Protein AF-0000000079570186 (afdb_homodimer)

pLDDT: mean 95.93, std 3.51, range [80.62, 98.94]

Secondary structure (DSSP, 8-state):
-EEEEEE---TTHHHHHHHHHHHT-SEEEE---TTTS--HHHHHHHHHHH-SSSEEEES-B-GGGB-HHHHHHHHHHHHHHSTT-B-EEEES-SHHHHTTT-PPPPHHHHHHHHHHHHHHHHT--EEETTEEE-----TTSSPPSP----EEEE--SHHHHHHHHHH-SEEEEESS--TT--SEEEEEEE--BPPTT--TTSHHHHHHHHHHHHHHHHHIIIII-HHHHHTSTTHHHHHHHHHTS-GGGHHHHHHTTTTT---HHHHHHHHHHTTHHHHHSS-B-HHHHHHHHHHHHHTT--EEEEE--SS-HHHHHHHHHHHH-/-EEEEEE---TTHHHHHHHHHHHT-SEEEE---TTTS--HHHHHHHHHHH-SSSEEEES-B-GGGB-HHHHHHHHHHHHHHSTT-B-EEEES-SHHHHTTT-PPPPHHHHHHHHHHHHHHHHT--EEETTEEE-----TTSSPPSP----EEEE--SHHHHHHHHHH-SEEEEESS--TT--SEEEEEEE--BPPTT--TTSHHHHHHHHHHHHHHHHHIIIII-HHHHHTSTTHHHHHHHHHTS-GGGHHHHHHTTTTT---HHHHHHHHHHTTHHHHHSS-B-HHHHHHHHHHHHHTT--EEEEE--SS-HHHHHHHHHHHH-

Solvent-accessible surface area (backbone atoms only — not comparable to full-atom values): 32108 Å² total; per-residue (Å²): 110,47,52,26,32,30,36,73,33,31,76,57,39,28,58,51,47,36,51,38,40,77,70,62,31,55,30,39,29,31,25,46,29,37,44,50,16,23,35,44,58,33,37,49,42,52,24,37,75,60,46,90,72,46,24,39,29,42,54,30,41,37,68,87,44,36,34,56,53,44,53,39,17,36,48,28,30,44,31,54,65,33,68,95,25,43,37,38,24,40,25,47,31,54,70,53,23,34,46,39,58,39,73,56,51,60,64,69,59,46,48,51,47,51,54,49,32,52,37,36,30,51,56,34,79,43,71,58,98,89,19,46,34,46,60,46,46,49,92,60,18,32,46,67,65,62,50,87,59,55,34,24,23,44,28,64,48,69,70,40,36,51,45,15,70,73,77,35,62,20,30,41,19,63,84,60,77,45,88,80,61,76,70,46,28,32,38,46,40,35,26,44,68,42,56,92,88,55,58,71,80,35,70,67,42,40,44,26,27,38,17,52,43,42,45,50,52,53,47,32,41,76,74,62,29,65,70,60,30,39,73,39,63,48,20,50,62,46,50,53,58,50,66,70,42,60,78,77,47,32,41,53,64,67,43,38,38,61,71,48,38,65,35,83,68,36,50,64,27,40,76,60,33,46,70,52,32,58,75,75,30,59,33,32,38,45,68,55,37,42,52,51,50,52,52,42,38,75,56,51,33,40,26,41,25,41,28,52,30,43,95,47,41,69,58,45,52,51,50,44,46,60,38,69,98,109,47,52,27,31,31,37,72,32,30,76,56,40,28,58,50,46,36,51,38,40,77,69,62,32,54,29,39,30,31,26,44,27,38,44,51,16,22,35,44,59,33,39,50,43,51,24,36,75,61,45,91,72,46,24,40,29,42,53,31,40,38,66,88,44,36,34,55,53,45,54,39,17,36,49,27,30,46,30,55,66,32,68,92,24,43,37,38,26,38,27,46,28,57,67,53,24,35,46,38,60,36,74,55,51,60,65,70,58,45,48,52,48,52,53,48,32,51,37,34,29,51,55,34,80,43,72,57,96,90,18,47,34,47,60,46,46,49,93,59,17,34,46,66,66,61,50,87,57,55,33,25,22,45,30,64,48,71,69,40,35,51,46,13,71,71,78,34,62,18,30,40,20,68,80,62,76,45,87,80,61,76,72,45,29,33,38,47,39,34,26,42,69,43,55,92,88,56,57,70,79,34,70,68,42,40,43,25,28,39,19,54,43,42,46,50,52,54,48,33,40,75,73,62,30,63,70,60,30,39,72,38,63,46,20,49,63,47,50,51,58,49,67,70,42,61,78,78,47,32,41,52,64,64,43,37,39,60,73,49,37,63,34,84,68,36,51,66,28,40,76,60,33,44,71,50,33,56,74,76,30,57,33,31,38,44,67,55,38,43,53,52,49,51,53,43,40,75,57,50,34,40,27,42,26,42,28,51,30,44,97,47,41,70,57,45,52,51,49,45,46,60,37,69,100

Structure (mmCIF, N/CA/C/O backbone):
data_AF-0000000079570186-model_v1
#
loop_
_entity.id
_entity.type
_entity.pdbx_description
1 polymer 'LLM class flavin-dependent oxidoreductase'
#
loop_
_atom_site.group_PDB
_atom_site.id
_atom_site.type_symbol
_atom_site.label_atom_id
_atom_site.label_alt_id
_atom_site.label_comp_id
_atom_site.label_asym_id
_atom_site.label_entity_id
_atom_site.label_seq_id
_atom_site.pdbx_PDB_ins_code
_atom_site.Cartn_x
_atom_site.Cartn_y
_atom_site.Cartn_z
_atom_site.occupancy
_atom_site.B_iso_or_equiv
_atom_site.auth_seq_id
_atom_site.auth_comp_id
_atom_site.auth_asym_id
_atom_site.auth_atom_id
_atom_site.pdbx_PDB_model_num
ATOM 1 N N . MET A 1 1 ? -15.844 -28.688 -1.299 1 95.44 1 MET A N 1
ATOM 2 C CA . MET A 1 1 ? -14.695 -27.828 -1.555 1 95.44 1 MET A CA 1
ATOM 3 C C . MET A 1 1 ? -15.133 -26.547 -2.262 1 95.44 1 MET A C 1
ATOM 5 O O . MET A 1 1 ? -15.875 -26.594 -3.244 1 95.44 1 MET A O 1
ATOM 9 N N . GLU A 1 2 ? -14.711 -25.375 -1.727 1 97.75 2 GLU A N 1
ATOM 10 C CA . GLU A 1 2 ? -15.047 -24.094 -2.32 1 97.75 2 GLU A CA 1
ATOM 11 C C . GLU A 1 2 ? -14.18 -23.797 -3.543 1 97.75 2 GLU A C 1
ATOM 13 O O . GLU A 1 2 ? -13.023 -24.234 -3.604 1 97.75 2 GLU A O 1
ATOM 18 N N . ILE A 1 3 ? -14.766 -23.125 -4.5 1 98.69 3 ILE A N 1
ATOM 19 C CA . ILE A 1 3 ? -14.031 -22.75 -5.703 1 98.69 3 ILE A CA 1
ATOM 20 C C . ILE A 1 3 ? -13.789 -21.25 -5.715 1 98.69 3 ILE A C 1
ATOM 22 O O . ILE A 1 3 ? -14.742 -20.469 -5.762 1 98.69 3 ILE A O 1
ATOM 26 N N . SER A 1 4 ? -12.625 -20.859 -5.609 1 98.81 4 SER A N 1
ATOM 27 C CA . SER A 1 4 ? -12.156 -19.484 -5.68 1 98.81 4 SER A CA 1
ATOM 28 C C . SER A 1 4 ? -11.266 -19.25 -6.898 1 98.81 4 SER A C 1
ATOM 30 O O . SER A 1 4 ? -11.047 -20.172 -7.688 1 98.81 4 SER A O 1
ATOM 32 N N . CYS A 1 5 ? -10.883 -18.031 -7.141 1 98.81 5 CYS A N 1
ATOM 33 C CA . CYS A 1 5 ? -9.938 -17.703 -8.203 1 98.81 5 CYS A CA 1
ATOM 34 C C . CYS A 1 5 ? -8.773 -16.875 -7.656 1 98.81 5 CYS A C 1
ATOM 36 O O . CYS A 1 5 ? -8.852 -16.344 -6.555 1 98.81 5 CYS A O 1
ATOM 38 N N . ALA A 1 6 ? -7.734 -16.922 -8.328 1 98.69 6 ALA A N 1
ATOM 39 C CA . ALA A 1 6 ? -6.527 -16.156 -8.016 1 98.69 6 ALA A CA 1
ATOM 40 C C . ALA A 1 6 ? -5.945 -15.508 -9.266 1 98.69 6 ALA A C 1
ATOM 42 O O . ALA A 1 6 ? -6.105 -16.031 -10.375 1 98.69 6 ALA A O 1
ATOM 43 N N . PHE A 1 7 ? -5.309 -14.383 -9.062 1 98.62 7 PHE A N 1
ATOM 44 C CA . PHE A 1 7 ? -4.852 -13.633 -10.227 1 98.62 7 PHE A CA 1
ATOM 45 C C . PHE A 1 7 ? -3.416 -13.164 -10.031 1 98.62 7 PHE A C 1
ATOM 47 O O . PHE A 1 7 ? -3.045 -12.703 -8.953 1 98.62 7 PHE A O 1
ATOM 54 N N . ALA A 1 8 ? -2.578 -13.383 -11.133 1 97.69 8 ALA A N 1
ATOM 55 C CA . ALA A 1 8 ? -1.495 -12.414 -11.289 1 97.69 8 ALA A CA 1
ATOM 56 C C . ALA A 1 8 ? -2.039 -10.992 -11.398 1 97.69 8 ALA A C 1
ATOM 58 O O . ALA A 1 8 ? -2.637 -10.633 -12.414 1 97.69 8 ALA A O 1
ATOM 59 N N . THR A 1 9 ? -1.857 -10.273 -10.359 1 98.56 9 THR A N 1
ATOM 60 C CA . THR A 1 9 ? -2.523 -8.977 -10.266 1 98.56 9 THR A CA 1
ATOM 61 C C . THR A 1 9 ? -2.176 -8.102 -11.469 1 98.56 9 THR A C 1
ATOM 63 O O . THR A 1 9 ? -0.999 -7.906 -11.781 1 98.56 9 THR A O 1
ATOM 66 N N . SER A 1 10 ? -3.133 -7.699 -12.203 1 98.62 10 SER A N 1
ATOM 67 C CA . SER A 1 10 ? -2.988 -6.809 -13.344 1 98.62 10 SER A CA 1
ATOM 68 C C . SER A 1 10 ? -3.934 -5.613 -13.242 1 98.62 10 SER A C 1
ATOM 70 O O . SER A 1 10 ? -4.754 -5.547 -12.328 1 98.62 10 SER A O 1
ATOM 72 N N . MET A 1 11 ? -3.83 -4.715 -14.219 1 98.62 11 MET A N 1
ATOM 73 C CA . MET A 1 11 ? -4.719 -3.559 -14.266 1 98.62 11 MET A CA 1
ATOM 74 C C . MET A 1 11 ? -6.156 -3.988 -14.539 1 98.62 11 MET A C 1
ATOM 76 O O . MET A 1 11 ? -7.098 -3.252 -14.242 1 98.62 11 MET A O 1
ATOM 80 N N . ASP A 1 12 ? -6.371 -5.219 -15.039 1 98.62 12 ASP A N 1
ATOM 81 C CA . ASP A 1 12 ? -7.691 -5.727 -15.391 1 98.62 12 ASP A CA 1
ATOM 82 C C . ASP A 1 12 ? -8.266 -6.594 -14.273 1 98.62 12 ASP A C 1
ATOM 84 O O . ASP A 1 12 ? -9.422 -7.008 -14.328 1 98.62 12 ASP A O 1
ATOM 88 N N . THR A 1 13 ? -7.484 -6.84 -13.25 1 98.81 13 THR A N 1
ATOM 89 C CA . THR A 1 13 ? -7.871 -7.793 -12.219 1 98.81 13 THR A CA 1
ATOM 90 C C . THR A 1 13 ? -9.164 -7.348 -11.531 1 98.81 13 THR A C 1
ATOM 92 O O . THR A 1 13 ? -10.039 -8.172 -11.258 1 98.81 13 THR A O 1
ATOM 95 N N . PRO A 1 14 ? -9.359 -6.016 -11.25 1 98.88 14 PRO A N 1
ATOM 96 C CA . PRO A 1 14 ? -10.633 -5.633 -10.641 1 98.88 14 PRO A CA 1
ATOM 97 C C . PRO A 1 14 ? -11.844 -6.055 -11.469 1 98.88 14 PRO A C 1
ATOM 99 O O . PRO A 1 14 ? -12.828 -6.551 -10.922 1 98.88 14 PRO A O 1
ATOM 102 N N . GLU A 1 15 ? -11.758 -5.898 -12.758 1 98.88 15 GLU A N 1
ATOM 103 C CA . GLU A 1 15 ? -12.844 -6.324 -13.633 1 98.88 15 GLU A CA 1
ATOM 104 C C . GLU A 1 15 ? -12.953 -7.848 -13.688 1 98.88 15 GLU A C 1
ATOM 106 O O . GLU A 1 15 ? -14.055 -8.398 -13.695 1 98.88 15 GLU A O 1
ATOM 111 N N . HIS A 1 16 ? -11.797 -8.555 -13.766 1 98.94 16 HIS A N 1
ATOM 112 C CA . HIS A 1 16 ? -11.805 -10.008 -13.734 1 98.94 16 HIS A CA 1
ATOM 113 C C . HIS A 1 16 ? -12.484 -10.539 -12.477 1 98.94 16 HIS A C 1
ATOM 115 O O . HIS A 1 16 ? -13.195 -11.539 -12.523 1 98.94 16 HIS A O 1
ATOM 121 N N . ILE A 1 17 ? -12.266 -9.836 -11.359 1 98.94 17 ILE A N 1
ATOM 122 C CA . ILE A 1 17 ? -12.875 -10.242 -10.094 1 98.94 17 ILE A CA 1
ATOM 123 C C . ILE A 1 17 ? -14.383 -10.031 -10.156 1 98.94 17 ILE A C 1
ATOM 125 O O . ILE A 1 17 ? -15.148 -10.867 -9.672 1 98.94 17 ILE A O 1
ATOM 129 N N . ARG A 1 18 ? -14.805 -8.938 -10.711 1 98.94 18 ARG A N 1
ATOM 130 C CA . ARG A 1 18 ? -16.234 -8.711 -10.898 1 98.94 18 ARG A CA 1
ATOM 131 C C . ARG A 1 18 ? -16.859 -9.844 -11.703 1 98.94 18 ARG A C 1
ATOM 133 O O . ARG A 1 18 ? -17.938 -10.344 -11.352 1 98.94 18 ARG A O 1
ATOM 140 N N . ILE A 1 19 ? -16.188 -10.242 -12.797 1 98.94 19 ILE A N 1
ATOM 141 C CA . ILE A 1 19 ? -16.672 -11.328 -13.641 1 98.94 19 ILE A CA 1
ATOM 142 C C . ILE A 1 19 ? -16.703 -12.625 -12.844 1 98.94 19 ILE A C 1
ATOM 144 O O . ILE A 1 19 ? -17.672 -13.383 -12.906 1 98.94 19 ILE A O 1
ATOM 148 N N . ALA A 1 20 ? -15.664 -12.875 -12.07 1 98.94 20 ALA A N 1
ATOM 149 C CA . ALA A 1 20 ? -15.594 -14.078 -11.234 1 98.94 20 ALA A CA 1
ATOM 150 C C . ALA A 1 20 ? -16.781 -14.141 -10.266 1 98.94 20 ALA A C 1
ATOM 152 O O . ALA A 1 20 ? -17.359 -15.203 -10.062 1 98.94 20 ALA A O 1
ATOM 153 N N . GLU A 1 21 ? -17.125 -12.984 -9.656 1 98.88 21 GLU A N 1
ATOM 154 C CA . GLU A 1 21 ? -18.281 -12.938 -8.758 1 98.88 21 GLU A CA 1
ATOM 155 C C . GLU A 1 21 ? -19.547 -13.398 -9.477 1 98.88 21 GLU A C 1
ATOM 157 O O . GLU A 1 21 ? -20.312 -14.211 -8.945 1 98.88 21 GLU A O 1
ATOM 162 N N . SER A 1 22 ? -19.734 -12.906 -10.688 1 98.75 22 SER A N 1
ATOM 163 C CA . SER A 1 22 ? -20.938 -13.227 -11.445 1 98.75 22 SER A CA 1
ATOM 164 C C . SER A 1 22 ? -20.984 -14.703 -11.82 1 98.75 22 SER A C 1
ATOM 166 O O . SER A 1 22 ? -22.062 -15.258 -12.062 1 98.75 22 SER A O 1
ATOM 168 N N . LEU A 1 23 ? -19.844 -15.359 -11.875 1 98.75 23 LEU A N 1
ATOM 169 C CA . LEU A 1 23 ? -19.75 -16.75 -12.273 1 98.75 23 LEU A CA 1
ATOM 170 C C . LEU A 1 23 ? -19.875 -17.672 -11.07 1 98.75 23 LEU A C 1
ATOM 172 O O . LEU A 1 23 ? -19.969 -18.906 -11.219 1 98.75 23 LEU A O 1
ATOM 176 N N . GLY A 1 24 ? -19.781 -17.078 -9.836 1 98.5 24 GLY A N 1
ATOM 177 C CA . GLY A 1 24 ? -20.062 -17.859 -8.641 1 98.5 24 GLY A CA 1
ATOM 178 C C . GLY A 1 24 ? -18.797 -18.234 -7.875 1 98.5 24 GLY A C 1
ATOM 179 O O . GLY A 1 24 ? -18.844 -19.062 -6.965 1 98.5 24 GLY A O 1
ATOM 180 N N . TYR A 1 25 ? -17.656 -17.703 -8.203 1 98.88 25 TYR A N 1
ATOM 181 C CA . TYR A 1 25 ? -16.469 -17.891 -7.387 1 98.88 25 TYR A CA 1
ATOM 182 C C . TYR A 1 25 ? -16.656 -17.297 -5.996 1 98.88 25 TYR A C 1
ATOM 184 O O . TYR A 1 25 ? -17.234 -16.219 -5.855 1 98.88 25 TYR A O 1
ATOM 192 N N . VAL A 1 26 ? -16.125 -17.906 -4.973 1 98.62 26 VAL A N 1
ATOM 193 C CA . VAL A 1 26 ? -16.484 -17.5 -3.615 1 98.62 26 VAL A CA 1
ATOM 194 C C . VAL A 1 26 ? -15.484 -16.469 -3.111 1 98.62 26 VAL A C 1
ATOM 196 O O . VAL A 1 26 ? -15.781 -15.688 -2.201 1 98.62 26 VAL A O 1
ATOM 199 N N . ARG A 1 27 ? -14.297 -16.438 -3.707 1 98.81 27 ARG A N 1
ATOM 200 C CA . ARG A 1 27 ? -13.234 -15.539 -3.275 1 98.81 27 ARG A CA 1
ATOM 201 C C . ARG A 1 27 ? -12.25 -15.266 -4.406 1 98.81 27 ARG A C 1
ATOM 203 O O . ARG A 1 27 ? -12.094 -16.094 -5.309 1 98.81 27 ARG A O 1
ATOM 210 N N . ALA A 1 28 ? -11.688 -14.117 -4.406 1 98.94 28 ALA A N 1
ATOM 211 C CA . ALA A 1 28 ? -10.617 -13.742 -5.328 1 98.94 28 ALA A CA 1
ATOM 212 C C . ALA A 1 28 ? -9.352 -13.359 -4.574 1 98.94 28 ALA A C 1
ATOM 214 O O . ALA A 1 28 ? -9.375 -12.445 -3.74 1 98.94 28 ALA A O 1
ATOM 215 N N . TRP A 1 29 ? -8.305 -14.062 -4.844 1 98.88 29 TRP A N 1
ATOM 216 C CA . TRP A 1 29 ? -6.98 -13.758 -4.312 1 98.88 29 TRP A CA 1
ATOM 217 C C . TRP A 1 29 ? -6.16 -12.969 -5.328 1 98.88 29 TRP A C 1
ATOM 219 O O . TRP A 1 29 ? -6.113 -13.32 -6.508 1 98.88 29 TRP A O 1
ATOM 229 N N . ALA A 1 30 ? -5.539 -11.883 -4.914 1 98.81 30 ALA A N 1
ATOM 230 C CA . ALA A 1 30 ? -4.656 -11.094 -5.77 1 98.81 30 ALA A CA 1
ATOM 231 C C . ALA A 1 30 ? -3.217 -11.141 -5.262 1 98.81 30 ALA A C 1
ATOM 233 O O . ALA A 1 30 ? -2.961 -10.898 -4.078 1 98.81 30 ALA A O 1
ATOM 234 N N . TYR A 1 31 ? -2.289 -11.445 -6.156 1 98.25 31 TYR A N 1
ATOM 235 C CA . TYR A 1 31 ? -0.902 -11.648 -5.75 1 98.25 31 TYR A CA 1
ATOM 236 C C . TYR A 1 31 ? -0.24 -10.32 -5.406 1 98.25 31 TYR A C 1
ATOM 238 O O . TYR A 1 31 ? -0.512 -9.297 -6.043 1 98.25 31 TYR A O 1
ATOM 246 N N . ASP A 1 32 ? 0.663 -10.367 -4.41 1 97.94 32 ASP A N 1
ATOM 247 C CA . ASP A 1 32 ? 1.474 -9.219 -4.008 1 97.94 32 ASP A CA 1
ATOM 248 C C . ASP A 1 32 ? 2.955 -9.477 -4.281 1 97.94 32 ASP A C 1
ATOM 250 O O . ASP A 1 32 ? 3.711 -9.805 -3.367 1 97.94 32 ASP A O 1
ATOM 254 N N . SER A 1 33 ? 3.375 -9.312 -5.461 1 97.88 33 SER A N 1
ATOM 255 C CA . SER A 1 33 ? 4.766 -9.281 -5.895 1 97.88 33 SER A CA 1
ATOM 256 C C . SER A 1 33 ? 5.074 -8.016 -6.688 1 97.88 33 SER A C 1
ATOM 258 O O . SER A 1 33 ? 5.066 -8.031 -7.918 1 97.88 33 SER A O 1
ATOM 260 N N . PRO A 1 34 ? 5.469 -7.004 -5.965 1 98.31 34 PRO A N 1
ATOM 261 C CA . PRO A 1 34 ? 5.52 -5.672 -6.574 1 98.31 34 PRO A CA 1
ATOM 262 C C . PRO A 1 34 ? 6.516 -5.586 -7.727 1 98.31 34 PRO A C 1
ATOM 264 O O . PRO A 1 34 ? 6.383 -4.727 -8.602 1 98.31 34 PRO A O 1
ATOM 267 N N . ALA A 1 35 ? 7.48 -6.422 -7.797 1 98.31 35 ALA A N 1
ATOM 268 C CA . ALA A 1 35 ? 8.422 -6.406 -8.914 1 98.31 35 ALA A CA 1
ATOM 269 C C . ALA A 1 35 ? 7.738 -6.824 -10.211 1 98.31 35 ALA A C 1
ATOM 271 O O . ALA A 1 35 ? 8.227 -6.52 -11.305 1 98.31 35 ALA A O 1
ATOM 272 N N . LEU A 1 36 ? 6.594 -7.52 -10.062 1 98 36 LEU A N 1
ATOM 273 C CA . LEU A 1 36 ? 5.973 -8.133 -11.227 1 98 36 LEU A CA 1
ATOM 274 C C . LEU A 1 36 ? 4.598 -7.527 -11.5 1 98 36 LEU A C 1
ATOM 276 O O . LEU A 1 36 ? 4.105 -7.574 -12.625 1 98 36 LEU A O 1
ATOM 280 N N . TYR A 1 37 ? 3.963 -7.047 -10.453 1 98.44 37 TYR A N 1
ATOM 281 C CA . TYR A 1 37 ? 2.541 -6.723 -10.523 1 98.44 37 TYR A CA 1
ATOM 282 C C . TYR A 1 37 ? 2.275 -5.32 -9.992 1 98.44 37 TYR A C 1
ATOM 284 O O . TYR A 1 37 ? 3.076 -4.773 -9.227 1 98.44 37 TYR A O 1
ATOM 292 N N . PRO A 1 38 ? 1.12 -4.766 -10.398 1 98.56 38 PRO A N 1
ATOM 293 C CA . PRO A 1 38 ? 0.685 -3.498 -9.812 1 98.56 38 PRO A CA 1
ATOM 294 C C . PRO A 1 38 ? 0.375 -3.613 -8.32 1 98.56 38 PRO A C 1
ATOM 296 O O . PRO A 1 38 ? 0.415 -4.711 -7.762 1 98.56 38 PRO A O 1
ATOM 299 N N . ASP A 1 39 ? 0.141 -2.447 -7.75 1 98.81 39 ASP A N 1
ATOM 300 C CA . ASP A 1 39 ? -0.146 -2.377 -6.32 1 98.81 39 ASP A CA 1
ATOM 301 C C . ASP A 1 39 ? -1.386 -3.195 -5.969 1 98.81 39 ASP A C 1
ATOM 303 O O . ASP A 1 39 ? -2.48 -2.916 -6.461 1 98.81 39 ASP A O 1
ATOM 307 N N . VAL A 1 40 ? -1.219 -4.125 -5.105 1 98.88 40 VAL A N 1
ATOM 308 C CA . VAL A 1 40 ? -2.26 -5.105 -4.812 1 98.88 40 VAL A CA 1
ATOM 309 C C . VAL A 1 40 ? -3.42 -4.426 -4.09 1 98.88 40 VAL A C 1
ATOM 311 O O . VAL A 1 40 ? -4.586 -4.746 -4.336 1 98.88 40 VAL A O 1
ATOM 314 N N . TRP A 1 41 ? -3.148 -3.459 -3.229 1 98.88 41 TRP A N 1
ATOM 315 C CA . TRP A 1 41 ? -4.199 -2.822 -2.439 1 98.88 41 TRP A CA 1
ATOM 316 C C . TRP A 1 41 ? -5.047 -1.897 -3.307 1 98.88 41 TRP A C 1
ATOM 318 O O . TRP A 1 41 ? -6.266 -1.836 -3.148 1 98.88 41 TRP A O 1
ATOM 328 N N . MET A 1 42 ? -4.445 -1.167 -4.266 1 98.88 42 MET A N 1
ATOM 329 C CA . MET A 1 42 ? -5.211 -0.352 -5.203 1 98.88 42 MET A CA 1
ATOM 330 C C . MET A 1 42 ? -6.172 -1.216 -6.016 1 98.88 42 MET A C 1
ATOM 332 O O . MET A 1 42 ? -7.344 -0.87 -6.172 1 98.88 42 MET A O 1
ATOM 336 N N . MET A 1 43 ? -5.656 -2.346 -6.473 1 98.94 43 MET A N 1
ATOM 337 C CA . MET A 1 43 ? -6.48 -3.211 -7.312 1 98.94 43 MET A CA 1
ATOM 338 C C . MET A 1 43 ? -7.609 -3.838 -6.508 1 98.94 43 MET A C 1
ATOM 340 O O . MET A 1 43 ? -8.75 -3.918 -6.98 1 98.94 43 MET A O 1
ATOM 344 N N . LEU A 1 44 ? -7.289 -4.254 -5.312 1 98.94 44 LEU A N 1
ATOM 345 C CA . LEU A 1 44 ? -8.32 -4.832 -4.461 1 98.94 44 LEU A CA 1
ATOM 346 C C . LEU A 1 44 ? -9.352 -3.777 -4.062 1 98.94 44 LEU A C 1
ATOM 348 O O . LEU A 1 44 ? -10.539 -4.078 -3.947 1 98.94 44 LEU A O 1
ATOM 352 N N . GLY A 1 45 ? -8.883 -2.531 -3.771 1 98.88 45 GLY A N 1
ATOM 353 C CA . GLY A 1 45 ? -9.82 -1.448 -3.521 1 98.88 45 GLY A CA 1
ATOM 354 C C . GLY A 1 45 ? -10.789 -1.223 -4.664 1 98.88 45 GLY A C 1
ATOM 355 O O . GLY A 1 45 ? -11.992 -1.063 -4.445 1 98.88 45 GLY A O 1
ATOM 356 N N . GLN A 1 46 ? -10.273 -1.238 -5.879 1 98.75 46 GLN A N 1
ATOM 357 C CA . GLN A 1 46 ? -11.125 -1.097 -7.051 1 98.75 46 GLN A CA 1
ATOM 358 C C . GLN A 1 46 ? -12.102 -2.266 -7.164 1 98.75 46 GLN A C 1
ATOM 360 O O . GLN A 1 46 ? -13.273 -2.074 -7.496 1 98.75 46 GLN A O 1
ATOM 365 N N . ALA A 1 47 ? -11.578 -3.461 -6.91 1 98.88 47 ALA A N 1
ATOM 366 C CA . ALA A 1 47 ? -12.43 -4.645 -6.957 1 98.88 47 ALA A CA 1
ATOM 367 C C . ALA A 1 47 ? -13.562 -4.543 -5.941 1 98.88 47 ALA A C 1
ATOM 369 O O . ALA A 1 47 ? -14.695 -4.938 -6.227 1 98.88 47 ALA A O 1
ATOM 370 N N . ALA A 1 48 ? -13.242 -4.043 -4.762 1 98.88 48 ALA A N 1
ATOM 371 C CA . ALA A 1 48 ? -14.25 -3.887 -3.713 1 98.88 48 ALA A CA 1
ATOM 372 C C . ALA A 1 48 ? -15.398 -2.994 -4.184 1 98.88 48 ALA A C 1
ATOM 374 O O . ALA A 1 48 ? -16.562 -3.264 -3.887 1 98.88 48 ALA A O 1
ATOM 375 N N . GLU A 1 49 ? -15.086 -1.972 -4.938 1 98.12 49 GLU A N 1
ATOM 376 C CA . GLU A 1 49 ? -16.094 -1.042 -5.441 1 98.12 49 GLU A CA 1
ATOM 377 C C . GLU A 1 49 ? -16.953 -1.691 -6.523 1 98.12 49 GLU A C 1
ATOM 379 O O . GLU A 1 49 ? -18.094 -1.288 -6.738 1 98.12 49 GLU A O 1
ATOM 384 N N . ARG A 1 50 ? -16.438 -2.746 -7.145 1 98.38 50 ARG A N 1
ATOM 385 C CA . ARG A 1 50 ? -17.094 -3.32 -8.312 1 98.38 50 ARG A CA 1
ATOM 386 C C . ARG A 1 50 ? -17.828 -4.602 -7.953 1 98.38 50 ARG A C 1
ATOM 388 O O . ARG A 1 50 ? -18.469 -5.219 -8.805 1 98.38 50 ARG A O 1
ATOM 395 N N . THR A 1 51 ? -17.703 -5.031 -6.746 1 98.81 51 THR A N 1
ATOM 396 C CA . THR A 1 51 ? -18.297 -6.297 -6.328 1 98.81 51 THR A CA 1
ATOM 397 C C . THR A 1 51 ? -19.094 -6.117 -5.031 1 98.81 51 THR A C 1
ATOM 399 O O . THR A 1 51 ? -19 -5.074 -4.387 1 98.81 51 THR A O 1
ATOM 402 N N . SER A 1 52 ? -19.844 -7.137 -4.637 1 98.62 52 SER A N 1
ATOM 403 C CA . SER A 1 52 ? -20.703 -6.992 -3.465 1 98.62 52 SER A CA 1
ATOM 404 C C . SER A 1 52 ? -20.656 -8.234 -2.582 1 98.62 52 SER A C 1
ATOM 406 O O . SER A 1 52 ? -21.031 -8.188 -1.412 1 98.62 52 SER A O 1
ATOM 408 N N . GLU A 1 53 ? -20.172 -9.406 -3.109 1 98.69 53 GLU A N 1
ATOM 409 C CA . GLU A 1 53 ? -20.328 -10.648 -2.359 1 98.69 53 GLU A CA 1
ATOM 410 C C . GLU A 1 53 ? -19 -11.414 -2.283 1 98.69 53 GLU A C 1
ATOM 412 O O . GLU A 1 53 ? -18.688 -12 -1.246 1 98.69 53 GLU A O 1
ATOM 417 N N . ILE A 1 54 ? -18.266 -11.414 -3.354 1 98.88 54 ILE A N 1
ATOM 418 C CA . ILE A 1 54 ? -17.078 -12.25 -3.479 1 98.88 54 ILE A CA 1
ATOM 419 C C . ILE A 1 54 ? -16.062 -11.844 -2.42 1 98.88 54 ILE A C 1
ATOM 421 O O . ILE A 1 54 ? -15.883 -10.656 -2.141 1 98.88 54 ILE A O 1
ATOM 425 N N . GLY A 1 55 ? -15.445 -12.789 -1.734 1 98.88 55 GLY A N 1
ATOM 426 C CA . GLY A 1 55 ? -14.328 -12.484 -0.847 1 98.88 55 GLY A CA 1
ATOM 427 C C . GLY A 1 55 ? -13.141 -11.883 -1.567 1 98.88 55 GLY A C 1
ATOM 428 O O . GLY A 1 55 ? -12.883 -12.203 -2.73 1 98.88 55 GLY A O 1
ATOM 429 N N . LEU A 1 56 ? -12.438 -11.031 -0.879 1 98.94 56 LEU A N 1
ATOM 430 C CA . LEU A 1 56 ? -11.312 -10.305 -1.462 1 98.94 56 LEU A CA 1
ATOM 431 C C . LEU A 1 56 ? -10.102 -10.352 -0.54 1 98.94 56 LEU A C 1
ATOM 433 O O . LEU A 1 56 ? -10.234 -10.203 0.677 1 98.94 56 LEU A O 1
ATOM 437 N N . GLY A 1 57 ? -8.953 -10.539 -1.16 1 98.69 57 GLY A N 1
ATOM 438 C CA . GLY A 1 57 ? -7.77 -10.375 -0.334 1 98.69 57 GLY A CA 1
ATOM 439 C C . GLY A 1 57 ? -6.477 -10.656 -1.078 1 98.69 57 GLY A C 1
ATOM 440 O O . GLY A 1 57 ? -6.496 -11.242 -2.166 1 98.69 57 GLY A O 1
ATOM 441 N N . PRO A 1 58 ? -5.379 -10.18 -0.519 1 98.75 58 PRO A N 1
ATOM 442 C CA . PRO A 1 58 ? -4.078 -10.547 -1.088 1 98.75 58 PRO A CA 1
ATOM 443 C C . PRO A 1 58 ? -3.719 -12.016 -0.847 1 98.75 58 PRO A C 1
ATOM 445 O O . PRO A 1 58 ? -3.998 -12.555 0.226 1 98.75 58 PRO A O 1
ATOM 448 N N . GLY A 1 59 ? -3.197 -12.703 -1.825 1 97.88 59 GLY A N 1
ATOM 449 C CA . GLY A 1 59 ? -2.68 -14.062 -1.766 1 97.88 59 GLY A CA 1
ATOM 450 C C . GLY A 1 59 ? -1.277 -14.195 -2.33 1 97.88 59 GLY A C 1
ATOM 451 O O . GLY A 1 59 ? -1.095 -14.68 -3.447 1 97.88 59 GLY A O 1
ATOM 452 N N . VAL A 1 60 ? -0.21 -13.648 -1.697 1 97.62 60 VAL A N 1
ATOM 453 C CA . VAL A 1 60 ? -0.147 -13.359 -0.269 1 97.62 60 VAL A CA 1
ATOM 454 C C . VAL A 1 60 ? 0.736 -12.133 -0.029 1 97.62 60 VAL A C 1
ATOM 456 O O . VAL A 1 60 ? 1.562 -11.781 -0.875 1 97.62 60 VAL A O 1
ATOM 459 N N . LEU A 1 61 ? 0.609 -11.477 1.033 1 98.31 61 LEU A N 1
ATOM 460 C CA . LEU A 1 61 ? 1.505 -10.414 1.49 1 98.31 61 LEU A CA 1
ATOM 461 C C . LEU A 1 61 ? 2.824 -11 1.986 1 98.31 61 LEU A C 1
ATOM 463 O O . LEU A 1 61 ? 2.857 -12.117 2.51 1 98.31 61 LEU A O 1
ATOM 467 N N . VAL A 1 62 ? 3.875 -10.227 1.826 1 97.69 62 VAL A N 1
ATOM 468 C CA . VAL A 1 62 ? 5.199 -10.555 2.34 1 97.69 62 VAL A CA 1
ATOM 469 C C . VAL A 1 62 ? 5.625 -9.523 3.381 1 97.69 62 VAL A C 1
ATOM 471 O O . VAL A 1 62 ? 5.797 -8.352 3.062 1 97.69 62 VAL A O 1
ATOM 474 N N . PRO A 1 63 ? 5.93 -9.945 4.578 1 97.5 63 PRO A N 1
ATOM 475 C CA . PRO A 1 63 ? 6.18 -9.047 5.707 1 97.5 63 PRO A CA 1
ATOM 476 C C . PRO A 1 63 ? 7.316 -8.062 5.441 1 97.5 63 PRO A C 1
ATOM 478 O O . PRO A 1 63 ? 7.285 -6.934 5.93 1 97.5 63 PRO A O 1
ATOM 481 N N . SER A 1 64 ? 8.305 -8.383 4.66 1 97.25 64 SER A N 1
ATOM 482 C CA . SER A 1 64 ? 9.477 -7.531 4.469 1 97.25 64 SER A CA 1
ATOM 483 C C . SER A 1 64 ? 9.164 -6.355 3.545 1 97.25 64 SER A C 1
ATOM 485 O O . SER A 1 64 ? 9.977 -5.445 3.395 1 97.25 64 SER A O 1
ATOM 487 N N . LEU A 1 65 ? 7.953 -6.32 3 1 98.25 65 LEU A N 1
ATOM 488 C CA . LEU A 1 65 ? 7.684 -5.34 1.954 1 98.25 65 LEU A CA 1
ATOM 489 C C . LEU A 1 65 ? 6.949 -4.129 2.521 1 98.25 65 LEU A C 1
ATOM 491 O O . LEU A 1 65 ? 6.898 -3.076 1.883 1 98.25 65 LEU A O 1
ATOM 495 N N . ARG A 1 66 ? 6.363 -4.32 3.705 1 98.56 66 ARG A N 1
ATOM 496 C CA . ARG A 1 66 ? 5.617 -3.234 4.336 1 98.56 66 ARG A CA 1
ATOM 497 C C . ARG A 1 66 ? 5.711 -3.314 5.855 1 98.56 66 ARG A C 1
ATOM 499 O O . ARG A 1 66 ? 5.668 -4.406 6.43 1 98.56 66 ARG A O 1
ATOM 506 N N . HIS A 1 67 ? 5.781 -2.154 6.477 1 98.62 67 HIS A N 1
ATOM 507 C CA . HIS A 1 67 ? 5.586 -2.076 7.918 1 98.62 67 HIS A CA 1
ATOM 508 C C . HIS A 1 67 ? 4.258 -2.697 8.328 1 98.62 67 HIS A C 1
ATOM 510 O O . HIS A 1 67 ? 3.256 -2.557 7.625 1 98.62 67 HIS A O 1
ATOM 516 N N . PRO A 1 68 ? 4.188 -3.402 9.484 1 98.75 68 PRO A N 1
ATOM 517 C CA . PRO A 1 68 ? 2.916 -4.027 9.859 1 98.75 68 PRO A CA 1
ATOM 518 C C . PRO A 1 68 ? 1.777 -3.016 9.984 1 98.75 68 PRO A C 1
ATOM 520 O O . PRO A 1 68 ? 0.625 -3.338 9.688 1 98.75 68 PRO A O 1
ATOM 523 N N . MET A 1 69 ? 2.072 -1.785 10.398 1 98.88 69 MET A N 1
ATOM 524 C CA . MET A 1 69 ? 1.05 -0.747 10.492 1 98.88 69 MET A CA 1
ATOM 525 C C . MET A 1 69 ? 0.482 -0.409 9.125 1 98.88 69 MET A C 1
ATOM 527 O O . MET A 1 69 ? -0.705 -0.106 8.992 1 98.88 69 MET A O 1
ATOM 531 N N . THR A 1 70 ? 1.351 -0.414 8.109 1 98.81 70 THR A N 1
ATOM 532 C CA . THR A 1 70 ? 0.917 -0.13 6.746 1 98.81 70 THR A CA 1
ATOM 533 C C . THR A 1 70 ? -0.09 -1.173 6.27 1 98.81 70 THR A C 1
ATOM 535 O O . THR A 1 70 ? -1.146 -0.825 5.738 1 98.81 70 THR A O 1
ATOM 538 N N . ASN A 1 71 ? 0.196 -2.443 6.52 1 98.88 71 ASN A N 1
ATOM 539 C CA . ASN A 1 71 ? -0.739 -3.492 6.125 1 98.88 71 ASN A CA 1
ATOM 540 C C . ASN A 1 71 ? -1.985 -3.492 7.008 1 98.88 71 ASN A C 1
ATOM 542 O O . ASN A 1 71 ? -3.084 -3.793 6.535 1 98.88 71 ASN A O 1
ATOM 546 N N . ALA A 1 72 ? -1.838 -3.152 8.289 1 98.88 72 ALA A N 1
ATOM 547 C CA . ALA A 1 72 ? -3.012 -3.031 9.148 1 98.88 72 ALA A CA 1
ATOM 548 C C . ALA A 1 72 ? -3.967 -1.962 8.633 1 98.88 72 ALA A C 1
ATOM 550 O O . ALA A 1 72 ? -5.176 -2.188 8.547 1 98.88 72 ALA A O 1
ATOM 551 N N . ALA A 1 73 ? -3.406 -0.826 8.25 1 98.88 73 ALA A N 1
ATOM 552 C CA . ALA A 1 73 ? -4.219 0.26 7.711 1 98.88 73 ALA A CA 1
ATOM 553 C C . ALA A 1 73 ? -4.879 -0.152 6.398 1 98.88 73 ALA A C 1
ATOM 555 O O . ALA A 1 73 ? -6.043 0.172 6.152 1 98.88 73 ALA A O 1
ATOM 556 N N . ALA A 1 74 ? -4.141 -0.859 5.559 1 98.94 74 ALA A N 1
ATOM 557 C CA . ALA A 1 74 ? -4.688 -1.31 4.281 1 98.94 74 ALA A CA 1
ATOM 558 C C . ALA A 1 74 ? -5.828 -2.303 4.496 1 98.94 74 ALA A C 1
ATOM 560 O O . ALA A 1 74 ? -6.863 -2.221 3.828 1 98.94 74 ALA A O 1
ATOM 561 N N . ILE A 1 75 ? -5.648 -3.201 5.426 1 98.94 75 ILE A N 1
ATOM 562 C CA . ILE A 1 75 ? -6.688 -4.168 5.754 1 98.94 75 ILE A CA 1
ATOM 563 C C . ILE A 1 75 ? -7.922 -3.438 6.277 1 98.94 75 ILE A C 1
ATOM 565 O O . ILE A 1 75 ? -9.047 -3.713 5.848 1 98.94 75 ILE A O 1
ATOM 569 N N . ALA A 1 76 ? -7.691 -2.502 7.191 1 98.88 76 ALA A N 1
ATOM 570 C CA . ALA A 1 76 ? -8.797 -1.734 7.754 1 98.88 76 ALA A CA 1
ATOM 571 C C . ALA A 1 76 ? -9.539 -0.96 6.668 1 98.88 76 ALA A C 1
ATOM 573 O O . ALA A 1 76 ? -10.766 -0.847 6.707 1 98.88 76 ALA A O 1
ATOM 574 N N . THR A 1 77 ? -8.805 -0.402 5.734 1 98.94 77 THR A N 1
ATOM 575 C CA . THR A 1 77 ? -9.391 0.335 4.621 1 98.94 77 THR A CA 1
ATOM 576 C C . THR A 1 77 ? -10.258 -0.581 3.764 1 98.94 77 THR A C 1
ATOM 578 O O . THR A 1 77 ? -11.43 -0.286 3.52 1 98.94 77 THR A O 1
ATOM 581 N N . LEU A 1 78 ? -9.68 -1.722 3.348 1 98.94 78 LEU A N 1
ATOM 582 C CA . LEU A 1 78 ? -10.406 -2.652 2.494 1 98.94 78 LEU A CA 1
ATOM 583 C C . LEU A 1 78 ? -11.625 -3.217 3.219 1 98.94 78 LEU A C 1
ATOM 585 O O . LEU A 1 78 ? -12.68 -3.402 2.611 1 98.94 78 LEU A O 1
ATOM 589 N N . TYR A 1 79 ? -11.438 -3.49 4.504 1 98.88 79 TYR A N 1
ATOM 590 C CA . TYR A 1 79 ? -12.539 -4.023 5.297 1 98.88 79 TYR A CA 1
ATOM 591 C C . TYR A 1 79 ? -13.695 -3.033 5.359 1 98.88 79 TYR A C 1
ATOM 593 O O . TYR A 1 79 ? -14.867 -3.432 5.332 1 98.88 79 TYR A O 1
ATOM 601 N N . GLU A 1 80 ? -13.383 -1.776 5.5 1 98.75 80 GLU A N 1
ATOM 602 C CA . GLU A 1 80 ? -14.43 -0.762 5.477 1 98.75 80 GLU A CA 1
ATOM 603 C C . GLU A 1 80 ? -15.148 -0.743 4.133 1 98.75 80 GLU A C 1
ATOM 605 O O . GLU A 1 80 ? -16.375 -0.574 4.078 1 98.75 80 GLU A O 1
ATOM 610 N N . MET A 1 81 ? -14.477 -0.932 3.053 1 98.62 81 MET A N 1
ATOM 611 C CA . MET A 1 81 ? -15.031 -0.918 1.701 1 98.62 81 MET A CA 1
ATOM 612 C C . MET A 1 81 ? -15.812 -2.197 1.421 1 98.62 81 MET A C 1
ATOM 614 O O . MET A 1 81 ? -16.766 -2.186 0.645 1 98.62 81 MET A O 1
ATOM 618 N N . ALA A 1 82 ? -15.391 -3.312 1.962 1 98.56 82 ALA A N 1
ATOM 619 C CA . ALA A 1 82 ? -15.961 -4.637 1.739 1 98.56 82 ALA A CA 1
ATOM 620 C C . ALA A 1 82 ? -16.078 -5.414 3.049 1 98.56 82 ALA A C 1
ATOM 622 O O . ALA A 1 82 ? -15.414 -6.438 3.234 1 98.56 82 ALA A O 1
ATOM 623 N N . PRO A 1 83 ? -16.969 -5.004 3.906 1 97.81 83 PRO A N 1
ATOM 624 C CA . PRO A 1 83 ? -17.078 -5.59 5.242 1 97.81 83 PRO A CA 1
ATOM 625 C C . PRO A 1 83 ? -17.391 -7.082 5.211 1 97.81 83 PRO A C 1
ATOM 627 O O . PRO A 1 83 ? -18.266 -7.512 4.449 1 97.81 83 PRO A O 1
ATOM 630 N N . GLN A 1 84 ? -16.656 -7.848 5.91 1 97.44 84 GLN A N 1
ATOM 631 C CA . GLN A 1 84 ? -16.859 -9.273 6.137 1 97.44 84 GLN A CA 1
ATOM 632 C C . GLN A 1 84 ? -16.484 -10.086 4.898 1 97.44 84 GLN A C 1
ATOM 634 O O . GLN A 1 84 ? -16.859 -11.258 4.781 1 97.44 84 GLN A O 1
ATOM 639 N N . ARG A 1 85 ? -15.789 -9.469 3.965 1 98.44 85 ARG A N 1
ATOM 640 C CA . ARG A 1 85 ? -15.398 -10.156 2.738 1 98.44 85 ARG A CA 1
ATOM 641 C C . ARG A 1 85 ? -13.883 -10.25 2.623 1 98.44 85 ARG A C 1
ATOM 643 O O . ARG A 1 85 ? -13.367 -10.883 1.698 1 98.44 85 ARG A O 1
ATOM 650 N N . VAL A 1 86 ? -13.195 -9.672 3.6 1 98.81 86 VAL A N 1
ATOM 651 C CA . VAL A 1 86 ? -11.758 -9.516 3.459 1 98.81 86 VAL A CA 1
ATOM 652 C C . VAL A 1 86 ? -11.039 -10.688 4.125 1 98.81 86 VAL A C 1
ATOM 654 O O . VAL A 1 86 ? -11.391 -11.086 5.234 1 98.81 86 VAL A O 1
ATOM 657 N N . CYS A 1 87 ? -10.078 -11.305 3.459 1 98.56 87 CYS A N 1
ATOM 658 C CA . CYS A 1 87 ? -9.117 -12.289 3.955 1 98.56 87 CYS A CA 1
ATOM 659 C C . CYS A 1 87 ? -7.699 -11.922 3.531 1 98.56 87 CYS A C 1
ATOM 661 O O . CYS A 1 87 ? -7.5 -11.25 2.52 1 98.56 87 CYS A O 1
ATOM 663 N N . VAL A 1 88 ? -6.781 -12.375 4.328 1 98.69 88 VAL A N 1
ATOM 664 C CA . VAL A 1 88 ? -5.414 -11.969 4.02 1 98.69 88 VAL A CA 1
ATOM 665 C C . VAL A 1 88 ? -4.5 -13.195 4.008 1 98.69 88 VAL A C 1
ATOM 667 O O . VAL A 1 88 ? -4.492 -13.984 4.957 1 98.69 88 VAL A O 1
ATOM 670 N N . GLY A 1 89 ? -3.791 -13.391 2.947 1 98.44 89 GLY A N 1
ATOM 671 C CA . GLY A 1 89 ? -2.68 -14.328 2.93 1 98.44 89 GLY A CA 1
ATOM 672 C C . GLY A 1 89 ? -1.347 -13.688 3.254 1 98.44 89 GLY A C 1
ATOM 673 O O . GLY A 1 89 ? -1.043 -12.594 2.762 1 98.44 89 GLY A O 1
ATOM 674 N N . ILE A 1 90 ? -0.609 -14.297 4.09 1 98.44 90 ILE A N 1
ATOM 675 C CA . ILE A 1 90 ? 0.72 -13.805 4.445 1 98.44 90 ILE A CA 1
ATOM 676 C C . ILE A 1 90 ? 1.727 -14.953 4.367 1 98.44 90 ILE A C 1
ATOM 678 O O . ILE A 1 90 ? 1.486 -16.031 4.91 1 98.44 90 ILE A O 1
ATOM 682 N N . GLY A 1 91 ? 2.781 -14.719 3.666 1 96.44 91 GLY A N 1
ATOM 683 C CA . GLY A 1 91 ? 3.787 -15.758 3.523 1 96.44 91 GLY A CA 1
ATOM 684 C C . GLY A 1 91 ? 5.203 -15.25 3.74 1 96.44 91 GLY A C 1
ATOM 685 O O . GLY A 1 91 ? 5.41 -14.07 4.008 1 96.44 91 GLY A O 1
ATOM 686 N N . SER A 1 92 ? 6.164 -16.172 3.654 1 93.25 92 SER A N 1
ATOM 687 C CA . SER A 1 92 ? 7.57 -15.859 3.898 1 93.25 92 SER A CA 1
ATOM 688 C C . SER A 1 92 ? 8.211 -15.195 2.682 1 93.25 92 SER A C 1
ATOM 690 O O . SER A 1 92 ? 9.297 -14.617 2.781 1 93.25 92 SER A O 1
ATOM 692 N N . GLY A 1 93 ? 7.59 -15.234 1.645 1 86.69 93 GLY A N 1
ATOM 693 C CA . GLY A 1 93 ? 8.086 -14.602 0.433 1 86.69 93 GLY A CA 1
ATOM 694 C C . GLY A 1 93 ? 8.719 -15.586 -0.537 1 86.69 93 GLY A C 1
ATOM 695 O O . GLY A 1 93 ? 9.711 -16.25 -0.21 1 86.69 93 GLY A O 1
ATOM 696 N N . PHE A 1 94 ? 8.109 -16.062 -1.623 1 85.62 94 PHE A N 1
ATOM 697 C CA . PHE A 1 94 ? 8.656 -16.766 -2.783 1 85.62 94 PHE A CA 1
ATOM 698 C C . PHE A 1 94 ? 8.828 -15.805 -3.957 1 85.62 94 PHE A C 1
ATOM 700 O O . PHE A 1 94 ? 9.805 -15.055 -4.02 1 85.62 94 PHE A O 1
ATOM 707 N N . THR A 1 95 ? 7.812 -15.594 -4.648 1 83.56 95 THR A N 1
ATOM 708 C CA . THR A 1 95 ? 7.895 -14.703 -5.801 1 83.56 95 THR A CA 1
ATOM 709 C C . THR A 1 95 ? 8.234 -13.281 -5.363 1 83.56 95 THR A C 1
ATOM 711 O O . THR A 1 95 ? 9.109 -12.641 -5.949 1 83.56 95 THR A O 1
ATOM 714 N N . GLY A 1 96 ? 7.723 -12.859 -4.293 1 87.62 96 GLY A N 1
ATOM 715 C CA . GLY A 1 96 ? 7.871 -11.477 -3.863 1 87.62 96 GLY A CA 1
ATOM 716 C C . GLY A 1 96 ? 9.281 -11.141 -3.428 1 87.62 96 GLY A C 1
ATOM 717 O O . GLY A 1 96 ? 9.68 -9.969 -3.457 1 87.62 96 GLY A O 1
ATOM 718 N N . ARG A 1 97 ? 9.977 -12.102 -2.998 1 93 97 ARG A N 1
ATOM 719 C CA . ARG A 1 97 ? 11.344 -11.867 -2.562 1 93 97 ARG A CA 1
ATOM 720 C C . ARG A 1 97 ? 12.344 -12.414 -3.576 1 93 97 ARG A C 1
ATOM 722 O O . ARG A 1 97 ? 13.336 -11.758 -3.9 1 93 97 ARG A O 1
ATOM 729 N N . HIS A 1 98 ? 12 -13.578 -4.16 1 94 98 HIS A N 1
ATOM 730 C CA . HIS A 1 98 ? 12.93 -14.211 -5.082 1 94 98 HIS A CA 1
ATOM 731 C C . HIS A 1 98 ? 13.078 -13.391 -6.363 1 94 98 HIS A C 1
ATOM 733 O O . HIS A 1 98 ? 14.164 -13.344 -6.953 1 94 98 HIS A O 1
ATOM 739 N N . ALA A 1 99 ? 12.016 -12.75 -6.77 1 95.94 99 ALA A N 1
ATOM 740 C CA . ALA A 1 99 ? 12.07 -11.891 -7.949 1 95.94 99 ALA A CA 1
ATOM 741 C C . ALA A 1 99 ? 12.953 -10.672 -7.699 1 95.94 99 ALA A C 1
ATOM 743 O O . ALA A 1 99 ? 13.328 -9.961 -8.641 1 95.94 99 ALA A O 1
ATOM 744 N N . MET A 1 100 ? 13.328 -10.469 -6.461 1 97.31 100 MET A N 1
ATOM 745 C CA . MET A 1 100 ? 14.18 -9.344 -6.098 1 97.31 100 MET A CA 1
ATOM 746 C C . MET A 1 100 ? 15.508 -9.828 -5.523 1 97.31 100 MET A C 1
ATOM 748 O O . MET A 1 100 ? 16.156 -9.102 -4.773 1 97.31 100 MET A O 1
ATOM 752 N N . GLY A 1 101 ? 15.797 -11.062 -5.727 1 95.62 101 GLY A N 1
ATOM 753 C CA . GLY A 1 101 ? 17.125 -11.586 -5.43 1 95.62 101 GLY A CA 1
ATOM 754 C C . GLY A 1 101 ? 17.297 -11.961 -3.973 1 95.62 101 GLY A C 1
ATOM 755 O O . GLY A 1 101 ? 18.438 -12.086 -3.492 1 95.62 101 GLY A O 1
ATOM 756 N N . LYS A 1 102 ? 16.203 -12.086 -3.234 1 95.75 102 LYS A N 1
ATOM 757 C CA . LYS A 1 102 ? 16.266 -12.43 -1.816 1 95.75 102 LYS A CA 1
ATOM 758 C C . LYS A 1 102 ? 15.688 -13.82 -1.566 1 95.75 102 LYS A C 1
ATOM 760 O O . LYS A 1 102 ? 14.805 -14.273 -2.299 1 95.75 102 LYS A O 1
ATOM 765 N N . THR A 1 103 ? 16.156 -14.422 -0.555 1 93.75 103 THR A N 1
ATOM 766 C CA . THR A 1 103 ? 15.586 -15.695 -0.129 1 93.75 103 THR A CA 1
ATOM 767 C C . THR A 1 103 ? 14.367 -15.469 0.76 1 93.75 103 THR A C 1
ATOM 769 O O . THR A 1 103 ? 14.109 -14.344 1.189 1 93.75 103 THR A O 1
ATOM 772 N N . SER A 1 104 ? 13.617 -16.5 1.01 1 94.25 104 SER A N 1
ATOM 773 C CA . SER A 1 104 ? 12.43 -16.422 1.848 1 94.25 104 SER A CA 1
ATOM 774 C C . SER A 1 104 ? 12.781 -16 3.271 1 94.25 104 SER A C 1
ATOM 776 O O . SER A 1 104 ? 13.883 -16.266 3.746 1 94.25 104 SER A O 1
ATOM 778 N N . MET A 1 105 ? 11.852 -15.352 3.918 1 96.31 105 MET A N 1
ATOM 779 C CA . MET A 1 105 ? 12.023 -14.938 5.309 1 96.31 105 MET A CA 1
ATOM 780 C C . MET A 1 105 ? 12.008 -16.141 6.242 1 96.31 105 MET A C 1
ATOM 782 O O . MET A 1 105 ? 11.453 -17.188 5.902 1 96.31 105 MET A O 1
ATOM 786 N N . LYS A 1 106 ? 12.688 -15.977 7.441 1 96.88 106 LYS A N 1
ATOM 787 C CA . LYS A 1 106 ? 12.539 -16.969 8.5 1 96.88 106 LYS A CA 1
ATOM 788 C C . LYS A 1 106 ? 11.125 -16.969 9.062 1 96.88 106 LYS A C 1
ATOM 790 O O . LYS A 1 106 ? 10.531 -15.914 9.266 1 96.88 106 LYS A O 1
ATOM 795 N N . TRP A 1 107 ? 10.586 -18.156 9.289 1 97 107 TRP A N 1
ATOM 796 C CA . TRP A 1 107 ? 9.203 -18.328 9.727 1 97 107 TRP A CA 1
ATOM 797 C C . TRP A 1 107 ? 8.969 -17.625 11.062 1 97 107 TRP A C 1
ATOM 799 O O . TRP A 1 107 ? 7.883 -17.109 11.328 1 97 107 TRP A O 1
ATOM 809 N N . ARG A 1 108 ? 9.984 -17.578 11.922 1 97.19 108 ARG A N 1
ATOM 810 C CA . ARG A 1 108 ? 9.852 -16.891 13.203 1 97.19 108 ARG A CA 1
ATOM 811 C C . ARG A 1 108 ? 9.539 -15.414 12.992 1 97.19 108 ARG A C 1
ATOM 813 O O . ARG A 1 108 ? 8.766 -14.82 13.758 1 97.19 108 ARG A O 1
ATOM 820 N N . ASP A 1 109 ? 10.125 -14.82 11.961 1 97.69 109 ASP A N 1
ATOM 821 C CA . ASP A 1 109 ? 9.883 -13.414 11.656 1 97.69 109 ASP A CA 1
ATOM 822 C C . ASP A 1 109 ? 8.484 -13.211 11.078 1 97.69 109 ASP A C 1
ATOM 824 O O . ASP A 1 109 ? 7.824 -12.211 11.375 1 97.69 109 ASP A O 1
ATOM 828 N N . VAL A 1 110 ? 8.047 -14.172 10.273 1 98.25 110 VAL A N 1
ATOM 829 C CA . VAL A 1 110 ? 6.688 -14.133 9.75 1 98.25 110 VAL A CA 1
ATOM 830 C C . VAL A 1 110 ? 5.688 -14.227 10.898 1 98.25 110 VAL A C 1
ATOM 832 O O . VAL A 1 110 ? 4.73 -13.445 10.961 1 98.25 110 VAL A O 1
ATOM 835 N N . GLU A 1 111 ? 5.957 -15.172 11.781 1 98.5 111 GLU A N 1
ATOM 836 C CA . GLU A 1 111 ? 5.074 -15.359 12.93 1 98.5 111 GLU A CA 1
ATOM 837 C C . GLU A 1 111 ? 4.98 -14.094 13.766 1 98.5 111 GLU A C 1
ATOM 839 O O . GLU A 1 111 ? 3.887 -13.672 14.148 1 98.5 111 GLU A O 1
ATOM 844 N N . ARG A 1 112 ? 6.121 -13.492 14.062 1 98.5 112 ARG A N 1
ATOM 845 C CA . ARG A 1 112 ? 6.156 -12.242 14.82 1 98.5 112 ARG A CA 1
ATOM 846 C C . ARG A 1 112 ? 5.344 -11.156 14.125 1 98.5 112 ARG A C 1
ATOM 848 O O . ARG A 1 112 ? 4.578 -10.438 14.773 1 98.5 112 ARG A O 1
ATOM 855 N N . TYR A 1 113 ? 5.531 -11.07 12.852 1 98.69 113 TYR A N 1
ATOM 856 C CA . TYR A 1 113 ? 4.82 -10.078 12.055 1 98.69 113 TYR A CA 1
ATOM 857 C C . TYR A 1 113 ? 3.312 -10.273 12.156 1 98.69 113 TYR A C 1
ATOM 859 O O . TYR A 1 113 ? 2.57 -9.32 12.375 1 98.69 113 TYR A O 1
ATOM 867 N N . VAL A 1 114 ? 2.84 -11.477 12.008 1 98.81 114 VAL A N 1
ATOM 868 C CA . VAL A 1 114 ? 1.413 -11.781 12.023 1 98.81 114 VAL A CA 1
ATOM 869 C C . VAL A 1 114 ? 0.834 -11.492 13.406 1 98.81 114 VAL A C 1
ATOM 871 O O . VAL A 1 114 ? -0.276 -10.961 13.523 1 98.81 114 VAL A O 1
ATOM 874 N N . ARG A 1 115 ? 1.572 -11.797 14.453 1 98.81 115 ARG A N 1
ATOM 875 C CA . ARG A 1 115 ? 1.116 -11.492 15.812 1 98.81 115 ARG A CA 1
ATOM 876 C C . ARG A 1 115 ? 0.902 -10 15.992 1 98.81 115 ARG A C 1
ATOM 878 O O . ARG A 1 115 ? -0.107 -9.57 16.562 1 98.81 115 ARG A O 1
ATOM 885 N N . VAL A 1 116 ? 1.825 -9.227 15.531 1 98.88 116 VAL A N 1
ATOM 886 C CA . VAL A 1 116 ? 1.737 -7.773 15.641 1 98.88 116 VAL A CA 1
ATOM 887 C C . VAL A 1 116 ? 0.552 -7.266 14.82 1 98.88 116 VAL A C 1
ATOM 889 O O . VAL A 1 116 ? -0.222 -6.43 15.289 1 98.88 116 VAL A O 1
ATOM 892 N N . LEU A 1 117 ? 0.436 -7.789 13.633 1 98.88 117 LEU A N 1
ATOM 893 C CA . LEU A 1 117 ? -0.664 -7.402 12.758 1 98.88 117 LEU A CA 1
ATOM 894 C C . LEU A 1 117 ? -2.01 -7.68 13.422 1 98.88 117 LEU A C 1
ATOM 896 O O . LEU A 1 117 ? -2.889 -6.812 13.438 1 98.88 117 LEU A O 1
ATOM 900 N N . ARG A 1 118 ? -2.186 -8.836 13.992 1 98.81 118 ARG A N 1
ATOM 901 C CA . ARG A 1 118 ? -3.424 -9.203 14.664 1 98.81 118 ARG A CA 1
ATOM 902 C C . ARG A 1 118 ? -3.693 -8.289 15.852 1 98.81 118 ARG A C 1
ATOM 904 O O . ARG A 1 118 ? -4.832 -7.875 16.078 1 98.81 118 ARG A O 1
ATOM 911 N N . ALA A 1 119 ? -2.646 -7.984 16.594 1 98.88 119 ALA A N 1
ATOM 912 C CA . ALA A 1 119 ? -2.797 -7.086 17.734 1 98.88 119 ALA A CA 1
ATOM 913 C C . ALA A 1 119 ? -3.281 -5.707 17.281 1 98.88 119 ALA A C 1
ATOM 915 O O . ALA A 1 119 ? -4.191 -5.137 17.891 1 98.88 119 ALA A O 1
ATOM 916 N N . LEU A 1 120 ? -2.693 -5.188 16.234 1 98.88 120 LEU A N 1
ATOM 917 C CA . LEU A 1 120 ? -3.102 -3.891 15.703 1 98.88 120 LEU A CA 1
ATOM 918 C C . LEU A 1 120 ? -4.562 -3.916 15.266 1 98.88 120 LEU A C 1
ATOM 920 O O . LEU A 1 120 ? -5.336 -3.021 15.617 1 98.88 120 LEU A O 1
ATOM 924 N N . LEU A 1 121 ? -4.945 -4.938 14.562 1 98.75 121 LEU A N 1
ATOM 925 C CA . LEU A 1 121 ? -6.305 -5.051 14.047 1 98.75 121 LEU A CA 1
ATOM 926 C C . LEU A 1 121 ? -7.305 -5.223 15.188 1 98.75 121 LEU A C 1
ATOM 928 O O . LEU A 1 121 ? -8.461 -4.812 15.07 1 98.75 121 LEU A O 1
ATOM 932 N N . ALA A 1 122 ? -6.859 -5.77 16.281 1 98.56 122 ALA A N 1
ATOM 933 C CA . ALA A 1 122 ? -7.699 -5.949 17.469 1 98.56 122 ALA A CA 1
ATOM 934 C C . ALA A 1 122 ? -7.84 -4.641 18.234 1 98.56 122 ALA A C 1
ATOM 936 O O . ALA A 1 122 ? -8.656 -4.543 19.156 1 98.56 122 ALA A O 1
ATOM 937 N N . GLY A 1 123 ? -7.043 -3.637 17.938 1 98.12 123 GLY A N 1
ATOM 938 C CA . GLY A 1 123 ? -7.086 -2.361 18.641 1 98.12 123 GLY A CA 1
ATOM 939 C C . GLY A 1 123 ? -6.168 -2.314 19.844 1 98.12 123 GLY A C 1
ATOM 940 O O . GLY A 1 123 ? -6.297 -1.428 20.688 1 98.12 123 GLY A O 1
ATOM 941 N N . GLU A 1 124 ? -5.215 -3.258 19.891 1 98.5 124 GLU A N 1
ATOM 942 C CA . GLU A 1 124 ? -4.309 -3.346 21.031 1 98.5 124 GLU A CA 1
ATOM 943 C C . GLU A 1 124 ? -3.062 -2.492 20.812 1 98.5 124 GLU A C 1
ATOM 945 O O . GLU A 1 124 ? -2.723 -2.16 19.672 1 98.5 124 GLU A O 1
ATOM 950 N N . THR A 1 125 ? -2.4 -2.059 21.938 1 98.44 125 THR A N 1
ATOM 951 C CA . THR A 1 125 ? -1.035 -1.546 21.891 1 98.44 125 THR A CA 1
ATOM 952 C C . THR A 1 125 ? -0.028 -2.691 21.844 1 98.44 125 THR A C 1
ATOM 954 O O . THR A 1 125 ? -0.125 -3.641 22.625 1 98.44 125 THR A O 1
ATOM 957 N N . THR A 1 126 ? 0.807 -2.664 20.922 1 98.5 126 THR A N 1
ATOM 958 C CA . THR A 1 126 ? 1.843 -3.68 20.766 1 98.5 126 THR A CA 1
ATOM 959 C C . THR A 1 126 ? 3.197 -3.033 20.484 1 98.5 126 THR A C 1
ATOM 961 O O . THR A 1 126 ? 3.342 -1.814 20.594 1 98.5 126 THR A O 1
ATOM 964 N N . GLU A 1 127 ? 4.168 -3.859 20.25 1 98.38 127 GLU A N 1
ATOM 965 C CA . GLU A 1 127 ? 5.52 -3.336 20.062 1 98.38 127 GLU A CA 1
ATOM 966 C C . GLU A 1 127 ? 6.098 -3.773 18.719 1 98.38 127 GLU A C 1
ATOM 968 O O . GLU A 1 127 ? 5.934 -4.922 18.312 1 98.38 127 GLU A O 1
ATOM 973 N N . TRP A 1 128 ? 6.695 -2.857 18.047 1 98.31 128 TRP A N 1
ATOM 974 C CA . TRP A 1 128 ? 7.426 -3.135 16.812 1 98.31 128 TRP A CA 1
ATOM 975 C C . TRP A 1 128 ? 8.719 -2.328 16.75 1 98.31 128 TRP A C 1
ATOM 977 O O . TRP A 1 128 ? 8.703 -1.104 16.922 1 98.31 128 TRP A O 1
ATOM 987 N N . GLU A 1 129 ? 9.82 -2.961 16.578 1 96.12 129 GLU A N 1
ATOM 988 C CA . GLU A 1 129 ? 11.148 -2.354 16.453 1 96.12 129 GLU A CA 1
ATOM 989 C C . GLU A 1 129 ? 11.438 -1.423 17.625 1 96.12 129 GLU A C 1
ATOM 991 O O . GLU A 1 129 ? 11.883 -0.289 17.438 1 96.12 129 GLU A O 1
ATOM 996 N N . GLY A 1 130 ? 11 -1.739 18.766 1 96.81 130 GLY A N 1
ATOM 997 C CA . GLY A 1 130 ? 11.406 -1.071 20 1 96.81 130 GLY A CA 1
ATOM 998 C C . GLY A 1 130 ? 10.453 0.037 20.406 1 96.81 130 GLY A C 1
ATOM 999 O O . GLY A 1 130 ? 10.727 0.773 21.359 1 96.81 130 GLY A O 1
ATOM 1000 N N . ALA A 1 131 ? 9.336 0.151 19.719 1 97.81 131 ALA A N 1
ATOM 1001 C CA . ALA A 1 131 ? 8.391 1.219 20.031 1 97.81 131 ALA A CA 1
ATOM 1002 C C . ALA A 1 131 ? 6.973 0.675 20.172 1 97.81 131 ALA A C 1
ATOM 1004 O O . ALA A 1 131 ? 6.586 -0.249 19.453 1 97.81 131 ALA A O 1
ATOM 1005 N N . LYS A 1 132 ? 6.227 1.27 21.047 1 98.25 132 LYS A N 1
ATOM 1006 C CA . LYS A 1 132 ? 4.809 0.945 21.156 1 98.25 132 LYS A CA 1
ATOM 1007 C C . LYS A 1 132 ? 4.016 1.551 20 1 98.25 132 LYS A C 1
ATOM 1009 O O . LYS A 1 132 ? 4.215 2.717 19.641 1 98.25 132 LYS A O 1
ATOM 1014 N N . ILE A 1 133 ? 3.203 0.733 19.391 1 98.69 133 ILE A N 1
ATOM 1015 C CA . ILE A 1 133 ? 2.387 1.21 18.281 1 98.69 133 ILE A CA 1
ATOM 1016 C C . ILE A 1 133 ? 0.938 0.771 18.484 1 98.69 133 ILE A C 1
ATOM 1018 O O . ILE A 1 133 ? 0.672 -0.233 19.141 1 98.69 133 ILE A O 1
ATOM 1022 N N . ARG A 1 134 ? 0.032 1.526 17.953 1 98.5 134 ARG A N 1
ATOM 1023 C CA . ARG A 1 134 ? -1.408 1.296 18 1 98.5 134 ARG A CA 1
ATOM 1024 C C . ARG A 1 134 ? -2.107 1.983 16.828 1 98.5 134 ARG A C 1
ATOM 1026 O O . ARG A 1 134 ? -1.691 3.059 16.391 1 98.5 134 ARG A O 1
ATOM 1033 N N . MET A 1 135 ? -3.086 1.33 16.266 1 98.44 135 MET A N 1
ATOM 1034 C CA . MET A 1 135 ? -3.902 2.004 15.266 1 98.44 135 MET A CA 1
ATOM 1035 C C . MET A 1 135 ? -4.758 3.096 15.906 1 98.44 135 MET A C 1
ATOM 1037 O O . MET A 1 135 ? -5.566 2.818 16.797 1 98.44 135 MET A O 1
ATOM 1041 N N . LEU A 1 136 ? -4.645 4.309 15.406 1 97.88 136 LEU A N 1
ATOM 1042 C CA . LEU A 1 136 ? -5.297 5.465 16.016 1 97.88 136 LEU A CA 1
ATOM 1043 C C . LEU A 1 136 ? -6.402 6.004 15.109 1 97.88 136 LEU A C 1
ATOM 1045 O O . LEU A 1 136 ? -6.797 7.164 15.234 1 97.88 136 LEU A O 1
ATOM 1049 N N . HIS A 1 137 ? -6.867 5.215 14.195 1 97.25 137 HIS A N 1
ATOM 1050 C CA . HIS A 1 137 ? -7.891 5.629 13.242 1 97.25 137 HIS A CA 1
ATOM 1051 C C . HIS A 1 137 ? -9.18 6.027 13.953 1 97.25 137 HIS A C 1
ATOM 1053 O O . HIS A 1 137 ? -9.75 5.23 14.703 1 97.25 137 HIS A O 1
ATOM 1059 N N . GLY A 1 138 ? -9.641 7.219 13.75 1 94.88 138 GLY A N 1
ATOM 1060 C CA . GLY A 1 138 ? -10.953 7.641 14.227 1 94.88 138 GLY A CA 1
ATOM 1061 C C . GLY A 1 138 ? -12.07 7.305 13.266 1 94.88 138 GLY A C 1
ATOM 1062 O O . GLY A 1 138 ? -11.859 6.605 12.273 1 94.88 138 GLY A O 1
ATOM 1063 N N . PRO A 1 139 ? -13.305 7.766 13.594 1 94.44 139 PRO A N 1
ATOM 1064 C CA . PRO A 1 139 ? -14.43 7.566 12.664 1 94.44 139 PRO A CA 1
ATOM 1065 C C . PRO A 1 139 ? -14.156 8.148 11.281 1 94.44 139 PRO A C 1
ATOM 1067 O O . PRO A 1 139 ? -13.656 9.273 11.164 1 94.44 139 PRO A O 1
ATOM 1070 N N . GLY A 1 140 ? -14.414 7.375 10.227 1 95.94 140 GLY A N 1
ATOM 1071 C CA . GLY A 1 140 ? -14.227 7.824 8.859 1 95.94 140 GLY A CA 1
ATOM 1072 C C . GLY A 1 140 ? -12.82 7.586 8.344 1 95.94 140 GLY A C 1
ATOM 1073 O O . GLY A 1 140 ? -12.531 7.836 7.168 1 95.94 140 GLY A O 1
ATOM 1074 N N . PHE A 1 141 ? -11.969 7.105 9.188 1 97.62 141 PHE A N 1
ATOM 1075 C CA . PHE A 1 141 ? -10.57 6.902 8.812 1 97.62 141 PHE A CA 1
ATOM 1076 C C . PHE A 1 141 ? -10.227 5.418 8.789 1 97.62 141 PHE A C 1
ATOM 1078 O O . PHE A 1 141 ? -9.156 5.016 9.234 1 97.62 141 PHE A O 1
ATOM 1085 N N . GLY A 1 142 ? -11.133 4.562 8.211 1 95.88 142 GLY A N 1
ATOM 1086 C CA . GLY A 1 142 ? -11.031 3.111 8.156 1 95.88 142 GLY A CA 1
ATOM 1087 C C . GLY A 1 142 ? -11.961 2.406 9.117 1 95.88 142 GLY A C 1
ATOM 1088 O O . GLY A 1 142 ? -12.625 3.051 9.938 1 95.88 142 GLY A O 1
ATOM 1089 N N . ALA A 1 143 ? -12.039 1.087 9.039 1 97.94 143 ALA A N 1
ATOM 1090 C CA . ALA A 1 143 ? -12.93 0.291 9.883 1 97.94 143 ALA A CA 1
ATOM 1091 C C . ALA A 1 143 ? -12.539 0.409 11.352 1 97.94 143 ALA A C 1
ATOM 1093 O O . ALA A 1 143 ? -11.352 0.402 11.688 1 97.94 143 ALA A O 1
ATOM 1094 N N . PRO A 1 144 ? -13.523 0.552 12.219 1 97.12 144 PRO A N 1
ATOM 1095 C CA . PRO A 1 144 ? -13.211 0.58 13.648 1 97.12 144 PRO A CA 1
ATOM 1096 C C . PRO A 1 144 ? -12.68 -0.755 14.164 1 97.12 144 PRO A C 1
ATOM 1098 O O . PRO A 1 144 ? -13.031 -1.812 13.633 1 97.12 144 PRO A O 1
ATOM 1101 N N . ARG A 1 145 ? -11.82 -0.712 15.117 1 97.31 145 ARG A N 1
ATOM 1102 C CA . ARG A 1 145 ? -11.312 -1.917 15.766 1 97.31 145 ARG A CA 1
ATOM 1103 C C . ARG A 1 145 ? -12.297 -2.439 16.797 1 97.31 145 ARG A C 1
ATOM 1105 O O . ARG A 1 145 ? -13.039 -1.662 17.406 1 97.31 145 ARG A O 1
ATOM 1112 N N . PRO A 1 146 ? -12.438 -3.727 17.125 1 98.06 146 PRO A N 1
ATOM 1113 C CA . PRO A 1 146 ? -11.57 -4.75 16.531 1 98.06 146 PRO A CA 1
ATOM 1114 C C . PRO A 1 146 ? -12.008 -5.133 15.125 1 98.06 146 PRO A C 1
ATOM 1116 O O . PRO A 1 146 ? -13.203 -5.094 14.805 1 98.06 146 PRO A O 1
ATOM 1119 N N . ILE A 1 147 ? -11.078 -5.363 14.297 1 98 147 ILE A N 1
ATOM 1120 C CA . ILE A 1 147 ? -11.297 -5.898 12.961 1 98 147 ILE A CA 1
ATOM 1121 C C . ILE A 1 147 ? -10.883 -7.367 12.922 1 98 147 ILE A C 1
ATOM 1123 O O . ILE A 1 147 ? -9.727 -7.699 13.195 1 98 147 ILE A O 1
ATOM 1127 N N . GLU A 1 148 ? -11.773 -8.203 12.602 1 96.62 148 GLU A N 1
ATOM 1128 C CA . GLU A 1 148 ? -11.492 -9.633 12.492 1 96.62 148 GLU A CA 1
ATOM 1129 C C . GLU A 1 148 ? -11.484 -10.086 11.039 1 96.62 148 GLU A C 1
ATOM 1131 O O . GLU A 1 148 ? -12.516 -10.039 10.359 1 96.62 148 GLU A O 1
ATOM 1136 N N . VAL A 1 149 ? -10.375 -10.445 10.594 1 98.06 149 VAL A N 1
ATOM 1137 C CA . VAL A 1 149 ? -10.242 -11 9.25 1 98.06 149 VAL A CA 1
ATOM 1138 C C . VAL A 1 149 ? -9.484 -12.328 9.312 1 98.06 149 VAL A C 1
ATOM 1140 O O . VAL A 1 149 ? -8.539 -12.477 10.094 1 98.06 149 VAL A O 1
ATOM 1143 N N . PRO A 1 150 ? -9.906 -13.344 8.547 1 98.38 150 PRO A N 1
ATOM 1144 C CA . PRO A 1 150 ? -9.078 -14.547 8.445 1 98.38 150 PRO A CA 1
ATOM 1145 C C . PRO A 1 150 ? -7.688 -14.258 7.875 1 98.38 150 PRO A C 1
ATOM 1147 O O . PRO A 1 150 ? -7.551 -13.43 6.965 1 98.38 150 PRO A O 1
ATOM 1150 N N . ILE A 1 151 ? -6.734 -14.852 8.477 1 98.5 151 ILE A N 1
ATOM 1151 C CA . ILE A 1 151 ? -5.363 -14.781 7.98 1 98.5 151 ILE A CA 1
ATOM 1152 C C . ILE A 1 151 ? -4.867 -16.188 7.637 1 98.5 151 ILE A C 1
ATOM 1154 O O . ILE A 1 151 ? -4.793 -17.047 8.508 1 98.5 151 ILE A O 1
ATOM 1158 N N . LEU A 1 152 ? -4.59 -16.391 6.371 1 98.38 152 LEU A N 1
ATOM 1159 C CA . LEU A 1 152 ? -3.992 -17.641 5.922 1 98.38 152 LEU A CA 1
ATOM 1160 C C . LEU A 1 152 ? -2.482 -17.5 5.77 1 98.38 152 LEU A C 1
ATOM 1162 O O . LEU A 1 152 ? -1.994 -16.469 5.297 1 98.38 152 LEU A O 1
ATOM 1166 N N . ILE A 1 153 ? -1.817 -18.547 6.164 1 97.38 153 ILE A N 1
ATOM 1167 C CA . ILE A 1 153 ? -0.363 -18.547 6.059 1 97.38 153 ILE A CA 1
ATOM 1168 C C . ILE A 1 153 ? 0.056 -19.25 4.77 1 97.38 153 ILE A C 1
ATOM 1170 O O . ILE A 1 153 ? -0.393 -20.359 4.488 1 97.38 153 ILE A O 1
ATOM 1174 N N . GLY A 1 154 ? 0.825 -18.453 3.916 1 95.25 154 GLY A N 1
ATOM 1175 C CA . GLY A 1 154 ? 1.357 -19.031 2.697 1 95.25 154 GLY A CA 1
ATOM 1176 C C . GLY A 1 154 ? 2.42 -20.094 2.953 1 95.25 154 GLY A C 1
ATOM 1177 O O . GLY A 1 154 ? 3.613 -19.812 2.818 1 95.25 154 GLY A O 1
ATOM 1178 N N . ALA A 1 155 ? 1.99 -21.328 3.266 1 89.62 155 ALA A N 1
ATOM 1179 C CA . ALA A 1 155 ? 2.914 -22.391 3.68 1 89.62 155 ALA A CA 1
ATOM 1180 C C . ALA A 1 155 ? 2.621 -23.688 2.949 1 89.62 155 ALA A C 1
ATOM 1182 O O . ALA A 1 155 ? 1.46 -24.078 2.801 1 89.62 155 ALA A O 1
ATOM 1183 N N . GLY A 1 156 ? 3.678 -24.328 2.475 1 83.81 156 GLY A N 1
ATOM 1184 C CA . GLY A 1 156 ? 3.555 -25.641 1.873 1 83.81 156 GLY A CA 1
ATOM 1185 C C . GLY A 1 156 ? 4.238 -26.734 2.678 1 83.81 156 GLY A C 1
ATOM 1186 O O . GLY A 1 156 ? 3.941 -27.922 2.508 1 83.81 156 GLY A O 1
ATOM 1187 N N . GLY A 1 157 ? 5.082 -26.312 3.648 1 86.12 157 GLY A N 1
ATOM 1188 C CA . GLY A 1 157 ? 5.863 -27.25 4.43 1 86.12 157 GLY A CA 1
ATOM 1189 C C . GLY A 1 157 ? 5.445 -27.312 5.887 1 86.12 157 GLY A C 1
ATOM 1190 O O . GLY A 1 157 ? 4.543 -26.594 6.309 1 86.12 157 GLY A O 1
ATOM 1191 N N . PRO A 1 158 ? 6.086 -28.203 6.555 1 89.12 158 PRO A N 1
ATOM 1192 C CA . PRO A 1 158 ? 5.684 -28.469 7.941 1 89.12 158 PRO A CA 1
ATOM 1193 C C . PRO A 1 158 ? 5.91 -27.266 8.859 1 89.12 158 PRO A C 1
ATOM 1195 O O . PRO A 1 158 ? 5.098 -27 9.75 1 89.12 158 PRO A O 1
ATOM 1198 N N . VAL A 1 159 ? 6.969 -26.562 8.719 1 91.5 159 VAL A N 1
ATOM 1199 C CA . VAL A 1 159 ? 7.262 -25.438 9.602 1 91.5 159 VAL A CA 1
ATOM 1200 C C . VAL A 1 159 ? 6.227 -24.344 9.398 1 91.5 159 VAL A C 1
ATOM 1202 O O . VAL A 1 159 ? 5.715 -23.781 10.367 1 91.5 159 VAL A O 1
ATOM 1205 N N . GLY A 1 160 ? 5.902 -24.062 8.141 1 92.38 160 GLY A N 1
ATOM 1206 C CA . GLY A 1 160 ? 4.852 -23.094 7.855 1 92.38 160 GLY A CA 1
ATOM 1207 C C . GLY A 1 160 ? 3.496 -23.5 8.398 1 92.38 160 GLY A C 1
ATOM 1208 O O . GLY A 1 160 ? 2.721 -22.672 8.859 1 92.38 160 GLY A O 1
ATOM 1209 N N . ALA A 1 161 ? 3.312 -24.766 8.398 1 93.38 161 ALA A N 1
ATOM 1210 C CA . ALA A 1 161 ? 2.061 -25.281 8.945 1 93.38 161 ALA A CA 1
ATOM 1211 C C . ALA A 1 161 ? 1.978 -25.031 10.445 1 93.38 161 ALA A C 1
ATOM 1213 O O . ALA A 1 161 ? 0.903 -24.734 10.977 1 93.38 161 ALA A O 1
ATOM 1214 N N . LYS A 1 162 ? 3.035 -25.203 11.078 1 95.12 162 LYS A N 1
ATOM 1215 C CA . LYS A 1 162 ? 3.072 -24.938 12.516 1 95.12 162 LYS A CA 1
ATOM 1216 C C . LYS A 1 162 ? 2.785 -23.453 12.805 1 95.12 162 LYS A C 1
ATOM 1218 O O . LYS A 1 162 ? 2.084 -23.141 13.766 1 95.12 162 LYS A O 1
ATOM 1223 N N . VAL A 1 163 ? 3.328 -22.578 11.961 1 96.06 163 VAL A N 1
ATOM 1224 C CA . VAL A 1 163 ? 3.07 -21.156 12.102 1 96.06 163 VAL A CA 1
ATOM 1225 C C . VAL A 1 163 ? 1.585 -20.875 11.883 1 96.06 163 VAL A C 1
ATOM 1227 O O . VAL A 1 163 ? 0.981 -20.094 12.617 1 96.06 163 VAL A O 1
ATOM 1230 N N . SER A 1 164 ? 1.075 -21.531 10.898 1 96.19 164 SER A N 1
ATOM 1231 C CA . SER A 1 164 ? -0.355 -21.391 10.641 1 96.19 164 SER A CA 1
ATOM 1232 C C . SER A 1 164 ? -1.175 -21.797 11.859 1 96.19 164 SER A C 1
ATOM 1234 O O . SER A 1 164 ? -2.119 -21.109 12.242 1 96.19 164 SER A O 1
ATOM 1236 N N . ALA A 1 165 ? -0.842 -22.859 12.453 1 95.75 165 ALA A N 1
ATOM 1237 C CA . ALA A 1 165 ? -1.555 -23.359 13.625 1 95.75 165 ALA A CA 1
ATOM 1238 C C . ALA A 1 165 ? -1.438 -22.375 14.789 1 95.75 165 ALA A C 1
ATOM 1240 O O . ALA A 1 165 ? -2.373 -22.234 15.578 1 95.75 165 ALA A O 1
ATOM 1241 N N . ALA A 1 166 ? -0.353 -21.719 14.859 1 96.56 166 ALA A N 1
ATOM 1242 C CA . ALA A 1 166 ? -0.072 -20.844 15.984 1 96.56 166 ALA A CA 1
ATOM 1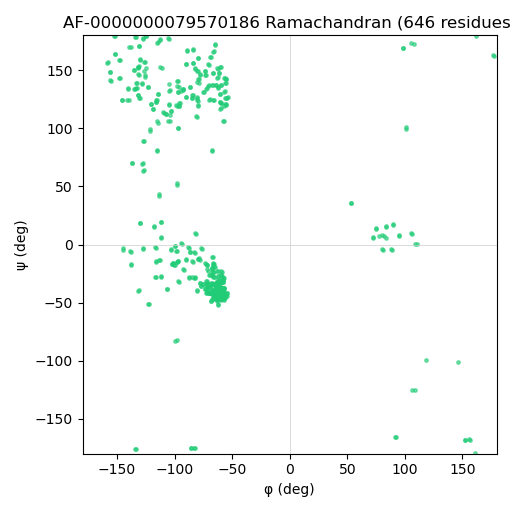243 C C . ALA A 1 166 ? -0.779 -19.5 15.828 1 96.56 166 ALA A C 1
ATOM 1245 O O . ALA A 1 166 ? -1.32 -18.953 16.797 1 96.56 166 ALA A O 1
ATOM 1246 N N . VAL A 1 167 ? -0.816 -18.938 14.562 1 97 167 VAL A N 1
ATOM 1247 C CA . VAL A 1 167 ? -1.237 -17.531 14.469 1 97 167 VAL A CA 1
ATOM 1248 C C . VAL A 1 167 ? -2.178 -17.359 13.273 1 97 167 VAL A C 1
ATOM 1250 O O . VAL A 1 167 ? -2.701 -16.266 13.047 1 97 167 VAL A O 1
ATOM 1253 N N . GLY A 1 168 ? -2.371 -18.375 12.469 1 96.62 168 GLY A N 1
ATOM 1254 C CA . GLY A 1 168 ? -3.195 -18.281 11.273 1 96.62 168 GLY A CA 1
ATOM 1255 C C . GLY A 1 168 ? -4.543 -18.953 11.414 1 96.62 168 GLY A C 1
ATOM 1256 O O . GLY A 1 168 ? -4.863 -19.5 12.484 1 96.62 168 GLY A O 1
ATOM 1257 N N . ASP A 1 169 ? -5.344 -18.844 10.375 1 97.38 169 ASP A N 1
ATO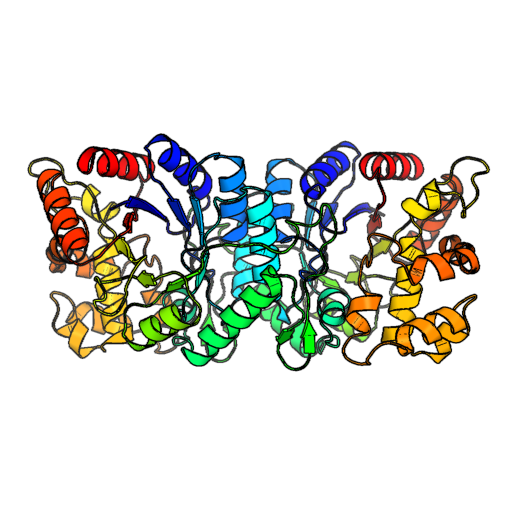M 1258 C CA . ASP A 1 169 ? -6.656 -19.484 10.312 1 97.38 169 ASP A CA 1
ATOM 1259 C C . ASP A 1 169 ? -6.684 -20.594 9.266 1 97.38 169 ASP A C 1
ATOM 1261 O O . ASP A 1 169 ? -7.723 -21.219 9.047 1 97.38 169 ASP A O 1
ATOM 1265 N N . GLY A 1 170 ? -5.57 -20.891 8.695 1 96.56 170 GLY A N 1
ATOM 1266 C CA . GLY A 1 170 ? -5.395 -21.875 7.648 1 96.56 170 GLY A CA 1
ATOM 1267 C C . GLY A 1 170 ? -4.168 -21.625 6.789 1 96.56 170 GLY A C 1
ATOM 1268 O O . GLY A 1 170 ? -3.275 -20.875 7.18 1 96.56 170 GLY A O 1
ATOM 1269 N N . THR A 1 171 ? -4.121 -22.344 5.676 1 96.94 171 THR A N 1
ATOM 1270 C CA . THR A 1 171 ? -2.969 -22.203 4.793 1 96.94 171 THR A CA 1
ATOM 1271 C C . THR A 1 171 ? -3.414 -21.859 3.373 1 96.94 171 THR A C 1
ATOM 1273 O O . THR A 1 171 ? -4.523 -22.203 2.965 1 96.94 171 THR A O 1
ATOM 1276 N N . PHE A 1 172 ? -2.656 -21.062 2.707 1 96.69 172 PHE A N 1
ATOM 1277 C CA . PHE A 1 172 ? -2.705 -20.797 1.275 1 96.69 172 PHE A CA 1
ATOM 1278 C C . PHE A 1 172 ? -1.445 -21.297 0.584 1 96.69 172 PHE A C 1
ATOM 1280 O O . PHE A 1 172 ? -0.387 -20.672 0.677 1 96.69 172 PHE A O 1
ATOM 1287 N N . ALA A 1 173 ? -1.538 -22.406 -0.127 1 92.62 173 ALA A N 1
ATOM 1288 C CA . ALA A 1 173 ? -0.322 -23.078 -0.583 1 92.62 173 ALA A CA 1
ATOM 1289 C C . ALA A 1 173 ? -0.34 -23.266 -2.096 1 92.62 173 ALA A C 1
ATOM 1291 O O . ALA A 1 173 ? -1.391 -23.156 -2.73 1 92.62 173 ALA A O 1
ATOM 1292 N N . THR A 1 174 ? 0.986 -23.281 -2.449 1 86.31 174 THR A N 1
ATOM 1293 C CA . THR A 1 174 ? 1.198 -23.703 -3.83 1 86.31 174 THR A CA 1
ATOM 1294 C C . THR A 1 174 ? 1.729 -25.141 -3.883 1 86.31 174 THR A C 1
ATOM 1296 O O . THR A 1 174 ? 2.219 -25.656 -2.881 1 86.31 174 THR A O 1
ATOM 1299 N N . GLY A 1 175 ? 1.381 -26.047 -4.684 1 80.62 175 GLY A N 1
ATOM 1300 C CA . GLY A 1 175 ? 1.855 -27.406 -4.824 1 80.62 175 GLY A CA 1
ATOM 1301 C C . GLY A 1 175 ? 0.773 -28.438 -4.582 1 80.62 175 GLY A C 1
ATOM 1302 O O . GLY A 1 175 ? -0.116 -28.625 -5.414 1 80.62 175 GLY A O 1
ATOM 1303 N N . GLY A 1 176 ? 0.874 -28.953 -3.289 1 85.5 176 GLY A N 1
ATOM 1304 C CA . GLY A 1 176 ? -0.101 -29.969 -2.926 1 85.5 176 GLY A CA 1
ATOM 1305 C C . GLY A 1 176 ? -0.62 -29.812 -1.508 1 85.5 176 GLY A C 1
ATOM 1306 O O . GLY A 1 176 ? -0.177 -28.938 -0.771 1 85.5 176 GLY A O 1
ATOM 1307 N N . PRO A 1 177 ? -1.585 -30.578 -1.313 1 89.88 177 PRO A N 1
ATOM 1308 C CA . PRO A 1 177 ? -2.148 -30.562 0.039 1 89.88 177 PRO A CA 1
ATOM 1309 C C . PRO A 1 177 ? -1.117 -30.891 1.113 1 89.88 177 PRO A C 1
ATOM 1311 O O . PRO A 1 177 ? -0.153 -31.609 0.846 1 89.88 177 PRO A O 1
ATOM 1314 N N . ASN A 1 178 ? -1.225 -30.266 2.189 1 89.25 178 ASN A N 1
ATOM 1315 C CA . ASN A 1 178 ? -0.381 -30.516 3.354 1 89.25 178 ASN A CA 1
ATOM 1316 C C . ASN A 1 178 ? -1.119 -31.312 4.422 1 89.25 178 ASN A C 1
ATOM 1318 O O . ASN A 1 178 ? -2.062 -30.828 5.039 1 89.25 178 ASN A O 1
ATOM 1322 N N . PRO A 1 179 ? -0.692 -32.469 4.684 1 85.88 179 PRO A N 1
ATOM 1323 C CA . PRO A 1 179 ? -1.402 -33.344 5.637 1 85.88 179 PRO A CA 1
ATOM 1324 C C . PRO A 1 179 ? -1.365 -32.781 7.062 1 85.88 179 PRO A C 1
ATOM 1326 O O . PRO A 1 179 ? -2.121 -33.25 7.926 1 85.88 179 PRO A O 1
ATOM 1329 N N . ASN A 1 180 ? -0.488 -31.859 7.332 1 84.5 180 ASN A N 1
ATOM 1330 C CA . ASN A 1 180 ? -0.345 -31.312 8.68 1 84.5 180 ASN A CA 1
ATOM 1331 C C . ASN A 1 180 ? -1.313 -30.156 8.922 1 84.5 180 ASN A C 1
ATOM 1333 O O . ASN A 1 180 ? -1.331 -29.578 10.008 1 84.5 180 ASN A O 1
ATOM 1337 N N . VAL A 1 181 ? -1.994 -29.75 7.93 1 86.5 181 VAL A N 1
ATOM 1338 C CA . VAL A 1 181 ? -2.926 -28.641 8.062 1 86.5 181 VAL A CA 1
ATOM 1339 C C . VAL A 1 181 ? -4.336 -29.172 8.297 1 86.5 181 VAL A C 1
ATOM 1341 O O . VAL A 1 181 ? -4.824 -30 7.539 1 86.5 181 VAL A O 1
ATOM 1344 N N . THR A 1 182 ? -4.855 -28.75 9.492 1 81.81 182 THR A N 1
ATOM 1345 C CA . THR A 1 182 ? -6.25 -29.062 9.789 1 81.81 182 THR A CA 1
ATOM 1346 C C . THR A 1 182 ? -7.121 -27.828 9.633 1 81.81 182 THR A C 1
ATOM 1348 O O . THR A 1 182 ? -6.684 -26.719 9.93 1 81.81 182 THR A O 1
ATOM 1351 N N . GLY A 1 183 ? -8.273 -27.953 8.906 1 88.94 183 GLY A N 1
ATOM 1352 C CA . GLY A 1 183 ? -9.172 -26.828 8.734 1 88.94 183 GLY A CA 1
ATOM 1353 C C . GLY A 1 183 ? -9.156 -26.266 7.324 1 88.94 183 GLY A C 1
ATOM 1354 O O . GLY A 1 183 ? -9.312 -27 6.352 1 88.94 183 GLY A O 1
ATOM 1355 N N . TRP A 1 184 ? -8.867 -24.844 7.309 1 96.69 184 TRP A N 1
ATOM 1356 C CA . TRP A 1 184 ? -8.914 -24.156 6.023 1 96.69 184 TRP A CA 1
ATOM 1357 C C . TRP A 1 184 ? -7.613 -24.359 5.25 1 96.69 184 TRP A C 1
ATOM 1359 O O . TRP A 1 184 ? -6.562 -23.844 5.645 1 96.69 184 TRP A O 1
ATOM 1369 N N . GLN A 1 185 ? -7.699 -25.094 4.207 1 97.06 185 GLN A N 1
ATOM 1370 C CA . GLN A 1 185 ? -6.582 -25.344 3.307 1 97.06 185 GLN A CA 1
ATOM 1371 C C . GLN A 1 185 ? -6.906 -24.906 1.886 1 97.06 185 GLN A C 1
ATOM 1373 O O . GLN A 1 185 ? -7.562 -25.625 1.135 1 97.06 185 GLN A O 1
ATOM 1378 N N . ALA A 1 186 ? -6.438 -23.719 1.563 1 97.62 186 ALA A N 1
ATOM 1379 C CA . ALA A 1 186 ? -6.582 -23.203 0.21 1 97.62 186 ALA A CA 1
ATOM 1380 C C . ALA A 1 186 ? -5.398 -23.594 -0.667 1 97.62 186 ALA A C 1
ATOM 1382 O O . ALA A 1 186 ? -4.242 -23.406 -0.285 1 97.62 186 ALA A O 1
ATOM 1383 N N . LEU A 1 187 ? -5.734 -24.188 -1.786 1 97.06 187 LEU A N 1
ATOM 1384 C CA . LEU A 1 187 ? -4.691 -24.641 -2.703 1 97.06 187 LEU A CA 1
ATOM 1385 C C . LEU A 1 187 ? -4.77 -23.875 -4.023 1 97.06 187 LEU A C 1
ATOM 1387 O O . LEU A 1 187 ? -5.82 -23.844 -4.664 1 97.06 187 LEU A O 1
ATOM 1391 N N . LEU A 1 188 ? -3.693 -23.266 -4.398 1 96.94 188 LEU A N 1
ATOM 1392 C CA . LEU A 1 188 ? -3.568 -22.531 -5.66 1 96.94 188 LEU A CA 1
ATOM 1393 C C . LEU A 1 188 ? -3.195 -23.484 -6.797 1 96.94 188 LEU A C 1
ATOM 1395 O O . LEU A 1 188 ? -2.246 -24.266 -6.676 1 96.94 188 LEU A O 1
ATOM 1399 N N . LYS A 1 189 ? -3.936 -23.422 -7.871 1 96.38 189 LYS A N 1
ATOM 1400 C CA . LYS A 1 189 ? -3.613 -24.219 -9.047 1 96.38 189 LYS A CA 1
ATOM 1401 C C . LYS A 1 189 ? -3.852 -23.438 -10.328 1 96.38 189 LYS A C 1
ATOM 1403 O O . LYS A 1 189 ? -4.902 -22.812 -10.5 1 96.38 189 LYS A O 1
ATOM 1408 N N . GLN A 1 190 ? -2.883 -23.531 -11.203 1 96.25 190 GLN A N 1
ATOM 1409 C CA . GLN A 1 190 ? -3.021 -23.016 -12.562 1 96.25 190 GLN A CA 1
ATOM 1410 C C . GLN A 1 190 ? -3.604 -24.078 -13.492 1 96.25 190 GLN A C 1
ATOM 1412 O O . GLN A 1 190 ? -3.635 -25.266 -13.148 1 96.25 190 GLN A O 1
ATOM 1417 N N . GLY A 1 191 ? -4.031 -23.625 -14.711 1 96.62 191 GLY A N 1
ATOM 1418 C CA . GLY A 1 191 ? -4.465 -24.594 -15.695 1 96.62 191 GLY A CA 1
ATOM 1419 C C . GLY A 1 191 ? -5.488 -24.047 -16.672 1 96.62 191 GLY A C 1
ATOM 1420 O O . GLY A 1 191 ? -5.645 -22.828 -16.797 1 96.62 191 GLY A O 1
ATOM 1421 N N . THR A 1 192 ? -6.07 -24.922 -17.391 1 98 192 THR A N 1
ATOM 1422 C CA . THR A 1 192 ? -7.121 -24.594 -18.359 1 98 192 THR A CA 1
ATOM 1423 C C . THR A 1 192 ? -7.977 -25.812 -18.672 1 98 192 THR A C 1
ATOM 1425 O O . THR A 1 192 ? -7.562 -26.938 -18.422 1 98 192 THR A O 1
ATOM 1428 N N . VAL A 1 193 ? -9.203 -25.562 -19.125 1 98.12 193 VAL A N 1
ATOM 1429 C CA . VAL A 1 193 ? -10.102 -26.609 -19.578 1 98.12 193 VAL A CA 1
ATOM 1430 C C . VAL A 1 193 ? -9.812 -26.953 -21.047 1 98.12 193 VAL A C 1
ATOM 1432 O O . VAL A 1 193 ? -9.852 -26.078 -21.906 1 98.12 193 VAL A O 1
ATOM 1435 N N . LEU A 1 194 ? -9.578 -28.234 -21.312 1 97.25 194 LEU A N 1
ATOM 1436 C CA . LEU A 1 194 ? -9.29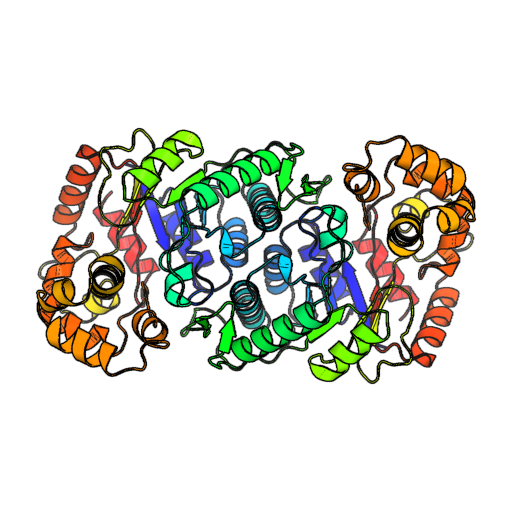7 -28.672 -22.672 1 97.25 194 LEU A CA 1
ATOM 1437 C C . LEU A 1 194 ? -10.594 -28.953 -23.422 1 97.25 194 LEU A C 1
ATOM 1439 O O . LEU A 1 194 ? -11.523 -29.531 -22.875 1 97.25 194 LEU A O 1
ATOM 1443 N N . ALA A 1 195 ? -10.609 -28.469 -24.609 1 94.19 195 ALA A N 1
ATOM 1444 C CA . ALA A 1 195 ? -11.664 -28.922 -25.516 1 94.19 195 ALA A CA 1
ATOM 1445 C C . ALA A 1 195 ? -11.477 -30.391 -25.891 1 94.19 195 ALA A C 1
ATOM 1447 O O . ALA A 1 195 ? -10.391 -30.953 -25.703 1 94.19 195 ALA A O 1
ATOM 1448 N N . ASP A 1 196 ? -12.617 -30.953 -26.375 1 91.75 196 ASP A N 1
ATOM 1449 C CA . ASP A 1 196 ? -12.539 -32.344 -26.812 1 91.75 196 ASP A CA 1
ATOM 1450 C C . ASP A 1 196 ? -11.445 -32.531 -27.859 1 91.75 196 ASP A C 1
ATOM 1452 O O . ASP A 1 196 ? -11.461 -31.875 -28.906 1 91.75 196 ASP A O 1
ATOM 1456 N N . GLY A 1 197 ? -10.477 -33.375 -27.531 1 92.75 197 GLY A N 1
ATOM 1457 C CA . GLY A 1 197 ? -9.406 -33.688 -28.453 1 92.75 197 GLY A CA 1
ATOM 1458 C C . GLY A 1 197 ? -8.344 -32.625 -28.562 1 92.75 197 GLY A C 1
ATOM 1459 O O . GLY A 1 197 ? -7.434 -32.719 -29.391 1 92.75 197 GLY A O 1
ATOM 1460 N N . GLU A 1 198 ? -8.383 -31.625 -27.75 1 94.94 198 GLU A N 1
ATOM 1461 C CA . GLU A 1 198 ? -7.41 -30.547 -27.828 1 94.94 198 GLU A CA 1
ATOM 1462 C C . GLU A 1 198 ? -6.039 -31 -27.328 1 94.94 198 GLU A C 1
ATOM 1464 O O . GLU A 1 198 ? -5.938 -31.641 -26.281 1 94.94 198 GLU A O 1
ATOM 1469 N N . ASP A 1 199 ? -5.051 -30.625 -28.141 1 93.06 199 ASP A N 1
ATOM 1470 C CA . ASP A 1 199 ? -3.67 -30.953 -27.797 1 93.06 199 ASP A CA 1
ATOM 1471 C C . ASP A 1 199 ? -3.121 -30 -26.75 1 93.06 199 ASP A C 1
ATOM 1473 O O . ASP A 1 199 ? -3.359 -28.781 -26.812 1 93.06 199 ASP A O 1
ATOM 1477 N N . VAL A 1 200 ? -2.375 -30.484 -25.766 1 90.25 200 VAL A N 1
ATOM 1478 C CA . VAL A 1 200 ? -1.807 -29.688 -24.688 1 90.25 200 VAL A CA 1
ATOM 1479 C C . VAL A 1 200 ? -0.788 -28.703 -25.25 1 90.25 200 VAL A C 1
ATOM 1481 O O . VAL A 1 200 ? -0.428 -27.719 -24.594 1 90.25 200 VAL A O 1
ATOM 1484 N N . ARG A 1 201 ? -0.271 -28.953 -26.484 1 91.31 201 ARG A N 1
ATOM 1485 C CA . ARG A 1 201 ? 0.735 -28.109 -27.109 1 91.31 201 ARG A CA 1
ATOM 1486 C C . ARG A 1 201 ? 0.086 -27.062 -28.016 1 91.31 201 ARG A C 1
ATOM 1488 O O . ARG A 1 201 ? 0.78 -26.297 -28.672 1 91.31 201 ARG A O 1
ATOM 1495 N N . SER A 1 202 ? -1.263 -27.125 -28.047 1 93.31 202 SER A N 1
ATOM 1496 C CA . SER A 1 202 ? -1.914 -26.125 -28.875 1 93.31 202 SER A CA 1
ATOM 1497 C C . SER A 1 202 ? -1.571 -24.703 -28.406 1 93.31 202 SER A C 1
ATOM 1499 O O . SER A 1 202 ? -1.298 -24.484 -27.234 1 93.31 202 SER A O 1
ATOM 1501 N N . PRO A 1 203 ? -1.598 -23.703 -29.344 1 93.38 203 PRO A N 1
ATOM 1502 C CA . PRO A 1 203 ? -1.279 -22.328 -28.969 1 93.38 203 PRO A CA 1
ATOM 1503 C C . PRO A 1 203 ? -2.189 -21.781 -27.875 1 93.38 203 PRO A C 1
ATOM 1505 O O . PRO A 1 203 ? -1.727 -21.062 -26.984 1 93.38 203 PRO A O 1
ATOM 1508 N N . ARG A 1 204 ? -3.396 -22.125 -27.922 1 94.94 204 ARG A N 1
ATOM 1509 C CA . ARG A 1 204 ? -4.348 -21.656 -26.922 1 94.94 204 ARG A CA 1
ATOM 1510 C C . ARG A 1 204 ? -3.984 -22.172 -25.531 1 94.94 204 ARG A C 1
ATOM 1512 O O . ARG A 1 204 ? -4 -21.422 -24.562 1 94.94 204 ARG A O 1
ATOM 1519 N N . VAL A 1 205 ? -3.682 -23.438 -25.453 1 95.56 205 VAL A N 1
ATOM 1520 C CA . VAL A 1 205 ? -3.357 -24.062 -24.172 1 95.56 205 VAL A CA 1
ATOM 1521 C C . VAL A 1 205 ? -2.035 -23.5 -23.641 1 95.56 205 VAL A C 1
ATOM 1523 O O . VAL A 1 205 ? -1.899 -23.219 -22.453 1 95.56 205 VAL A O 1
ATOM 1526 N N . ALA A 1 206 ? -1.073 -23.297 -24.547 1 94.19 206 ALA A N 1
ATOM 1527 C CA . ALA A 1 206 ? 0.205 -22.703 -24.172 1 94.19 206 ALA A CA 1
ATOM 1528 C C . ALA A 1 206 ? 0.004 -21.312 -23.547 1 94.19 206 ALA A C 1
ATOM 1530 O O . ALA A 1 206 ? 0.636 -20.984 -22.547 1 94.19 206 ALA A O 1
ATOM 1531 N N . GLN A 1 207 ? -0.883 -20.578 -24.125 1 94.06 207 GLN A N 1
ATOM 1532 C CA . GLN A 1 207 ? -1.164 -19.219 -23.641 1 94.06 207 GLN A CA 1
ATOM 1533 C C . GLN A 1 207 ? -1.923 -19.266 -22.312 1 94.06 207 GLN A C 1
ATOM 1535 O O . GLN A 1 207 ? -1.667 -18.453 -21.422 1 94.06 207 GLN A O 1
ATOM 1540 N N . ALA A 1 208 ? -2.734 -20.203 -22.141 1 95.62 208 ALA A N 1
ATOM 1541 C CA . ALA A 1 208 ? -3.66 -20.25 -21 1 95.62 208 ALA A CA 1
ATOM 1542 C C . ALA A 1 208 ? -3.012 -20.906 -19.797 1 95.62 208 ALA A C 1
ATOM 1544 O O . ALA A 1 208 ? -3.328 -20.562 -18.656 1 95.62 208 ALA A O 1
ATOM 1545 N N . ALA A 1 209 ? -2.053 -21.828 -20.047 1 95.25 209 ALA A N 1
ATOM 1546 C CA . ALA A 1 209 ? -1.629 -22.625 -18.891 1 95.25 209 ALA A CA 1
ATOM 1547 C C . ALA A 1 209 ? -0.137 -22.953 -18.969 1 95.25 209 ALA A C 1
ATOM 1549 O O . ALA A 1 209 ? 0.424 -23.547 -18.047 1 95.25 209 ALA A O 1
ATOM 1550 N N . GLY A 1 210 ? 0.525 -22.531 -20.062 1 94 210 GLY A N 1
ATOM 1551 C CA . GLY A 1 210 ? 1.935 -22.844 -20.234 1 94 210 GLY A CA 1
ATOM 1552 C C . GLY A 1 210 ? 2.805 -22.312 -19.109 1 94 210 GLY A C 1
ATOM 1553 O O . GLY A 1 210 ? 3.811 -22.938 -18.75 1 94 210 GLY A O 1
ATOM 1554 N N . HIS A 1 211 ? 2.406 -21.172 -18.531 1 93.56 211 HIS A N 1
ATOM 1555 C CA . HIS A 1 211 ? 3.158 -20.578 -17.438 1 93.56 211 HIS A CA 1
ATOM 1556 C C . HIS A 1 211 ? 3.24 -21.531 -16.25 1 93.56 211 HIS A C 1
ATOM 1558 O O . HIS A 1 211 ? 4.176 -21.453 -15.445 1 93.56 211 HIS A O 1
ATOM 1564 N N . GLY A 1 212 ? 2.301 -22.438 -16.094 1 93.5 212 GLY A N 1
ATOM 1565 C CA . GLY A 1 212 ? 2.328 -23.406 -15.016 1 93.5 212 GLY A CA 1
ATOM 1566 C C . GLY A 1 212 ? 3.535 -24.328 -15.07 1 93.5 212 GLY A C 1
ATOM 1567 O O . GLY A 1 212 ? 4.082 -24.703 -14.039 1 93.5 212 GLY A O 1
ATOM 1568 N N . VAL A 1 213 ? 3.934 -24.656 -16.281 1 93.25 213 VAL A N 1
ATOM 1569 C CA . VAL A 1 213 ? 5.125 -25.484 -16.469 1 93.25 213 VAL A CA 1
ATOM 1570 C C . VAL A 1 213 ? 6.375 -24.672 -16.156 1 93.25 213 VAL A C 1
ATOM 1572 O O . VAL A 1 213 ? 7.289 -25.156 -15.492 1 93.25 213 VAL A O 1
ATOM 1575 N N . ALA A 1 214 ? 6.379 -23.438 -16.609 1 93.62 214 ALA A N 1
ATOM 1576 C CA . ALA A 1 214 ? 7.5 -22.547 -16.328 1 93.62 214 ALA A CA 1
ATOM 1577 C C . ALA A 1 214 ? 7.734 -22.406 -14.82 1 93.62 214 ALA A C 1
ATOM 1579 O O . ALA A 1 214 ? 8.875 -22.469 -14.352 1 93.62 214 ALA A O 1
ATOM 1580 N N . VAL A 1 215 ? 6.688 -22.281 -14.086 1 92.94 215 VAL A N 1
ATOM 1581 C CA . VAL A 1 215 ? 6.758 -22.078 -12.641 1 92.94 215 VAL A CA 1
ATOM 1582 C C . VAL A 1 215 ? 7.387 -23.297 -11.977 1 92.94 215 VAL A C 1
ATOM 1584 O O . VAL A 1 215 ? 8.125 -23.172 -11 1 92.94 215 VAL A O 1
ATOM 1587 N N . VAL A 1 216 ? 7.113 -24.469 -12.516 1 92.19 216 VAL A N 1
ATOM 1588 C CA . VAL A 1 216 ? 7.738 -25.688 -12.008 1 92.19 216 VAL A CA 1
ATOM 1589 C C . VAL A 1 216 ? 9.258 -25.578 -12.117 1 92.19 216 VAL A C 1
ATOM 1591 O O . VAL A 1 216 ? 9.977 -25.828 -11.156 1 92.19 216 VAL A O 1
ATOM 1594 N N . PHE A 1 217 ? 9.734 -25.156 -13.25 1 94.25 217 PHE A N 1
ATOM 1595 C CA . PHE A 1 217 ? 11.172 -25.016 -13.469 1 94.25 217 PHE A CA 1
ATOM 1596 C C . PHE A 1 217 ? 11.758 -23.953 -12.547 1 94.25 217 PHE A C 1
ATOM 1598 O O . PHE A 1 217 ? 12.836 -24.141 -11.969 1 94.25 217 PHE A O 1
ATOM 1605 N N . HIS A 1 218 ? 11.047 -22.797 -12.43 1 94.75 218 HIS A N 1
ATOM 1606 C CA . HIS A 1 218 ? 11.5 -21.734 -11.531 1 94.75 218 HIS A CA 1
ATOM 1607 C C . HIS A 1 218 ? 11.648 -22.25 -10.102 1 94.75 218 HIS A C 1
ATOM 1609 O O . HIS A 1 218 ? 12.695 -22.062 -9.477 1 94.75 218 HIS A O 1
ATOM 1615 N N . LYS A 1 219 ? 10.625 -22.938 -9.672 1 90.5 219 LYS A N 1
ATOM 1616 C CA . LYS A 1 219 ? 10.602 -23.453 -8.312 1 90.5 219 LYS A CA 1
ATOM 1617 C C . LYS A 1 219 ? 11.688 -24.5 -8.102 1 90.5 219 LYS A C 1
ATOM 1619 O O . LYS A 1 219 ? 12.375 -24.5 -7.074 1 90.5 219 LYS A O 1
ATOM 1624 N N . LEU A 1 220 ? 11.859 -25.453 -9.031 1 92.38 220 LEU A N 1
ATOM 1625 C CA . LEU A 1 220 ? 12.875 -26.484 -8.922 1 92.38 220 LEU A CA 1
ATOM 1626 C C . LEU A 1 220 ? 14.273 -25.875 -8.852 1 92.38 220 LEU A C 1
ATOM 1628 O O . LEU A 1 220 ? 15.078 -26.266 -8 1 92.38 220 LEU A O 1
ATOM 1632 N N . TYR A 1 221 ? 14.5 -24.906 -9.695 1 94.56 221 TYR A N 1
ATOM 1633 C CA . TYR A 1 221 ? 15.82 -24.281 -9.742 1 94.56 221 TYR A CA 1
ATOM 1634 C C . TYR A 1 221 ? 16.125 -23.547 -8.438 1 94.56 221 TYR A C 1
ATOM 1636 O O . TYR A 1 221 ? 17.219 -23.688 -7.887 1 94.56 221 TYR A O 1
ATOM 1644 N N . GLU A 1 222 ? 15.133 -22.875 -7.93 1 90 222 GLU A N 1
ATOM 1645 C CA . GLU A 1 222 ? 15.336 -22.016 -6.777 1 90 222 GLU A CA 1
ATOM 1646 C C . GLU A 1 222 ? 15.312 -22.812 -5.477 1 90 222 GLU A C 1
ATOM 1648 O O . GLU A 1 222 ? 15.984 -22.453 -4.508 1 90 222 GLU A O 1
ATOM 1653 N N . ARG A 1 223 ? 14.57 -23.922 -5.449 1 86.75 223 ARG A N 1
ATOM 1654 C CA . ARG A 1 223 ? 14.352 -24.594 -4.176 1 86.75 223 ARG A CA 1
ATOM 1655 C C . ARG A 1 223 ? 15.07 -25.953 -4.137 1 86.75 223 ARG A C 1
ATOM 1657 O O . ARG A 1 223 ? 15.398 -26.453 -3.061 1 86.75 223 ARG A O 1
ATOM 1664 N N . ALA A 1 224 ? 15.266 -26.562 -5.34 1 89.62 224 ALA A N 1
ATOM 1665 C CA . ALA A 1 224 ? 15.805 -27.922 -5.355 1 89.62 224 ALA A CA 1
ATOM 1666 C C . ALA A 1 224 ? 17.172 -27.953 -6.031 1 89.62 224 ALA A C 1
ATOM 1668 O O . ALA A 1 224 ? 17.891 -28.953 -5.93 1 89.62 224 ALA A O 1
ATOM 1669 N N . GLY A 1 225 ? 17.547 -26.969 -6.715 1 92.19 225 GLY A N 1
ATOM 1670 C CA . GLY A 1 225 ? 18.875 -26.859 -7.297 1 92.19 225 GLY A CA 1
ATOM 1671 C C . GLY A 1 225 ? 18.922 -27.266 -8.758 1 92.19 225 GLY A C 1
ATOM 1672 O O . GLY A 1 225 ? 17.969 -27.859 -9.273 1 92.19 225 GLY A O 1
ATOM 1673 N N . ARG A 1 226 ? 20.016 -26.984 -9.383 1 94.38 226 ARG A N 1
ATOM 1674 C CA . ARG A 1 226 ? 20.172 -27.109 -10.828 1 94.38 226 ARG A CA 1
ATOM 1675 C C . ARG A 1 226 ? 20.062 -28.578 -11.266 1 94.38 226 ARG A C 1
ATOM 1677 O O . ARG A 1 226 ? 19.531 -28.859 -12.344 1 94.38 226 ARG A O 1
ATOM 1684 N N . GLU A 1 227 ? 20.516 -29.562 -10.445 1 96.31 227 GLU A N 1
ATOM 1685 C CA . GLU A 1 227 ? 20.531 -30.969 -10.859 1 96.31 227 GLU A CA 1
ATOM 1686 C C . GLU A 1 227 ? 19.109 -31.5 -11.031 1 96.31 227 GLU A C 1
ATOM 1688 O O . GLU A 1 227 ? 18.844 -32.312 -11.922 1 96.31 227 GLU A O 1
ATOM 1693 N N . THR A 1 228 ? 18.25 -31 -10.203 1 95.69 228 THR A N 1
ATOM 1694 C CA . THR A 1 228 ? 16.844 -31.422 -10.289 1 95.69 228 THR A CA 1
ATOM 1695 C C . THR A 1 228 ? 16.203 -30.891 -11.57 1 95.69 228 THR A C 1
ATOM 1697 O O . THR A 1 228 ? 15.383 -31.578 -12.18 1 95.69 228 THR A O 1
ATOM 1700 N N . VAL A 1 229 ? 16.594 -29.75 -11.984 1 95.81 229 VAL A N 1
ATOM 1701 C CA . VAL A 1 229 ? 16.062 -29.156 -13.203 1 95.81 229 VAL A CA 1
ATOM 1702 C C . VAL A 1 229 ? 16.609 -29.906 -14.422 1 95.81 229 VAL A C 1
ATOM 1704 O O . VAL A 1 229 ? 15.859 -30.219 -15.352 1 95.81 229 VAL A O 1
ATOM 1707 N N . ILE A 1 230 ? 17.844 -30.266 -14.383 1 96.44 230 ILE A N 1
ATOM 1708 C CA . ILE A 1 230 ? 18.531 -30.922 -15.5 1 96.44 230 ILE A CA 1
ATOM 1709 C C . ILE A 1 230 ? 17.859 -32.281 -15.781 1 96.44 230 ILE A C 1
ATOM 1711 O O . ILE A 1 230 ? 17.797 -32.719 -16.922 1 96.44 230 ILE A O 1
ATOM 1715 N N . ALA A 1 231 ? 17.297 -32.875 -14.719 1 94.88 231 ALA A N 1
ATOM 1716 C CA . ALA A 1 231 ? 16.672 -34.188 -14.836 1 94.88 231 ALA A CA 1
ATOM 1717 C C . ALA A 1 231 ? 15.336 -34.094 -15.578 1 94.88 231 ALA A C 1
ATOM 1719 O O . ALA A 1 231 ? 14.789 -35.125 -16 1 94.88 231 ALA A O 1
ATOM 1720 N N . GLN A 1 232 ? 14.758 -32.938 -15.727 1 93.81 232 GLN A N 1
ATOM 1721 C CA . GLN A 1 232 ? 13.508 -32.75 -16.469 1 93.81 232 GLN A CA 1
ATOM 1722 C C . GLN A 1 232 ? 13.766 -32.656 -17.969 1 93.81 232 GLN A C 1
ATOM 1724 O O . GLN A 1 232 ? 14.836 -32.219 -18.375 1 93.81 232 GLN A O 1
ATOM 1729 N N . PRO A 1 233 ? 12.75 -33.094 -18.797 1 93.25 233 PRO A N 1
ATOM 1730 C CA . PRO A 1 233 ? 12.914 -32.844 -20.234 1 93.25 233 PRO A CA 1
ATOM 1731 C C . PRO A 1 233 ? 13.156 -31.375 -20.578 1 93.25 233 PRO A C 1
ATOM 1733 O O . PRO A 1 233 ? 12.391 -30.516 -20.156 1 93.25 233 PRO A O 1
ATOM 1736 N N . GLY A 1 234 ? 14.242 -31.125 -21.312 1 93.38 234 GLY A N 1
ATOM 1737 C CA . GLY A 1 234 ? 14.602 -29.766 -21.688 1 93.38 234 GLY A CA 1
ATOM 1738 C C . GLY A 1 234 ? 15.305 -29 -20.594 1 93.38 234 GLY A C 1
ATOM 1739 O O . GLY A 1 234 ? 15.727 -27.859 -20.781 1 93.38 234 GLY A O 1
ATOM 1740 N N . GLY A 1 235 ? 15.438 -29.625 -19.391 1 95.94 235 GLY A N 1
ATOM 1741 C CA . GLY A 1 235 ? 15.984 -28.953 -18.219 1 95.94 235 GLY A CA 1
ATOM 1742 C C . GLY A 1 235 ? 17.438 -28.562 -18.375 1 95.94 235 GLY A C 1
ATOM 1743 O O . GLY A 1 235 ? 17.859 -27.516 -17.891 1 95.94 235 GLY A O 1
ATOM 1744 N N . ALA A 1 236 ? 18.219 -29.438 -19.062 1 96.5 236 ALA A N 1
ATOM 1745 C CA . ALA A 1 236 ? 19.641 -29.156 -19.25 1 96.5 236 ALA A CA 1
ATOM 1746 C C . ALA A 1 236 ? 19.844 -27.875 -20.047 1 96.5 236 ALA A C 1
ATOM 1748 O O . ALA A 1 236 ? 20.656 -27.031 -19.672 1 96.5 236 ALA A O 1
ATOM 1749 N N . GLU A 1 237 ? 19.141 -27.734 -21.109 1 95.44 237 GLU A N 1
ATOM 1750 C CA . GLU A 1 237 ? 19.234 -26.531 -21.938 1 95.44 237 GLU A CA 1
ATOM 1751 C C . GLU A 1 237 ? 18.781 -25.281 -21.172 1 95.44 237 GLU A C 1
ATOM 1753 O O . GLU A 1 237 ? 19.406 -24.219 -21.281 1 95.44 237 GLU A O 1
ATOM 1758 N N . TRP A 1 238 ? 17.688 -25.422 -20.438 1 96.62 238 TRP A N 1
ATOM 1759 C CA . TRP A 1 238 ? 17.172 -24.312 -19.641 1 96.62 238 TRP A CA 1
ATOM 1760 C C . TRP A 1 238 ? 18.203 -23.812 -18.641 1 96.62 238 TRP A C 1
ATOM 1762 O O . TRP A 1 238 ? 18.484 -22.625 -18.562 1 96.62 238 TRP A O 1
ATOM 1772 N N . VAL A 1 239 ? 18.875 -24.719 -17.969 1 97.62 239 VAL A N 1
ATOM 1773 C CA . VAL A 1 239 ? 19.875 -24.406 -16.953 1 97.62 239 VAL A CA 1
ATOM 1774 C C . VAL A 1 239 ? 21.078 -23.734 -17.625 1 97.62 239 VAL A C 1
ATOM 1776 O O . VAL A 1 239 ? 21.609 -22.734 -17.109 1 97.62 239 VAL A O 1
ATOM 1779 N N . GLU A 1 240 ? 21.469 -24.297 -18.734 1 96.75 240 GLU A N 1
ATOM 1780 C CA . GLU A 1 240 ? 22.609 -23.719 -19.453 1 96.75 240 GLU A CA 1
ATOM 1781 C C . GLU A 1 240 ? 22.359 -22.266 -19.844 1 96.75 240 GLU A C 1
ATOM 1783 O O . GLU A 1 240 ? 23.234 -21.422 -19.672 1 96.75 240 GLU A O 1
ATOM 1788 N N . ARG A 1 241 ? 21.203 -21.984 -20.297 1 96 241 ARG A N 1
ATOM 1789 C CA . ARG A 1 241 ? 20.859 -20.625 -20.703 1 96 241 ARG A CA 1
ATOM 1790 C C . ARG A 1 241 ? 20.812 -19.688 -19.5 1 96 241 ARG A C 1
ATOM 1792 O O . ARG A 1 241 ? 21.359 -18.594 -19.547 1 96 241 ARG A O 1
ATOM 1799 N N . ILE A 1 242 ? 20.156 -20.078 -18.422 1 96.88 242 ILE A N 1
ATOM 1800 C CA . ILE A 1 242 ? 20.031 -19.25 -17.219 1 96.88 242 ILE A CA 1
ATOM 1801 C C . ILE A 1 242 ? 21.422 -19 -16.625 1 96.88 242 ILE A C 1
ATOM 1803 O O . ILE A 1 242 ? 21.75 -17.859 -16.266 1 96.88 242 ILE A O 1
ATOM 1807 N N . GLU A 1 243 ? 22.234 -20.031 -16.609 1 97.5 243 GLU A N 1
ATOM 1808 C CA . GLU A 1 243 ? 23.531 -19.938 -15.93 1 97.5 243 GLU A CA 1
ATOM 1809 C C . GLU A 1 243 ? 24.578 -19.281 -16.828 1 97.5 243 GLU A C 1
ATOM 1811 O O . GLU A 1 243 ? 25.703 -19.031 -16.391 1 97.5 243 GLU A O 1
ATOM 1816 N N . SER A 1 244 ? 24.234 -19.031 -18.109 1 97.12 244 SER A N 1
ATOM 1817 C CA . SER A 1 244 ? 25.078 -18.203 -18.953 1 97.12 244 SER A CA 1
ATOM 1818 C C . SER A 1 244 ? 25.016 -16.734 -18.562 1 97.12 244 SER A C 1
ATOM 1820 O O . SER A 1 244 ? 25.859 -15.938 -18.953 1 97.12 244 SER A O 1
ATOM 1822 N N . LEU A 1 245 ? 23.984 -16.375 -17.797 1 96.69 245 LEU A N 1
ATOM 1823 C CA . LEU A 1 245 ? 23.797 -15.008 -17.297 1 96.69 245 LEU A CA 1
ATOM 1824 C C . LEU A 1 245 ? 24.594 -14.789 -16.016 1 96.69 245 LEU A C 1
ATOM 1826 O O . LEU A 1 245 ? 24.906 -15.75 -15.305 1 96.69 245 LEU A O 1
ATOM 1830 N N . PRO A 1 246 ? 24.922 -13.453 -15.719 1 97.12 246 PRO A N 1
ATOM 1831 C CA . PRO A 1 246 ? 25.547 -13.188 -14.414 1 97.12 246 PRO A CA 1
ATOM 1832 C C . PRO A 1 246 ? 24.703 -13.695 -13.25 1 97.12 246 PRO A C 1
ATOM 1834 O O . PRO A 1 246 ? 23.484 -13.578 -13.266 1 97.12 246 PRO A O 1
ATOM 1837 N N . GLU A 1 247 ? 25.406 -14.273 -12.273 1 96.06 247 GLU A N 1
ATOM 1838 C CA . GLU A 1 247 ? 24.719 -14.914 -11.148 1 96.06 247 GLU A CA 1
ATOM 1839 C C . GLU A 1 247 ? 23.75 -13.953 -10.477 1 96.06 247 GLU A C 1
ATOM 1841 O O . GLU A 1 247 ? 22.625 -14.344 -10.125 1 96.06 247 GLU A O 1
ATOM 1846 N N . ASP A 1 248 ? 24.125 -12.75 -10.305 1 96.62 248 ASP A N 1
ATOM 1847 C CA . ASP A 1 248 ? 23.328 -11.773 -9.547 1 96.62 248 ASP A CA 1
ATOM 1848 C C . ASP A 1 248 ? 22.219 -11.172 -10.414 1 96.62 248 ASP A C 1
ATOM 1850 O O . ASP A 1 248 ? 21.531 -10.25 -9.984 1 96.62 248 ASP A O 1
ATOM 1854 N N . GLU A 1 249 ? 22 -11.734 -11.625 1 96.75 249 GLU A N 1
ATOM 1855 C CA . GLU A 1 249 ? 20.938 -11.242 -12.484 1 96.75 249 GLU A CA 1
ATOM 1856 C C . GLU A 1 249 ? 20.031 -12.383 -12.938 1 96.75 249 GLU A C 1
ATOM 1858 O O . GLU A 1 249 ? 19.031 -12.156 -13.617 1 96.75 249 GLU A O 1
ATOM 1863 N N . ARG A 1 250 ? 20.375 -13.555 -12.57 1 96.94 250 ARG A N 1
ATOM 1864 C CA . ARG A 1 250 ? 19.641 -14.727 -13.031 1 96.94 250 ARG A CA 1
ATOM 1865 C C . ARG A 1 250 ? 18.172 -14.664 -12.586 1 96.94 250 ARG A C 1
ATOM 1867 O O . ARG A 1 250 ? 17.281 -15.031 -13.336 1 96.94 250 ARG A O 1
ATOM 1874 N N . HIS A 1 251 ? 17.953 -14.219 -11.305 1 96.62 251 HIS A N 1
ATOM 1875 C CA . HIS A 1 251 ? 16.594 -14.172 -10.789 1 96.62 251 HIS A CA 1
ATOM 1876 C C . HIS A 1 251 ? 15.727 -13.219 -11.609 1 96.62 251 HIS A C 1
ATOM 1878 O O . HIS A 1 251 ? 14.523 -13.438 -11.75 1 96.62 251 HIS A O 1
ATOM 1884 N N . LEU A 1 252 ? 16.312 -12.164 -12.172 1 97.25 252 LEU A N 1
ATOM 1885 C CA . LEU A 1 252 ? 15.578 -11.234 -13.016 1 97.25 252 LEU A CA 1
ATOM 1886 C C . LEU A 1 252 ? 15.086 -11.93 -14.281 1 97.25 252 LEU A C 1
ATOM 1888 O O . LEU A 1 252 ? 13.922 -11.797 -14.664 1 97.25 252 LEU A O 1
ATOM 1892 N N . ALA A 1 253 ? 15.945 -12.719 -14.867 1 96 253 A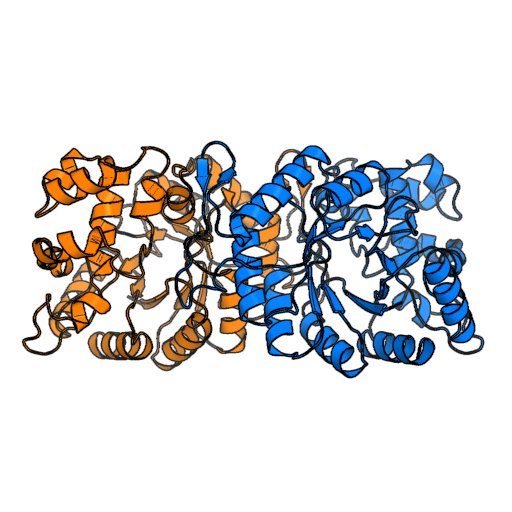LA A N 1
ATOM 1893 C CA . ALA A 1 253 ? 15.609 -13.453 -16.094 1 96 253 ALA A CA 1
ATOM 1894 C C . ALA A 1 253 ? 14.578 -14.539 -15.805 1 96 253 ALA A C 1
ATOM 1896 O O . ALA A 1 253 ? 13.625 -14.719 -16.578 1 96 253 ALA A O 1
ATOM 1897 N N . ILE A 1 254 ? 14.734 -15.219 -14.75 1 96.19 254 ILE A N 1
ATOM 1898 C CA . ILE A 1 254 ? 13.875 -16.328 -14.359 1 96.19 254 ILE A CA 1
ATOM 1899 C C . ILE A 1 254 ? 12.453 -15.82 -14.117 1 96.19 254 ILE A C 1
ATOM 1901 O O . ILE A 1 254 ? 11.484 -16.469 -14.523 1 96.19 254 ILE A O 1
ATOM 1905 N N . HIS A 1 255 ? 12.336 -14.641 -13.531 1 96.38 255 HIS A N 1
ATOM 1906 C CA . HIS A 1 255 ? 11.023 -14.242 -13.039 1 96.38 255 HIS A CA 1
ATOM 1907 C C . HIS A 1 255 ? 10.328 -13.297 -14.016 1 96.38 255 HIS A C 1
ATOM 1909 O O . HIS A 1 255 ? 9.203 -12.867 -13.773 1 96.38 255 HIS A O 1
ATOM 1915 N N . GLU A 1 256 ? 11 -12.969 -15.109 1 94.69 256 GLU A N 1
ATOM 1916 C CA . GLU A 1 256 ? 10.289 -12.234 -16.156 1 94.69 256 GLU A CA 1
ATOM 1917 C C . GLU A 1 256 ? 9.102 -13.031 -16.672 1 94.69 256 GLU A C 1
ATOM 1919 O O . GLU A 1 256 ? 9.258 -14.141 -17.188 1 94.69 256 GLU A O 1
ATOM 1924 N N . GLY A 1 257 ? 7.93 -12.5 -16.484 1 92.94 257 GLY A N 1
ATOM 1925 C CA . GLY A 1 257 ? 6.73 -13.172 -16.953 1 92.94 257 GLY A CA 1
ATOM 1926 C C . GLY A 1 257 ? 6.246 -14.25 -16.016 1 92.94 257 GLY A C 1
ATOM 1927 O O . GLY A 1 257 ? 5.301 -14.984 -16.328 1 92.94 257 GLY A O 1
ATOM 1928 N N . HIS A 1 258 ? 6.879 -14.344 -14.828 1 93.38 258 HIS A N 1
ATOM 1929 C CA . HIS A 1 258 ? 6.566 -15.367 -13.844 1 93.38 258 HIS A CA 1
ATOM 1930 C C . HIS A 1 258 ? 5.082 -15.367 -13.492 1 93.38 258 HIS A C 1
ATOM 1932 O O . HIS A 1 258 ? 4.512 -14.312 -13.195 1 93.38 258 HIS A O 1
ATOM 1938 N N . LEU A 1 259 ? 4.387 -16.547 -13.602 1 92.62 259 LEU A N 1
ATOM 1939 C CA . LEU A 1 259 ? 2.992 -16.812 -13.273 1 92.62 259 LEU A CA 1
ATOM 1940 C C . LEU A 1 259 ? 2.057 -16.172 -14.289 1 92.62 259 LEU A C 1
ATOM 1942 O O . LEU A 1 259 ? 0.835 -16.203 -14.125 1 92.62 259 LEU A O 1
ATOM 1946 N N . VAL A 1 260 ? 2.592 -15.602 -15.352 1 94.25 260 VAL A N 1
ATOM 1947 C CA . VAL A 1 260 ? 1.768 -14.859 -16.297 1 94.25 260 VAL A CA 1
ATOM 1948 C C . VAL A 1 260 ? 1.936 -15.445 -17.703 1 94.25 260 VAL A C 1
ATOM 1950 O O . VAL A 1 260 ? 0.95 -15.742 -18.375 1 94.25 260 VAL A O 1
ATOM 1953 N N . ALA A 1 261 ? 3.174 -15.594 -18.125 1 93.31 261 ALA A N 1
ATOM 1954 C CA . ALA A 1 261 ? 3.486 -15.969 -19.5 1 93.31 261 ALA A CA 1
ATOM 1955 C C . ALA A 1 261 ? 4.809 -16.734 -19.578 1 93.31 261 ALA A C 1
ATOM 1957 O O . ALA A 1 261 ? 5.574 -16.75 -18.609 1 93.31 261 ALA A O 1
ATOM 1958 N N . LEU A 1 262 ? 4.953 -17.344 -20.688 1 93.75 262 LEU A N 1
ATOM 1959 C CA . LEU A 1 262 ? 6.246 -17.953 -21 1 93.75 262 LEU A CA 1
ATOM 1960 C C . LEU A 1 262 ? 7.227 -16.891 -21.5 1 93.75 262 LEU A C 1
ATOM 1962 O O . LEU A 1 262 ? 6.938 -16.188 -22.484 1 93.75 262 LEU A O 1
ATOM 1966 N N . ASN A 1 263 ? 8.305 -16.734 -20.797 1 92.75 263 ASN A N 1
ATOM 1967 C CA . ASN A 1 263 ? 9.344 -15.867 -21.344 1 92.75 263 ASN A CA 1
ATOM 1968 C C . ASN A 1 263 ? 10.219 -16.609 -22.359 1 92.75 263 ASN A C 1
ATOM 1970 O O . ASN A 1 263 ? 9.938 -17.766 -22.703 1 92.75 263 ASN A O 1
ATOM 1974 N N . GLU A 1 264 ? 11.25 -15.977 -22.859 1 89.94 264 GLU A N 1
ATOM 1975 C CA . GLU A 1 264 ? 12.055 -16.531 -23.938 1 89.94 264 GLU A CA 1
ATOM 1976 C C . GLU A 1 264 ? 12.742 -17.828 -23.516 1 89.94 264 GLU A C 1
ATOM 1978 O O . GLU A 1 264 ? 12.922 -18.75 -24.312 1 89.94 264 GLU A O 1
ATOM 1983 N N . HIS A 1 265 ? 13.094 -17.906 -22.25 1 91.25 265 HIS A N 1
ATOM 1984 C CA . HIS A 1 265 ? 13.75 -19.109 -21.734 1 91.25 265 HIS A CA 1
ATOM 1985 C C . HIS A 1 265 ? 12.75 -20.234 -21.516 1 91.25 265 HIS A C 1
ATOM 1987 O O . HIS A 1 265 ? 13.047 -21.391 -21.812 1 91.25 265 HIS A O 1
ATOM 1993 N N . ASP A 1 266 ? 11.57 -19.875 -21.109 1 94.12 266 ASP A N 1
ATOM 1994 C CA . ASP A 1 266 ? 10.547 -20.859 -20.75 1 94.12 266 ASP A CA 1
ATOM 1995 C C . ASP A 1 266 ? 9.891 -21.453 -21.984 1 94.12 266 ASP A C 1
ATOM 1997 O O . ASP A 1 266 ? 9.5 -22.625 -22 1 94.12 266 ASP A O 1
ATOM 2001 N N . GLU A 1 267 ? 9.758 -20.641 -23.062 1 91.44 267 GLU A N 1
ATOM 2002 C CA . GLU A 1 267 ? 9.117 -21.094 -24.297 1 91.44 267 GLU A CA 1
ATOM 2003 C C . GLU A 1 267 ? 9.836 -22.312 -24.891 1 91.44 267 GLU A C 1
ATOM 2005 O O . GLU A 1 267 ? 9.203 -23.25 -25.359 1 91.44 267 GLU A O 1
ATOM 2010 N N . ARG A 1 268 ? 11.094 -22.297 -24.781 1 87.38 268 ARG A N 1
ATOM 2011 C CA . ARG A 1 268 ? 11.906 -23.359 -25.375 1 87.38 268 ARG A CA 1
ATOM 2012 C C . ARG A 1 268 ? 11.719 -24.672 -24.609 1 87.38 268 ARG A C 1
ATOM 2014 O O . ARG A 1 268 ? 11.68 -25.734 -25.219 1 87.38 268 ARG A O 1
ATOM 2021 N N . VAL A 1 269 ? 11.586 -24.531 -23.312 1 89.88 269 VAL A N 1
ATOM 2022 C CA . VAL A 1 269 ? 11.516 -25.75 -22.516 1 89.88 269 VAL A CA 1
ATOM 2023 C C . VAL A 1 269 ? 10.078 -26.266 -22.484 1 89.88 269 VAL A C 1
ATOM 2025 O O . VAL A 1 269 ? 9.844 -27.484 -22.406 1 89.88 269 VAL A O 1
ATOM 2028 N N . TYR A 1 270 ? 9.18 -25.391 -22.609 1 91.31 270 TYR A N 1
ATOM 2029 C CA . TYR A 1 270 ? 7.773 -25.766 -22.609 1 91.31 270 TYR A CA 1
ATOM 2030 C C . TYR A 1 270 ? 7.477 -26.766 -23.719 1 91.31 270 TYR A C 1
ATOM 2032 O O . TYR A 1 270 ? 6.75 -27.75 -23.516 1 91.31 270 TYR A O 1
ATOM 2040 N N . ALA A 1 271 ? 8.016 -26.578 -24.891 1 87.81 271 ALA A N 1
ATOM 2041 C CA . ALA A 1 271 ? 7.785 -27.469 -26.031 1 87.81 271 ALA A CA 1
ATOM 2042 C C . ALA A 1 271 ? 8.18 -28.906 -25.719 1 87.81 271 ALA A C 1
ATOM 2044 O O . ALA A 1 271 ? 7.555 -29.844 -26.188 1 87.81 271 ALA A O 1
ATOM 2045 N N . GLN A 1 272 ? 9.125 -29.078 -24.844 1 91.62 272 GLN A N 1
ATOM 2046 C CA . GLN A 1 272 ? 9.664 -30.391 -24.516 1 91.62 272 GLN A CA 1
ATOM 2047 C C . GLN A 1 272 ? 9.023 -30.953 -23.25 1 91.62 272 GLN A C 1
ATOM 2049 O O . GLN A 1 272 ? 9.102 -32.156 -23 1 91.62 272 GLN A O 1
ATOM 2054 N N . SER A 1 273 ? 8.352 -30.109 -22.5 1 92.56 273 SER A N 1
ATOM 2055 C CA . SER A 1 273 ? 7.891 -30.547 -21.188 1 92.56 273 SER A CA 1
ATOM 2056 C C . SER A 1 273 ? 6.406 -30.25 -20.984 1 92.56 273 SER A C 1
ATOM 2058 O O . SER A 1 273 ? 5.91 -30.25 -19.859 1 92.56 273 SER A O 1
ATOM 2060 N N . ALA A 1 274 ? 5.691 -30.016 -22.047 1 90.94 274 ALA A N 1
ATOM 2061 C CA . ALA A 1 274 ? 4.297 -29.594 -21.984 1 90.94 274 ALA A CA 1
ATOM 2062 C C . ALA A 1 274 ? 3.443 -30.609 -21.234 1 90.94 274 ALA A C 1
ATOM 2064 O O . ALA A 1 274 ? 2.459 -30.25 -20.578 1 90.94 274 ALA A O 1
ATOM 2065 N N . GLU A 1 275 ? 3.875 -31.812 -21.297 1 89.44 275 GLU A N 1
ATOM 2066 C CA . GLU A 1 275 ? 3.084 -32.875 -20.656 1 89.44 275 GLU A CA 1
ATOM 2067 C C . GLU A 1 275 ? 3.086 -32.719 -19.141 1 89.44 275 GLU A C 1
ATOM 2069 O O . GLU A 1 275 ? 2.201 -33.25 -18.469 1 89.44 275 GLU A O 1
ATOM 2074 N N . LEU A 1 276 ? 4.113 -32.031 -18.594 1 90.44 276 LEU A N 1
ATOM 2075 C CA . LEU A 1 276 ? 4.156 -31.766 -17.156 1 90.44 276 LEU A CA 1
ATOM 2076 C C . LEU A 1 276 ? 2.932 -30.984 -16.719 1 90.44 276 LEU A C 1
ATOM 2078 O O . LEU A 1 276 ? 2.568 -31 -15.539 1 90.44 276 LEU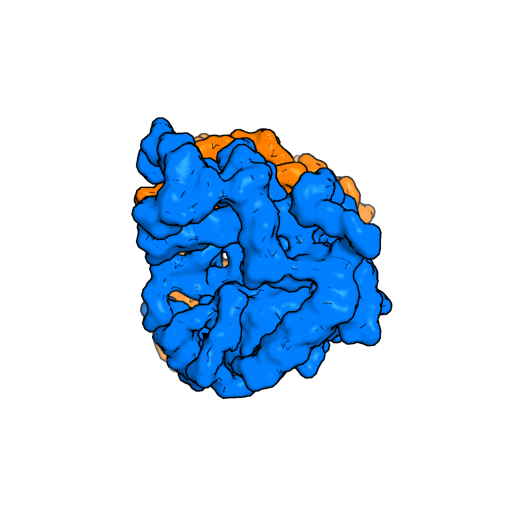 A O 1
ATOM 2082 N N . MET A 1 277 ? 2.32 -30.266 -17.688 1 91.06 277 MET A N 1
ATOM 2083 C CA . MET A 1 277 ? 1.145 -29.453 -17.391 1 91.06 277 MET A CA 1
ATOM 2084 C C . MET A 1 277 ? 0.003 -30.312 -16.859 1 91.06 277 MET A C 1
ATOM 2086 O O . MET A 1 277 ? -0.743 -29.875 -15.977 1 91.06 277 MET A O 1
ATOM 2090 N N . LEU A 1 278 ? -0.149 -31.469 -17.391 1 90.44 278 LEU A N 1
ATOM 2091 C CA . LEU A 1 278 ? -1.251 -32.375 -17.031 1 90.44 278 LEU A CA 1
ATOM 2092 C C . LEU A 1 278 ? -1.113 -32.844 -15.594 1 90.44 278 LEU A C 1
ATOM 2094 O O . LEU A 1 278 ? -2.115 -33.094 -14.922 1 90.44 278 LEU A O 1
ATOM 2098 N N . GLU A 1 279 ? 0.1 -32.906 -15.094 1 88 279 GLU A N 1
ATOM 2099 C CA . GLU A 1 279 ? 0.347 -33.406 -13.742 1 88 279 GLU A CA 1
ATOM 2100 C C . GLU A 1 279 ? 0.459 -32.25 -12.742 1 88 279 GLU A C 1
ATOM 2102 O O . GLU A 1 279 ? 0.058 -32.375 -11.586 1 88 279 GLU A O 1
ATOM 2107 N N . SER A 1 280 ? 0.944 -31.172 -13.211 1 90.56 280 SER A N 1
ATOM 2108 C CA . SER A 1 280 ? 1.329 -30.125 -12.273 1 90.56 280 SER A CA 1
ATOM 2109 C C . SER A 1 280 ? 0.232 -29.078 -12.141 1 90.56 280 SER A C 1
ATOM 2111 O O . SER A 1 280 ? 0.255 -28.25 -11.219 1 90.56 280 SER A O 1
ATOM 2113 N N . THR A 1 281 ? -0.736 -29.062 -13.039 1 94.81 281 THR A N 1
ATOM 2114 C CA . THR A 1 281 ? -1.802 -28.062 -13.039 1 94.81 281 THR A CA 1
ATOM 2115 C C . THR A 1 281 ? -3.17 -28.734 -13.008 1 94.81 281 THR A C 1
ATOM 2117 O O . THR A 1 281 ? -3.264 -29.969 -12.93 1 94.81 281 THR A O 1
ATOM 2120 N N . ILE A 1 282 ? -4.203 -27.938 -12.992 1 96.25 282 ILE A N 1
ATOM 2121 C CA . ILE A 1 282 ? -5.57 -28.422 -13.109 1 96.25 282 ILE A CA 1
ATOM 2122 C C . ILE A 1 282 ? -6.047 -28.281 -14.555 1 96.25 282 ILE A C 1
ATOM 2124 O O . ILE A 1 282 ? -7.09 -27.688 -14.82 1 96.25 282 ILE A O 1
ATOM 2128 N N . THR A 1 283 ? -5.246 -28.828 -15.469 1 97.12 283 THR A N 1
ATOM 2129 C CA . THR A 1 283 ? -5.547 -28.844 -16.891 1 97.12 283 THR A CA 1
ATOM 2130 C C . THR A 1 283 ? -6.156 -30.188 -17.297 1 97.12 283 THR A C 1
ATOM 2132 O O . THR A 1 283 ? -5.68 -31.25 -16.891 1 97.12 283 THR A O 1
ATOM 2135 N N . GLY A 1 284 ? -7.168 -30.203 -18.078 1 96.75 284 GLY A N 1
ATOM 2136 C CA . GLY A 1 284 ? -7.832 -31.406 -18.562 1 96.75 284 GLY A CA 1
ATOM 2137 C C . GLY A 1 284 ? -9.234 -31.141 -19.078 1 96.75 284 GLY A C 1
ATOM 2138 O O . GLY A 1 284 ? -9.68 -30 -19.125 1 96.75 284 GLY A O 1
ATOM 2139 N N . THR A 1 285 ? -9.859 -32.219 -19.516 1 96.06 285 THR A N 1
ATOM 2140 C CA . THR A 1 285 ? -11.273 -32.125 -19.844 1 96.06 285 THR A CA 1
ATOM 2141 C C . THR A 1 285 ? -12.109 -31.859 -18.594 1 96.06 285 THR A C 1
ATOM 2143 O O . THR A 1 285 ? -11.625 -32.031 -17.484 1 96.06 285 THR A O 1
ATOM 2146 N N . PRO A 1 286 ? -13.367 -31.469 -18.812 1 97.38 286 PRO A N 1
ATOM 2147 C CA . PRO A 1 286 ? -14.219 -31.219 -17.656 1 97.38 286 PRO A CA 1
ATOM 2148 C C . PRO A 1 286 ? -14.281 -32.406 -16.688 1 97.38 286 PRO A C 1
ATOM 2150 O O . PRO A 1 286 ? -14.141 -32.219 -15.484 1 97.38 286 PRO A O 1
ATOM 2153 N N . GLN A 1 287 ? -14.422 -33.562 -17.219 1 96.69 287 GLN A N 1
ATOM 2154 C CA . GLN A 1 287 ? -14.5 -34.719 -16.359 1 96.69 287 GLN A CA 1
ATOM 2155 C C . GLN A 1 287 ? -13.18 -34.969 -15.625 1 96.69 287 GLN A C 1
ATOM 2157 O O . GLN A 1 287 ? -13.18 -35.25 -14.43 1 96.69 287 GLN A O 1
ATOM 2162 N N . GLN A 1 288 ? -12.055 -34.844 -16.312 1 96 288 GLN A N 1
ATOM 2163 C CA . GLN A 1 288 ? -10.742 -35 -15.695 1 96 288 GLN A CA 1
ATOM 2164 C C . GLN A 1 288 ? -10.539 -34 -14.578 1 96 288 GLN A C 1
ATOM 2166 O O . GLN A 1 288 ? -9.961 -34.312 -13.531 1 96 288 GLN A O 1
ATOM 2171 N N . ILE A 1 289 ? -10.945 -32.781 -14.797 1 97.62 289 ILE A N 1
ATOM 2172 C CA . ILE A 1 289 ? -10.82 -31.734 -13.797 1 97.62 289 ILE A CA 1
ATOM 2173 C C . ILE A 1 289 ? -11.656 -32.094 -12.57 1 97.62 289 ILE A C 1
ATOM 2175 O O . ILE A 1 289 ? -11.18 -31.969 -11.438 1 97.62 289 ILE A O 1
ATOM 2179 N N . ARG A 1 290 ? -12.875 -32.531 -12.75 1 97.69 290 ARG A N 1
ATOM 2180 C CA . ARG A 1 290 ? -13.719 -32.906 -11.625 1 97.69 290 ARG A CA 1
ATOM 2181 C C . ARG A 1 290 ? -13.078 -34.062 -10.836 1 97.69 290 ARG A C 1
ATOM 2183 O O . ARG A 1 290 ? -13.117 -34.062 -9.602 1 97.69 290 ARG A O 1
ATOM 2190 N N . ASP A 1 291 ? -12.508 -35 -11.578 1 97.06 291 ASP A N 1
ATOM 2191 C CA . ASP A 1 291 ? -11.82 -36.094 -10.914 1 97.06 291 ASP A CA 1
ATOM 2192 C C . ASP A 1 291 ? -10.664 -35.594 -10.055 1 97.06 291 ASP A C 1
ATOM 2194 O O . ASP A 1 291 ? -10.484 -36.031 -8.922 1 97.06 291 ASP A O 1
ATOM 2198 N N . LYS A 1 292 ? -9.867 -34.656 -10.594 1 96.5 292 LYS A N 1
ATOM 2199 C CA . LYS A 1 292 ? -8.766 -34.062 -9.852 1 96.5 292 LYS A CA 1
ATOM 2200 C C . LYS A 1 292 ? -9.258 -33.344 -8.594 1 96.5 292 LYS A C 1
ATOM 2202 O O . LYS A 1 292 ? -8.641 -33.469 -7.535 1 96.5 292 LYS A O 1
ATOM 2207 N N . LEU A 1 293 ? -10.328 -32.625 -8.703 1 97.31 293 LEU A N 1
ATOM 2208 C CA . LEU A 1 293 ? -10.875 -31.891 -7.578 1 97.31 293 LEU A CA 1
ATOM 2209 C C . LEU A 1 293 ? -11.367 -32.844 -6.488 1 97.31 293 LEU A C 1
ATOM 2211 O O . LEU A 1 293 ? -11.211 -32.531 -5.297 1 97.31 293 LEU A O 1
ATOM 2215 N N . ASP A 1 294 ? -11.984 -33.969 -6.914 1 97.25 294 ASP A N 1
ATOM 2216 C CA . ASP A 1 294 ? -12.438 -34.938 -5.949 1 97.25 294 ASP A CA 1
ATOM 2217 C C . ASP A 1 294 ? -11.266 -35.5 -5.129 1 97.25 294 ASP A C 1
ATOM 2219 O O . ASP A 1 294 ? -11.359 -35.625 -3.908 1 97.25 294 ASP A O 1
ATOM 2223 N N . VAL A 1 295 ? -10.219 -35.75 -5.805 1 96.31 295 VAL A N 1
ATOM 2224 C CA . VAL A 1 295 ? -9.023 -36.281 -5.141 1 96.31 295 VAL A CA 1
ATOM 2225 C C . VAL A 1 295 ? -8.484 -35.219 -4.16 1 96.31 295 VAL A C 1
ATOM 2227 O O . VAL A 1 295 ? -8.141 -35.562 -3.023 1 96.31 295 VAL A O 1
ATOM 2230 N N . LEU A 1 296 ? -8.375 -33.969 -4.578 1 96.12 296 LEU A N 1
ATOM 2231 C CA . LEU A 1 296 ? -7.887 -32.906 -3.723 1 96.12 296 LEU A CA 1
ATOM 2232 C C . LEU A 1 296 ? -8.781 -32.719 -2.496 1 96.12 296 LEU A C 1
ATOM 2234 O O . LEU A 1 296 ? -8.281 -32.531 -1.387 1 96.12 296 LEU A O 1
ATOM 2238 N N . ALA A 1 297 ? -10.062 -32.844 -2.697 1 96.19 297 ALA A N 1
ATOM 2239 C CA . ALA A 1 297 ? -11 -32.719 -1.587 1 96.19 297 ALA A CA 1
ATOM 2240 C C . ALA A 1 297 ? -10.781 -33.844 -0.577 1 96.19 297 ALA A C 1
ATOM 2242 O O . ALA A 1 297 ? -10.789 -33.625 0.634 1 96.19 297 ALA A O 1
ATOM 2243 N N . GLU A 1 298 ? -10.578 -35.031 -1.093 1 95.69 298 GLU A N 1
ATOM 2244 C CA . GLU A 1 298 ? -10.328 -36.188 -0.235 1 95.69 298 GLU A CA 1
ATOM 2245 C C . GLU A 1 298 ? -9.047 -36 0.569 1 95.69 298 GLU A C 1
ATOM 2247 O O . GLU A 1 298 ? -8.93 -36.531 1.681 1 95.69 298 GLU A O 1
ATOM 2252 N N . GLN A 1 299 ? -8.172 -35.219 -0.004 1 94.62 299 GLN A N 1
ATOM 2253 C CA . GLN A 1 299 ? -6.883 -35 0.638 1 94.62 299 GLN A CA 1
ATOM 2254 C C . GLN A 1 299 ? -6.949 -33.844 1.61 1 94.62 299 GLN A C 1
ATOM 2256 O O . GLN A 1 299 ? -5.941 -33.469 2.217 1 94.62 299 GLN A O 1
ATOM 2261 N N . GLY A 1 300 ? -8.07 -33.188 1.7 1 94.5 300 GLY A N 1
ATOM 2262 C CA . GLY A 1 300 ? -8.266 -32.219 2.758 1 94.5 300 GLY A CA 1
ATOM 2263 C C . GLY A 1 300 ? -8.297 -30.797 2.25 1 94.5 300 GLY A C 1
ATOM 2264 O O . GLY A 1 300 ? -8.445 -29.859 3.035 1 94.5 300 GLY A O 1
ATOM 2265 N N . VAL A 1 301 ? -8.164 -30.594 0.958 1 96.75 301 VAL A N 1
ATOM 2266 C CA . VAL A 1 301 ? -8.273 -29.266 0.392 1 96.75 301 VAL A CA 1
ATOM 2267 C C . VAL A 1 301 ? -9.703 -28.75 0.558 1 96.75 301 VAL A C 1
ATOM 2269 O O . VAL A 1 301 ? -10.656 -29.422 0.165 1 96.75 301 VAL A O 1
ATOM 2272 N N . THR A 1 302 ? -9.805 -27.578 1.195 1 97.75 302 THR A N 1
ATOM 2273 C CA . THR A 1 302 ? -11.141 -27.047 1.458 1 97.75 302 THR A CA 1
ATOM 2274 C C . THR A 1 302 ? -11.484 -25.938 0.462 1 97.75 302 THR A C 1
ATOM 2276 O O . THR A 1 302 ? -12.648 -25.562 0.328 1 97.75 302 THR A O 1
ATOM 2279 N N . GLU A 1 303 ? -10.492 -25.391 -0.22 1 98.19 303 GLU A N 1
ATOM 2280 C CA . GLU A 1 303 ? -10.664 -24.328 -1.204 1 98.19 303 GLU A CA 1
ATOM 2281 C C . GLU A 1 303 ? -9.664 -24.453 -2.348 1 98.19 303 GLU A C 1
ATOM 2283 O O . GLU A 1 303 ? -8.461 -24.578 -2.113 1 98.19 303 GLU A O 1
ATOM 2288 N N . LEU A 1 304 ? -10.203 -24.516 -3.553 1 98.19 304 LEU A N 1
ATOM 2289 C CA . LEU A 1 304 ? -9.336 -24.438 -4.723 1 98.19 304 LEU A CA 1
ATOM 2290 C C . LEU A 1 304 ? -9.312 -23.031 -5.285 1 98.19 304 LEU A C 1
ATOM 2292 O O . LEU A 1 304 ? -10.352 -22.469 -5.648 1 98.19 304 LEU A O 1
ATOM 2296 N N . ALA A 1 305 ? -8.18 -22.422 -5.32 1 98.44 305 ALA A N 1
ATOM 2297 C CA . ALA A 1 305 ? -7.984 -21.125 -5.953 1 98.44 305 ALA A CA 1
ATOM 2298 C C . ALA A 1 305 ? -7.441 -21.281 -7.371 1 98.44 305 ALA A C 1
ATOM 2300 O O . ALA A 1 305 ? -6.234 -21.469 -7.559 1 98.44 305 ALA A O 1
ATOM 2301 N N . TYR A 1 306 ? -8.328 -21.172 -8.344 1 98.44 306 TYR A N 1
ATOM 2302 C CA . TYR A 1 306 ? -7.996 -21.344 -9.75 1 98.44 306 TYR A CA 1
ATOM 2303 C C . TYR A 1 306 ? -7.352 -20.094 -10.328 1 98.44 306 TYR A C 1
ATOM 2305 O O . TYR A 1 306 ? -7.93 -19.016 -10.258 1 98.44 306 TYR A O 1
ATOM 2313 N N . GLN A 1 307 ? -6.188 -20.203 -10.867 1 97.94 307 GLN A N 1
ATOM 2314 C CA . GLN A 1 307 ? -5.504 -19.078 -11.5 1 97.94 307 GLN A CA 1
ATOM 2315 C C . GLN A 1 307 ? -5.566 -19.188 -13.016 1 97.94 307 GLN A C 1
ATOM 2317 O O . GLN A 1 307 ? -4.812 -19.938 -13.625 1 97.94 307 GLN A O 1
ATOM 2322 N N . PRO A 1 308 ? -6.363 -18.375 -13.625 1 97.62 308 PRO A N 1
ATOM 2323 C CA . PRO A 1 308 ? -6.367 -18.266 -15.086 1 97.62 308 PRO A CA 1
ATOM 2324 C C . PRO A 1 308 ? -5.23 -17.391 -15.617 1 97.62 308 PRO A C 1
ATOM 2326 O O . PRO A 1 308 ? -4.648 -16.609 -14.867 1 97.62 308 PRO A O 1
ATOM 2329 N N . ALA A 1 309 ? -4.887 -17.516 -16.828 1 96.38 309 ALA A N 1
ATOM 2330 C CA . ALA A 1 309 ? -3.91 -16.688 -17.516 1 96.38 309 ALA A CA 1
ATOM 2331 C C . ALA A 1 309 ? -4.211 -16.609 -19.016 1 96.38 309 ALA A C 1
ATOM 2333 O O . ALA A 1 309 ? -5.238 -17.109 -19.469 1 96.38 309 ALA A O 1
ATOM 2334 N N . GLY A 1 310 ? -3.393 -15.875 -19.688 1 93.75 310 GLY A N 1
ATOM 2335 C CA . GLY A 1 310 ? -3.547 -15.742 -21.125 1 93.75 310 GLY A CA 1
ATOM 2336 C C . GLY A 1 310 ? -4.391 -14.547 -21.531 1 93.75 310 GLY A C 1
ATOM 2337 O O . GLY A 1 310 ? -4.629 -13.648 -20.719 1 93.75 310 GLY A O 1
ATOM 2338 N N . ASP A 1 311 ? -4.809 -14.562 -22.797 1 92.25 311 ASP A N 1
ATOM 2339 C CA . ASP A 1 311 ? -5.438 -13.391 -23.391 1 92.25 311 ASP A CA 1
ATOM 2340 C C . ASP A 1 311 ? -6.93 -13.352 -23.078 1 92.25 311 ASP A C 1
ATOM 2342 O O . ASP A 1 311 ? -7.582 -12.32 -23.281 1 92.25 311 ASP A O 1
ATOM 2346 N N . ASP A 1 312 ? -7.445 -14.445 -22.609 1 97.12 312 ASP A N 1
ATOM 2347 C CA . ASP A 1 312 ? -8.891 -14.547 -22.406 1 97.12 312 ASP A CA 1
ATOM 2348 C C . ASP A 1 312 ? -9.211 -15.008 -20.984 1 97.12 312 ASP A C 1
ATOM 2350 O O . ASP A 1 312 ? -9.914 -16 -20.797 1 97.12 312 ASP A O 1
ATOM 2354 N N . ILE A 1 313 ? -8.844 -14.203 -20.016 1 98.19 313 ILE A N 1
ATOM 2355 C CA . ILE A 1 313 ? -9.023 -14.547 -18.609 1 98.19 313 ILE A CA 1
ATOM 2356 C C . ILE A 1 313 ? -10.516 -14.695 -18.312 1 98.19 313 ILE A C 1
ATOM 2358 O O . ILE A 1 313 ? -10.93 -15.672 -17.688 1 98.19 313 ILE A O 1
ATOM 2362 N N . PRO A 1 314 ? -11.43 -13.805 -18.781 1 98.62 314 PRO A N 1
ATOM 2363 C CA . PRO A 1 314 ? -12.859 -14.031 -18.562 1 98.62 314 PRO A CA 1
ATOM 2364 C C . PRO A 1 314 ? -13.336 -15.375 -19.125 1 98.62 314 PRO A C 1
ATOM 2366 O O . PRO A 1 314 ? -14.078 -16.094 -18.453 1 98.62 314 PRO A O 1
ATOM 2369 N N . GLY A 1 315 ? -12.875 -15.695 -20.312 1 98.38 315 GLY A N 1
ATOM 2370 C CA . GLY A 1 315 ? -13.25 -16.969 -20.891 1 98.38 315 GLY A CA 1
ATOM 2371 C C . GLY A 1 315 ? -12.742 -18.156 -20.094 1 98.38 315 GLY A C 1
ATOM 2372 O O . GLY A 1 315 ? -13.445 -19.156 -19.938 1 98.38 315 GLY A O 1
ATOM 2373 N N . GLU A 1 316 ? -11.5 -18.047 -19.594 1 98.56 316 GLU A N 1
ATOM 2374 C CA . GLU A 1 316 ? -10.938 -19.109 -18.766 1 98.56 316 GLU A CA 1
ATOM 2375 C C . GLU A 1 316 ? -11.75 -19.297 -17.484 1 98.56 316 GLU A C 1
ATOM 2377 O O . GLU A 1 316 ? -12.016 -20.422 -17.062 1 98.56 316 GLU A O 1
ATOM 2382 N N . LEU A 1 317 ? -12.156 -18.188 -16.828 1 98.81 317 LEU A N 1
ATOM 2383 C CA . LEU A 1 317 ? -12.977 -18.25 -15.625 1 98.81 317 LEU A CA 1
ATOM 2384 C C . LEU A 1 317 ? -14.305 -18.953 -15.906 1 98.81 317 LEU A C 1
ATOM 2386 O O . LEU A 1 317 ? -14.742 -19.797 -15.133 1 98.81 317 LEU A O 1
ATOM 2390 N N . GLU A 1 318 ? -14.914 -18.578 -17 1 98.75 318 GLU A N 1
ATOM 2391 C CA . GLU A 1 318 ? -16.203 -19.156 -17.375 1 98.75 318 GLU A CA 1
ATOM 2392 C C . GLU A 1 318 ? -16.094 -20.641 -17.641 1 98.75 318 GLU A C 1
ATOM 2394 O O . GLU A 1 318 ? -16.891 -21.438 -17.125 1 98.75 318 GLU A O 1
ATOM 2399 N N . ARG A 1 319 ? -15.086 -21.047 -18.438 1 98.19 319 ARG A N 1
ATOM 2400 C CA . ARG A 1 319 ? -14.914 -22.438 -18.797 1 98.19 319 ARG A CA 1
ATOM 2401 C C . ARG A 1 319 ? -14.617 -23.297 -17.562 1 98.19 319 ARG A C 1
ATOM 2403 O O . ARG A 1 319 ? -15.133 -24.406 -17.438 1 98.19 319 ARG A O 1
ATOM 2410 N N . PHE A 1 320 ? -13.844 -22.766 -16.672 1 98.75 320 PHE A N 1
ATOM 2411 C CA . PHE A 1 320 ? -13.484 -23.531 -15.477 1 98.75 320 PHE A CA 1
ATOM 2412 C C . PHE A 1 320 ? -14.703 -23.719 -14.578 1 98.75 320 PHE A C 1
ATOM 2414 O O . PHE A 1 320 ? -14.969 -24.844 -14.125 1 98.75 320 PHE A O 1
ATOM 2421 N N . MET A 1 321 ? -15.414 -22.656 -14.32 1 98.62 321 MET A N 1
ATOM 2422 C CA . MET A 1 321 ? -16.609 -22.75 -13.477 1 98.62 321 MET A CA 1
ATOM 2423 C C . MET A 1 321 ? -17.625 -23.719 -14.094 1 98.62 321 MET A C 1
ATOM 2425 O O . MET A 1 321 ? -18.25 -24.5 -13.375 1 98.62 321 MET A O 1
ATOM 2429 N N . ALA A 1 322 ? -17.766 -23.688 -15.422 1 97.81 322 ALA A N 1
ATOM 2430 C CA . ALA A 1 322 ? -18.672 -24.594 -16.109 1 97.81 322 ALA A CA 1
ATOM 2431 C C . ALA A 1 322 ? -18.234 -26.047 -15.93 1 97.81 322 ALA A C 1
ATOM 2433 O O . ALA A 1 322 ? -19.078 -26.938 -15.812 1 97.81 322 ALA A O 1
ATOM 2434 N N . ALA A 1 323 ? -16.938 -26.234 -15.898 1 97.5 323 ALA A N 1
ATOM 2435 C CA . ALA A 1 323 ? -16.391 -27.578 -15.789 1 97.5 323 ALA A CA 1
ATOM 2436 C C . ALA A 1 323 ? -16.609 -28.156 -14.391 1 97.5 323 ALA A C 1
ATOM 2438 O O . ALA A 1 323 ? -16.766 -29.359 -14.227 1 97.5 323 ALA A O 1
ATOM 2439 N N . VAL A 1 324 ? -16.625 -27.312 -13.375 1 96.06 324 VAL A N 1
ATOM 2440 C CA . VAL A 1 324 ? -16.625 -27.844 -12.016 1 96.06 324 VAL A CA 1
ATOM 2441 C C . VAL A 1 324 ? -18.031 -27.781 -11.438 1 96.06 324 VAL A C 1
ATOM 2443 O O . VAL A 1 324 ? -18.281 -28.297 -10.344 1 96.06 324 VAL A O 1
ATOM 2446 N N . SER A 1 325 ? -18.953 -27 -12.039 1 86.25 325 SER A N 1
ATOM 2447 C CA . SER A 1 325 ? -20.344 -26.969 -11.633 1 86.25 325 SER A CA 1
ATOM 2448 C C . SER A 1 325 ? -21.109 -28.188 -12.148 1 86.25 325 SER A C 1
ATOM 2450 O O . SER A 1 325 ? -20.781 -28.719 -13.219 1 86.25 325 SER A O 1
ATOM 2452 N N . MET B 1 1 ? 1.191 31.781 -8.07 1 95.5 1 MET B N 1
ATOM 2453 C CA . MET B 1 1 ? 1.218 30.656 -7.133 1 95.5 1 MET B CA 1
ATOM 2454 C C . MET B 1 1 ? 0.029 29.734 -7.359 1 95.5 1 MET B C 1
ATOM 2456 O O . MET B 1 1 ? -1.11 30.188 -7.465 1 95.5 1 MET B O 1
ATOM 2460 N N . GLU B 1 2 ? 0.298 28.422 -7.496 1 97.75 2 GLU B N 1
ATOM 2461 C CA . GLU B 1 2 ? -0.757 27.438 -7.707 1 97.75 2 GLU B CA 1
ATOM 2462 C C . GLU B 1 2 ? -1.48 27.125 -6.402 1 97.75 2 GLU B C 1
ATOM 2464 O O . GLU B 1 2 ? -0.88 27.156 -5.324 1 97.75 2 GLU B O 1
ATOM 2469 N N . ILE B 1 3 ? -2.756 26.844 -6.516 1 98.69 3 ILE B N 1
ATOM 2470 C CA . ILE B 1 3 ? -3.547 26.484 -5.344 1 98.69 3 ILE B CA 1
ATOM 2471 C C . ILE B 1 3 ? -3.924 25.016 -5.414 1 98.69 3 ILE B C 1
ATOM 2473 O O . ILE B 1 3 ? -4.637 24.578 -6.328 1 98.69 3 ILE B O 1
ATOM 2477 N N . SER B 1 4 ? -3.443 24.266 -4.551 1 98.81 4 SER B N 1
ATOM 2478 C CA . SER B 1 4 ? -3.723 22.844 -4.375 1 98.81 4 SER B CA 1
ATOM 2479 C C . SER B 1 4 ? -4.414 22.578 -3.041 1 98.81 4 SER B C 1
ATOM 2481 O O . SER B 1 4 ? -4.676 23.5 -2.275 1 98.81 4 SER B O 1
ATOM 2483 N N . CYS B 1 5 ? -4.832 21.359 -2.824 1 98.81 5 CYS B N 1
ATOM 2484 C CA . CYS B 1 5 ? -5.402 20.938 -1.548 1 98.81 5 CYS B CA 1
ATOM 2485 C C . CYS B 1 5 ? -4.684 19.719 -1.002 1 98.81 5 CYS B C 1
ATOM 2487 O O . CYS B 1 5 ? -3.969 19.031 -1.737 1 98.81 5 CYS B O 1
ATOM 2489 N N . ALA B 1 6 ? -4.77 19.547 0.219 1 98.75 6 ALA B N 1
ATOM 2490 C CA . ALA B 1 6 ? -4.195 18.406 0.929 1 98.75 6 ALA B CA 1
ATOM 2491 C C . ALA B 1 6 ? -5.184 17.828 1.944 1 98.75 6 ALA B C 1
ATOM 2493 O O . ALA B 1 6 ? -6.02 18.562 2.482 1 98.75 6 ALA B O 1
ATOM 2494 N N . PHE B 1 7 ? -5.074 16.547 2.168 1 98.69 7 PHE B N 1
ATOM 2495 C CA . PHE B 1 7 ? -6.078 15.914 3.016 1 98.69 7 PHE B CA 1
ATOM 2496 C C . PHE B 1 7 ? -5.422 14.984 4.027 1 98.69 7 PHE B C 1
ATOM 2498 O O . PHE B 1 7 ? -4.5 14.234 3.691 1 98.69 7 PHE B O 1
ATOM 2505 N N . ALA B 1 8 ? -5.895 15.117 5.344 1 97.81 8 ALA B N 1
ATOM 2506 C CA . ALA B 1 8 ? -5.836 13.898 6.148 1 97.81 8 ALA B CA 1
ATOM 2507 C C . ALA B 1 8 ? -6.625 12.773 5.496 1 97.81 8 ALA B C 1
ATOM 2509 O O . ALA B 1 8 ? -7.855 12.805 5.457 1 97.81 8 ALA B O 1
ATOM 2510 N N . THR B 1 9 ? -5.902 11.852 4.965 1 98.62 9 THR B N 1
ATOM 2511 C CA . THR B 1 9 ? -6.535 10.836 4.129 1 98.62 9 THR B CA 1
ATOM 2512 C C . THR B 1 9 ? -7.656 10.133 4.887 1 98.62 9 THR B C 1
ATOM 2514 O O . THR B 1 9 ? -7.453 9.641 6 1 98.62 9 THR B O 1
ATOM 2517 N N . SER B 1 10 ? -8.82 10.203 4.387 1 98.62 10 SER B N 1
ATOM 2518 C CA . SER B 1 10 ? -10 9.531 4.941 1 98.62 10 SER B CA 1
ATOM 2519 C C . SER B 1 10 ? -10.711 8.703 3.881 1 98.62 10 SER B C 1
ATOM 2521 O O . SER B 1 10 ? -10.336 8.727 2.707 1 98.62 10 SER B O 1
ATOM 2523 N N . MET B 1 11 ? -11.766 7.996 4.312 1 98.62 11 MET B N 1
ATOM 2524 C CA . MET B 1 11 ? -12.57 7.207 3.379 1 98.62 11 MET B CA 1
ATOM 2525 C C . MET B 1 11 ? -13.312 8.109 2.4 1 98.62 11 MET B C 1
ATOM 2527 O O . MET B 1 11 ? -13.719 7.668 1.324 1 98.62 11 MET B O 1
ATOM 2531 N N . ASP B 1 12 ? -13.43 9.422 2.707 1 98.62 12 ASP B N 1
ATOM 2532 C CA . ASP B 1 12 ? -14.164 10.375 1.878 1 98.62 12 ASP B CA 1
ATOM 2533 C C . ASP B 1 12 ? -13.211 11.164 0.979 1 98.62 12 ASP B C 1
ATOM 2535 O O . ASP B 1 12 ? -13.648 11.93 0.118 1 98.62 12 ASP B O 1
ATOM 2539 N N . THR B 1 13 ? -11.93 10.961 1.157 1 98.81 13 THR B N 1
ATOM 2540 C CA . THR B 1 13 ? -10.938 11.781 0.47 1 98.81 13 THR B CA 1
ATOM 2541 C C . THR B 1 13 ? -11.086 11.648 -1.043 1 98.81 13 THR B C 1
ATOM 2543 O O . THR B 1 13 ? -10.984 12.641 -1.769 1 98.81 13 THR B O 1
ATOM 2546 N N . PRO B 1 14 ? -11.359 10.422 -1.602 1 98.88 14 PRO B N 1
ATOM 2547 C CA . PRO B 1 14 ? -11.539 10.359 -3.053 1 98.88 14 PRO B CA 1
ATOM 2548 C C . PRO B 1 14 ? -12.648 11.281 -3.555 1 98.88 14 PRO B C 1
ATOM 2550 O O . PRO B 1 14 ? -12.477 11.953 -4.574 1 98.88 14 PRO B O 1
ATOM 2553 N N . GLU B 1 15 ? -13.734 11.352 -2.846 1 98.88 15 GLU B N 1
ATOM 2554 C CA . GLU B 1 15 ? -14.82 12.242 -3.225 1 98.88 15 GLU B CA 1
ATOM 2555 C C . GLU B 1 15 ? -14.43 13.703 -3.01 1 98.88 15 GLU B C 1
ATOM 2557 O O . GLU B 1 15 ? -14.766 14.57 -3.826 1 98.88 15 GLU B O 1
ATOM 2562 N N . HIS B 1 16 ? -13.758 14.008 -1.886 1 98.94 16 HIS B N 1
ATOM 2563 C CA . HIS B 1 16 ? -13.281 15.359 -1.639 1 98.94 16 HIS B CA 1
ATOM 2564 C C . HIS B 1 16 ? -12.367 15.836 -2.764 1 98.94 16 HIS B C 1
ATOM 2566 O O . HIS B 1 16 ? -12.414 17 -3.156 1 98.94 16 HIS B O 1
ATOM 2572 N N . ILE B 1 17 ? -11.555 14.922 -3.285 1 98.94 17 ILE B N 1
ATOM 2573 C CA . ILE B 1 17 ? -10.641 15.25 -4.375 1 98.94 17 ILE B CA 1
ATOM 2574 C C . ILE B 1 17 ? -11.438 15.547 -5.645 1 98.94 17 ILE B C 1
ATOM 2576 O O . ILE B 1 17 ? -11.117 16.469 -6.387 1 98.94 17 ILE B O 1
ATOM 2580 N N . ARG B 1 18 ? -12.438 14.758 -5.91 1 98.94 18 ARG B N 1
ATOM 2581 C CA . ARG B 1 18 ? -13.312 15.031 -7.047 1 98.94 18 ARG B CA 1
ATOM 2582 C C . ARG B 1 18 ? -13.914 16.438 -6.949 1 98.94 18 ARG B C 1
ATOM 2584 O O . ARG B 1 18 ? -13.938 17.172 -7.934 1 98.94 18 ARG B O 1
ATOM 2591 N N . ILE B 1 19 ? -14.398 16.781 -5.762 1 98.94 19 ILE B N 1
ATOM 2592 C CA . ILE B 1 19 ? -14.984 18.109 -5.523 1 98.94 19 ILE B CA 1
ATOM 2593 C C . ILE B 1 19 ? -13.914 19.188 -5.723 1 98.94 19 ILE B C 1
ATOM 2595 O O . ILE B 1 19 ? -14.172 20.203 -6.367 1 98.94 19 ILE B O 1
ATOM 2599 N N . ALA B 1 20 ? -12.727 18.938 -5.215 1 98.94 20 ALA B N 1
ATOM 2600 C CA . ALA B 1 20 ? -11.625 19.891 -5.371 1 98.94 20 ALA B CA 1
ATOM 2601 C C . ALA B 1 20 ? -11.32 20.141 -6.844 1 98.94 20 ALA B C 1
ATOM 2603 O O . ALA B 1 20 ? -11.078 21.281 -7.246 1 98.94 20 ALA B O 1
ATOM 2604 N N . GLU B 1 21 ? -11.336 19.078 -7.66 1 98.88 21 GLU B N 1
ATOM 2605 C CA . GLU B 1 21 ? -11.117 19.234 -9.094 1 98.88 21 GLU B CA 1
ATOM 2606 C C . GLU B 1 21 ? -12.141 20.188 -9.703 1 98.88 21 GLU B C 1
ATOM 2608 O O . GLU B 1 21 ? -11.781 21.094 -10.469 1 98.88 21 GLU B O 1
ATOM 2613 N N . SER B 1 22 ? -13.391 20 -9.328 1 98.75 22 SER B N 1
ATOM 2614 C CA . SER B 1 22 ? -14.461 20.828 -9.883 1 98.75 22 SER B CA 1
ATOM 2615 C C . SER B 1 22 ? -14.328 22.281 -9.453 1 98.75 22 SER B C 1
ATOM 2617 O O . SER B 1 22 ? -14.844 23.172 -10.125 1 98.75 22 SER B O 1
ATOM 2619 N N . LEU B 1 23 ? -13.656 22.547 -8.352 1 98.75 23 LEU B N 1
ATOM 2620 C CA . LEU B 1 23 ? -13.508 23.891 -7.809 1 98.75 23 LEU B CA 1
ATOM 2621 C C . LEU B 1 23 ? -12.273 24.562 -8.383 1 98.75 23 LEU B C 1
ATOM 2623 O O . LEU B 1 23 ? -12.047 25.766 -8.148 1 98.75 23 LEU B O 1
ATOM 2627 N N . GLY B 1 24 ? -11.383 23.766 -9.055 1 98.5 24 GLY B N 1
ATOM 2628 C CA . GLY B 1 24 ? -10.258 24.375 -9.75 1 98.5 24 GLY B CA 1
ATOM 2629 C C . GLY B 1 24 ? -8.938 24.172 -9.031 1 98.5 24 GLY B C 1
ATOM 2630 O O . GLY B 1 24 ? -7.93 24.781 -9.398 1 98.5 24 GLY B O 1
ATOM 2631 N N . TYR B 1 25 ? -8.859 23.375 -8.008 1 98.88 25 TYR B N 1
ATOM 2632 C CA . TYR B 1 25 ? -7.582 23.031 -7.395 1 98.88 25 TYR B CA 1
ATOM 2633 C C . TYR B 1 25 ? -6.699 22.266 -8.383 1 98.88 25 TYR B C 1
ATOM 2635 O O . TYR B 1 25 ? -7.18 21.422 -9.133 1 98.88 25 TYR B O 1
ATOM 2643 N N . VAL B 1 26 ? -5.414 22.5 -8.367 1 98.62 26 VAL B N 1
ATOM 2644 C CA . VAL B 1 26 ? -4.566 21.984 -9.438 1 98.62 26 VAL B CA 1
ATOM 2645 C C . VAL B 1 26 ? -4.02 20.609 -9.047 1 98.62 26 VAL B C 1
ATOM 2647 O O . VAL B 1 26 ? -3.643 19.812 -9.914 1 98.62 26 VAL B O 1
ATOM 2650 N N . ARG B 1 27 ? -3.994 20.328 -7.746 1 98.81 27 ARG B N 1
ATOM 2651 C CA . ARG B 1 27 ? -3.439 19.078 -7.246 1 98.81 27 ARG B CA 1
ATOM 2652 C C . ARG B 1 27 ? -4.027 18.719 -5.883 1 98.81 27 ARG B C 1
ATOM 2654 O O . ARG B 1 27 ? -4.453 19.609 -5.137 1 98.81 27 ARG B O 1
ATOM 2661 N N . ALA B 1 28 ? -4.133 17.469 -5.625 1 98.94 28 ALA B N 1
ATOM 2662 C CA . ALA B 1 28 ? -4.539 16.953 -4.32 1 98.94 28 ALA B CA 1
ATOM 2663 C C . ALA B 1 28 ? -3.461 16.062 -3.725 1 98.94 28 ALA B C 1
ATOM 2665 O O . ALA B 1 28 ? -3.057 15.07 -4.344 1 98.94 28 ALA B O 1
ATOM 2666 N N . TRP B 1 29 ? -2.996 16.438 -2.578 1 98.88 29 TRP B N 1
ATOM 2667 C CA . TRP B 1 29 ? -2.055 15.641 -1.801 1 98.88 29 TRP B CA 1
ATOM 2668 C C . TRP B 1 29 ? -2.781 14.828 -0.734 1 98.88 29 TRP B C 1
ATOM 2670 O O . TRP B 1 29 ? -3.635 15.352 -0.017 1 98.88 29 TRP B O 1
ATOM 2680 N N . ALA B 1 30 ? -2.502 13.531 -0.634 1 98.81 30 ALA B N 1
ATOM 2681 C CA . ALA B 1 30 ? -3.064 12.672 0.404 1 98.81 30 ALA B CA 1
ATOM 2682 C C . ALA B 1 30 ? -1.978 12.172 1.349 1 98.81 30 ALA B C 1
ATOM 2684 O O . ALA B 1 30 ? -0.952 11.648 0.903 1 98.81 30 ALA B O 1
ATOM 2685 N N . TYR B 1 31 ? -2.203 12.336 2.652 1 98.25 31 TYR B N 1
ATOM 2686 C CA . TYR B 1 31 ? -1.175 12.008 3.635 1 98.25 31 TYR B CA 1
ATOM 2687 C C . TYR B 1 31 ? -1.01 10.5 3.77 1 98.25 31 TYR B C 1
ATOM 2689 O O . TYR B 1 31 ? -1.987 9.75 3.688 1 98.25 31 TYR B O 1
ATOM 2697 N N . ASP B 1 32 ? 0.24 10.078 4.023 1 97.94 32 ASP B N 1
ATOM 2698 C CA . ASP B 1 32 ? 0.576 8.68 4.289 1 97.94 32 ASP B CA 1
ATOM 2699 C C . ASP B 1 32 ? 1.1 8.508 5.711 1 97.94 32 ASP B C 1
ATOM 2701 O O . ASP B 1 32 ? 2.311 8.422 5.926 1 97.94 32 ASP B O 1
ATOM 2705 N N . SER B 1 33 ? 0.25 8.422 6.641 1 97.88 33 SER B N 1
ATOM 2706 C CA . SER B 1 33 ? 0.509 8.031 8.023 1 97.88 33 SER B CA 1
ATOM 2707 C C . SER B 1 33 ? -0.415 6.902 8.469 1 97.88 33 SER B C 1
ATOM 2709 O O . SER B 1 33 ? -1.44 7.145 9.109 1 97.88 33 SER B O 1
ATOM 2711 N N . PRO B 1 34 ? 0.043 5.703 8.234 1 98.31 34 PRO B N 1
ATOM 2712 C CA . PRO B 1 34 ? -0.866 4.559 8.352 1 98.31 34 PRO B CA 1
ATOM 2713 C C . PRO B 1 34 ? -1.412 4.383 9.766 1 98.31 34 PRO B C 1
ATOM 2715 O O . PRO B 1 34 ? -2.477 3.787 9.953 1 98.31 34 PRO B O 1
ATOM 2718 N N . ALA B 1 35 ? -0.771 4.875 10.766 1 98.31 35 ALA B N 1
ATOM 2719 C CA . ALA B 1 35 ? -1.29 4.77 12.125 1 98.31 35 ALA B CA 1
ATOM 2720 C C . ALA B 1 35 ? -2.551 5.613 12.297 1 98.31 35 ALA B C 1
ATOM 2722 O O . ALA B 1 35 ? -3.342 5.379 13.211 1 98.31 35 ALA B O 1
ATOM 2723 N N . LEU B 1 36 ? -2.721 6.59 11.383 1 98 36 LEU B N 1
ATOM 2724 C CA . LEU B 1 36 ? -3.779 7.574 11.578 1 98 36 LEU B CA 1
ATOM 2725 C C . LEU B 1 36 ? -4.812 7.488 10.461 1 98 36 LEU B C 1
ATOM 2727 O O . LEU B 1 36 ? -5.965 7.898 10.641 1 98 36 LEU B O 1
ATOM 2731 N N . TYR B 1 37 ? -4.371 7.039 9.305 1 98.5 37 TYR B N 1
ATOM 2732 C CA . TYR B 1 37 ? -5.172 7.199 8.094 1 98.5 37 TYR B CA 1
ATOM 2733 C C . TYR B 1 37 ? -5.289 5.879 7.34 1 98.5 37 TYR B C 1
ATOM 2735 O O . TYR B 1 37 ? -4.461 4.98 7.516 1 98.5 37 TYR B O 1
ATOM 2743 N N . PRO B 1 38 ? -6.328 5.797 6.484 1 98.56 38 PRO B N 1
ATOM 2744 C CA . PRO B 1 38 ? -6.434 4.648 5.582 1 98.56 38 PRO B CA 1
ATOM 2745 C C . PRO B 1 38 ? -5.293 4.586 4.57 1 98.56 38 PRO B C 1
ATOM 2747 O O . PRO B 1 38 ? -4.465 5.5 4.512 1 98.56 38 PRO B O 1
ATOM 2750 N N . ASP B 1 39 ? -5.289 3.469 3.869 1 98.81 39 ASP B N 1
ATOM 2751 C CA . ASP B 1 39 ? -4.242 3.234 2.875 1 98.81 39 ASP B CA 1
ATOM 2752 C C . ASP B 1 39 ? -4.25 4.32 1.805 1 98.81 39 ASP B C 1
ATOM 2754 O O . ASP B 1 39 ? -5.238 4.492 1.09 1 98.81 39 ASP B O 1
ATOM 2758 N N . VAL B 1 40 ? -3.162 4.977 1.672 1 98.88 40 VAL B N 1
ATOM 2759 C CA . VAL B 1 40 ? -3.078 6.164 0.828 1 98.88 40 VAL B CA 1
ATOM 2760 C C . VAL B 1 40 ? -3.211 5.766 -0.64 1 98.88 40 VAL B C 1
ATOM 2762 O O . VAL B 1 40 ? -3.836 6.477 -1.43 1 98.88 40 VAL B O 1
ATOM 2765 N N . TRP B 1 41 ? -2.672 4.621 -1.038 1 98.88 41 TRP B N 1
ATOM 2766 C CA . TRP B 1 41 ? -2.684 4.215 -2.439 1 98.88 41 TRP B CA 1
ATOM 2767 C C . TRP B 1 41 ? -4.082 3.781 -2.869 1 98.88 41 TRP B C 1
ATOM 2769 O O . TRP B 1 41 ? -4.516 4.078 -3.984 1 98.88 41 TRP B O 1
ATOM 2779 N N . MET B 1 42 ? -4.848 3.088 -2.004 1 98.88 42 MET B N 1
ATOM 2780 C CA . MET B 1 42 ? -6.23 2.744 -2.309 1 98.88 42 MET B CA 1
ATOM 2781 C C . MET B 1 42 ? -7.066 4 -2.533 1 98.88 42 MET B C 1
ATOM 2783 O O . MET B 1 42 ? -7.832 4.078 -3.498 1 98.88 42 MET B O 1
ATOM 2787 N N . MET B 1 43 ? -6.859 4.973 -1.663 1 98.94 43 MET B N 1
ATOM 2788 C CA . MET B 1 43 ? -7.656 6.191 -1.757 1 98.94 43 MET B CA 1
ATOM 2789 C C . MET B 1 43 ? -7.293 6.984 -3.008 1 98.94 43 MET B C 1
ATOM 2791 O O . MET B 1 43 ? -8.172 7.504 -3.697 1 98.94 43 MET B O 1
ATOM 2795 N N . LEU B 1 44 ? -6.02 7.055 -3.275 1 98.94 44 LEU B N 1
ATOM 2796 C CA . LEU B 1 44 ? -5.586 7.762 -4.473 1 98.94 44 LEU B CA 1
ATOM 2797 C C . LEU B 1 44 ? -6.051 7.035 -5.73 1 98.94 44 LEU B C 1
ATOM 2799 O O . LEU B 1 44 ? -6.391 7.672 -6.73 1 98.94 44 LEU B O 1
ATOM 2803 N N . GLY B 1 45 ? -5.988 5.672 -5.719 1 98.88 45 GLY B N 1
ATOM 2804 C CA . GLY B 1 45 ? -6.539 4.918 -6.832 1 98.88 45 GLY B CA 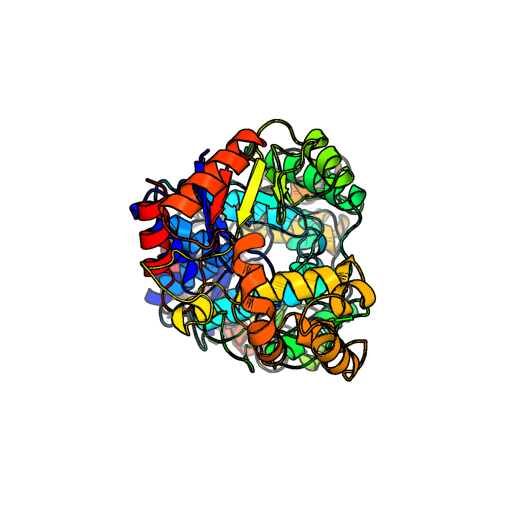1
ATOM 2805 C C . GLY B 1 45 ? -8 5.223 -7.094 1 98.88 45 GLY B C 1
ATOM 2806 O O . GLY B 1 45 ? -8.406 5.41 -8.242 1 98.88 45 GLY B O 1
ATOM 2807 N N . GLN B 1 46 ? -8.781 5.297 -6.031 1 98.81 46 GLN B N 1
ATOM 2808 C CA . GLN B 1 46 ? -10.188 5.648 -6.168 1 98.81 46 GLN B CA 1
ATOM 2809 C C . GLN B 1 46 ? -10.352 7.066 -6.707 1 98.81 46 GLN B C 1
ATOM 2811 O O . GLN B 1 46 ? -11.219 7.316 -7.547 1 98.81 46 GLN B O 1
ATOM 2816 N N . ALA B 1 47 ? -9.531 7.961 -6.184 1 98.88 47 ALA B N 1
ATOM 2817 C CA . ALA B 1 47 ? -9.578 9.344 -6.656 1 98.88 47 ALA B CA 1
ATOM 2818 C C . ALA B 1 47 ? -9.273 9.422 -8.148 1 98.88 47 ALA B C 1
ATOM 2820 O O . ALA B 1 47 ? -9.891 10.203 -8.875 1 98.88 47 ALA B O 1
ATOM 2821 N N . ALA B 1 48 ? -8.297 8.641 -8.586 1 98.88 48 ALA B N 1
ATOM 2822 C CA . ALA B 1 48 ? -7.922 8.617 -9.992 1 98.88 48 ALA B CA 1
ATOM 2823 C C . ALA B 1 48 ? -9.109 8.234 -10.867 1 98.88 48 ALA B C 1
ATOM 2825 O O . ALA B 1 48 ? -9.305 8.797 -11.945 1 98.88 48 ALA B O 1
ATOM 2826 N N . GLU B 1 49 ? -9.93 7.324 -10.406 1 98.12 49 GLU B N 1
ATOM 2827 C CA . GLU B 1 49 ? -11.102 6.867 -11.148 1 98.12 49 GLU B CA 1
ATOM 2828 C C . GLU B 1 49 ? -12.18 7.941 -11.195 1 98.12 49 GLU B C 1
ATOM 2830 O O . GLU B 1 49 ? -13.008 7.965 -12.109 1 98.12 49 GLU B O 1
ATOM 2835 N N . ARG B 1 50 ? -12.133 8.867 -10.242 1 98.44 50 ARG B N 1
ATOM 2836 C CA . ARG B 1 50 ? -13.227 9.82 -10.086 1 98.44 50 ARG B CA 1
ATOM 2837 C C . ARG B 1 50 ? -12.852 11.18 -10.664 1 98.44 50 ARG B C 1
ATOM 2839 O O . ARG B 1 50 ? -13.664 12.109 -10.641 1 98.44 50 ARG B O 1
ATOM 2846 N N . THR B 1 51 ? -11.656 11.32 -11.102 1 98.81 51 THR B N 1
ATOM 2847 C CA . THR B 1 51 ? -11.172 12.609 -11.594 1 98.81 51 THR B CA 1
ATOM 2848 C C . THR B 1 51 ? -10.5 12.453 -12.953 1 98.81 51 THR B C 1
ATOM 2850 O O . THR B 1 51 ? -10.25 11.336 -13.398 1 98.81 51 THR B O 1
ATOM 2853 N N . SER B 1 52 ? -10.18 13.57 -13.617 1 98.62 52 SER B N 1
ATOM 2854 C CA . SER B 1 52 ? -9.633 13.492 -14.961 1 98.62 52 SER B CA 1
ATOM 2855 C C . SER B 1 52 ? -8.484 14.477 -15.148 1 98.62 52 SER B C 1
ATOM 2857 O O . SER B 1 52 ? -7.691 14.344 -16.094 1 98.62 52 SER B O 1
ATOM 2859 N N . GLU B 1 53 ? -8.336 15.5 -14.242 1 98.69 53 GLU B N 1
ATOM 2860 C CA . GLU B 1 53 ? -7.395 16.578 -14.531 1 98.69 53 GLU B CA 1
ATOM 2861 C C . GLU B 1 53 ? -6.5 16.859 -13.336 1 98.69 53 GLU B C 1
ATOM 2863 O O . GLU B 1 53 ? -5.301 17.109 -13.492 1 98.69 53 GLU B O 1
ATOM 2868 N N . ILE B 1 54 ? -7.059 16.828 -12.164 1 98.88 54 ILE B N 1
ATOM 2869 C CA . ILE B 1 54 ? -6.367 17.25 -10.953 1 98.88 54 ILE B CA 1
ATOM 2870 C C . ILE B 1 54 ? -5.148 16.359 -10.719 1 98.88 54 ILE B C 1
ATOM 2872 O O . ILE B 1 54 ? -5.211 15.148 -10.93 1 98.88 54 ILE B O 1
ATOM 2876 N N . GLY B 1 55 ? -4.004 16.938 -10.391 1 98.88 55 GLY B N 1
ATOM 2877 C CA . GLY B 1 55 ? -2.857 16.141 -9.969 1 98.88 55 GLY B CA 1
ATOM 2878 C C . GLY B 1 55 ? -3.115 15.328 -8.711 1 98.88 55 GLY B C 1
ATOM 2879 O O . GLY B 1 55 ? -3.877 15.758 -7.844 1 98.88 55 GLY B O 1
ATOM 2880 N N . LEU B 1 56 ? -2.486 14.188 -8.633 1 98.94 56 LEU B N 1
ATOM 2881 C CA . LEU B 1 56 ? -2.699 13.258 -7.527 1 98.94 56 LEU B CA 1
ATOM 2882 C C . LEU B 1 56 ? -1.369 12.75 -6.98 1 98.94 56 LEU B C 1
ATOM 2884 O O . LEU B 1 56 ? -0.457 12.438 -7.75 1 98.94 56 LEU B O 1
ATOM 2888 N N . GLY B 1 57 ? -1.319 12.672 -5.672 1 98.69 57 GLY B N 1
ATOM 2889 C CA . GLY B 1 57 ? -0.15 11.992 -5.137 1 98.69 57 GLY B CA 1
ATOM 2890 C C . GLY B 1 57 ? -0.101 11.992 -3.621 1 98.69 57 GLY B C 1
ATOM 2891 O O . GLY B 1 57 ? -0.836 12.734 -2.971 1 98.69 57 GLY B O 1
ATOM 2892 N N . PRO B 1 58 ? 0.72 11.109 -3.074 1 98.75 58 PRO B N 1
ATOM 2893 C CA . PRO B 1 58 ? 0.942 11.141 -1.626 1 98.75 58 PRO B CA 1
ATOM 2894 C C . PRO B 1 58 ? 1.763 12.352 -1.187 1 98.75 58 PRO B C 1
ATOM 2896 O O . PRO B 1 58 ? 2.703 12.75 -1.879 1 98.75 58 PRO B O 1
ATOM 2899 N N . GLY B 1 59 ? 1.384 13.016 -0.121 1 97.94 59 GLY B N 1
ATOM 2900 C CA . GLY B 1 59 ? 2.096 14.109 0.525 1 97.94 59 GLY B CA 1
ATOM 2901 C C . GLY B 1 59 ? 2.301 13.891 2.012 1 97.94 59 GLY B C 1
ATOM 2902 O O . GLY B 1 59 ? 1.598 14.484 2.834 1 97.94 59 GLY B O 1
ATOM 2903 N N . VAL B 1 60 ? 3.146 12.953 2.473 1 97.62 60 VAL B N 1
ATOM 2904 C CA . VAL B 1 60 ? 4.281 12.398 1.738 1 97.62 60 VAL B CA 1
ATOM 2905 C C . VAL B 1 60 ? 4.484 10.938 2.133 1 97.62 60 VAL B C 1
ATOM 2907 O O . VAL B 1 60 ? 4.023 10.5 3.191 1 97.62 60 VAL B O 1
ATOM 2910 N N . LEU B 1 61 ? 5.113 10.156 1.363 1 98.31 61 LEU B N 1
ATOM 2911 C CA . LEU B 1 61 ? 5.566 8.805 1.684 1 98.31 61 LEU B CA 1
ATOM 2912 C C . LEU B 1 61 ? 6.758 8.844 2.635 1 98.31 61 LEU B C 1
ATOM 2914 O O . LEU B 1 61 ? 7.566 9.773 2.59 1 98.31 61 LEU B O 1
ATOM 2918 N N . VAL B 1 62 ? 6.848 7.82 3.459 1 97.69 62 VAL B N 1
ATOM 2919 C CA . VAL B 1 62 ? 7.977 7.621 4.359 1 97.69 62 VAL B CA 1
ATOM 2920 C C . VAL B 1 62 ? 8.711 6.336 3.992 1 97.69 62 VAL B C 1
ATOM 2922 O O . VAL B 1 62 ? 8.156 5.242 4.094 1 97.69 62 VAL B O 1
ATOM 2925 N N . PRO B 1 63 ? 9.984 6.414 3.695 1 97.5 63 PRO B N 1
ATOM 2926 C CA . PRO B 1 63 ? 10.758 5.293 3.154 1 97.5 63 PRO B CA 1
ATOM 2927 C C . PRO B 1 63 ? 10.734 4.066 4.066 1 97.5 63 PRO B C 1
ATOM 2929 O O . PRO B 1 63 ? 10.773 2.932 3.586 1 97.5 63 PRO B O 1
ATOM 2932 N N . SER B 1 64 ? 10.625 4.188 5.359 1 97.25 64 SER B N 1
ATOM 2933 C CA . SER B 1 64 ? 10.727 3.064 6.281 1 97.25 64 SER B CA 1
ATOM 2934 C C . SER B 1 64 ? 9.445 2.236 6.289 1 97.25 64 SER B C 1
ATOM 2936 O O . SER B 1 64 ? 9.398 1.158 6.883 1 97.25 64 SER B O 1
ATOM 2938 N N . LEU B 1 65 ? 8.445 2.678 5.543 1 98.25 65 LEU B N 1
ATOM 2939 C CA . LEU B 1 65 ? 7.141 2.035 5.684 1 98.25 65 LEU B CA 1
ATOM 2940 C C . LEU B 1 65 ? 6.902 1.035 4.555 1 98.25 65 LEU B C 1
ATOM 2942 O O . LEU B 1 65 ? 6.016 0.186 4.648 1 98.25 65 LEU B O 1
ATOM 2946 N N . ARG B 1 66 ? 7.684 1.185 3.492 1 98.56 66 ARG B N 1
ATOM 2947 C CA . ARG B 1 66 ? 7.535 0.296 2.344 1 98.56 66 ARG B CA 1
ATOM 2948 C C . ARG B 1 66 ? 8.875 0.065 1.652 1 98.56 66 ARG B C 1
ATOM 2950 O O . ARG B 1 66 ? 9.672 0.992 1.514 1 98.56 66 ARG B O 1
ATOM 2957 N N . HIS B 1 67 ? 9.062 -1.153 1.177 1 98.62 67 HIS B N 1
ATOM 2958 C CA . HIS B 1 67 ? 10.156 -1.428 0.252 1 98.62 67 HIS B CA 1
ATOM 2959 C C . HIS B 1 67 ? 10.094 -0.505 -0.96 1 98.62 67 HIS B C 1
ATOM 2961 O O . HIS B 1 67 ? 9.008 -0.194 -1.457 1 98.62 67 HIS B O 1
ATOM 2967 N N . PRO B 1 68 ? 11.25 -0.031 -1.49 1 98.75 68 PRO B N 1
ATOM 2968 C CA . PRO B 1 68 ? 11.188 0.88 -2.637 1 98.75 68 PRO B CA 1
ATOM 2969 C C . PRO B 1 68 ? 10.461 0.272 -3.834 1 98.75 68 PRO B C 1
ATOM 2971 O O . PRO B 1 68 ? 9.797 0.989 -4.586 1 98.75 68 PRO B O 1
ATOM 2974 N N . MET B 1 69 ? 10.555 -1.051 -4.027 1 98.88 69 MET B N 1
ATOM 2975 C CA . MET B 1 69 ? 9.852 -1.717 -5.121 1 98.88 69 MET B CA 1
ATOM 2976 C C . MET B 1 69 ? 8.344 -1.601 -4.941 1 98.88 69 MET B C 1
ATOM 2978 O O . MET B 1 69 ? 7.602 -1.488 -5.922 1 98.88 69 MET B O 1
ATOM 2982 N N . THR B 1 70 ? 7.883 -1.678 -3.693 1 98.81 70 THR B N 1
ATOM 2983 C CA . THR B 1 70 ? 6.457 -1.558 -3.4 1 98.81 70 THR B CA 1
ATOM 2984 C C . THR B 1 70 ? 5.938 -0.184 -3.811 1 98.81 70 THR B C 1
ATOM 2986 O O . THR B 1 70 ? 4.906 -0.079 -4.48 1 98.81 70 THR B O 1
ATOM 2989 N N . ASN B 1 71 ? 6.68 0.86 -3.467 1 98.88 71 ASN B N 1
ATOM 2990 C CA . ASN B 1 71 ? 6.258 2.203 -3.854 1 98.88 71 ASN B CA 1
ATOM 2991 C C . ASN B 1 71 ? 6.434 2.436 -5.352 1 98.88 71 ASN B C 1
ATOM 2993 O O . ASN B 1 71 ? 5.641 3.146 -5.973 1 98.88 71 ASN B O 1
ATOM 2997 N N . ALA B 1 72 ? 7.469 1.844 -5.957 1 98.88 72 ALA B N 1
ATOM 2998 C CA . ALA B 1 72 ? 7.625 1.943 -7.406 1 98.88 72 ALA B CA 1
ATOM 2999 C C . ALA B 1 72 ? 6.426 1.34 -8.133 1 98.88 72 ALA B C 1
ATOM 3001 O O . ALA B 1 72 ? 5.887 1.943 -9.062 1 98.88 72 ALA B O 1
ATOM 3002 N N . ALA B 1 73 ? 5.996 0.175 -7.672 1 98.88 73 ALA B N 1
ATOM 3003 C CA . ALA B 1 73 ? 4.836 -0.483 -8.266 1 98.88 73 ALA B CA 1
ATOM 3004 C C . ALA B 1 73 ? 3.572 0.346 -8.062 1 98.88 73 ALA B C 1
ATOM 3006 O O . ALA B 1 73 ? 2.74 0.453 -8.969 1 98.88 73 ALA B O 1
ATOM 3007 N N . ALA B 1 74 ? 3.426 0.926 -6.887 1 98.94 74 ALA B N 1
ATOM 3008 C CA . ALA B 1 74 ? 2.252 1.747 -6.602 1 98.94 74 ALA B CA 1
ATOM 3009 C C . ALA B 1 74 ? 2.229 2.994 -7.48 1 98.94 74 ALA B C 1
ATOM 3011 O O . ALA B 1 74 ? 1.18 3.365 -8.016 1 98.94 74 ALA B O 1
ATOM 3012 N N . ILE B 1 75 ? 3.371 3.605 -7.641 1 98.94 75 ILE B N 1
ATOM 3013 C CA . ILE B 1 75 ? 3.484 4.773 -8.508 1 98.94 75 ILE B CA 1
ATOM 3014 C C . ILE B 1 75 ? 3.139 4.391 -9.945 1 98.94 75 ILE B C 1
ATOM 3016 O O . ILE B 1 75 ? 2.361 5.078 -10.609 1 98.94 75 ILE B O 1
ATOM 3020 N N . ALA B 1 76 ? 3.707 3.275 -10.391 1 98.88 76 ALA B N 1
ATOM 3021 C CA . ALA B 1 76 ? 3.439 2.807 -11.75 1 98.88 76 ALA B CA 1
ATOM 3022 C C . ALA B 1 76 ? 1.954 2.516 -11.945 1 98.88 76 ALA B C 1
ATOM 3024 O O . ALA B 1 76 ? 1.398 2.791 -13.016 1 98.88 76 ALA B O 1
ATOM 3025 N N . THR B 1 77 ? 1.335 1.93 -10.953 1 98.94 77 THR B N 1
ATOM 3026 C CA . THR B 1 77 ? -0.092 1.629 -11 1 98.94 77 THR B CA 1
ATOM 3027 C C . THR B 1 77 ? -0.911 2.91 -11.109 1 98.94 77 THR B C 1
ATOM 3029 O O . THR B 1 77 ? -1.733 3.049 -12.023 1 98.94 77 THR B O 1
ATOM 3032 N N . LEU B 1 78 ? -0.641 3.873 -10.211 1 98.94 78 LEU B N 1
ATOM 3033 C CA . LEU B 1 78 ? -1.39 5.125 -10.211 1 98.94 78 LEU B CA 1
ATOM 3034 C C . LEU B 1 78 ? -1.154 5.906 -11.5 1 98.94 78 LEU B C 1
ATOM 3036 O O . LEU B 1 78 ? -2.078 6.523 -12.031 1 98.94 78 LEU B O 1
ATOM 3040 N N . TYR B 1 79 ? 0.09 5.867 -11.961 1 98.88 79 TYR B N 1
ATOM 3041 C CA . TYR B 1 79 ? 0.427 6.57 -13.195 1 98.88 79 TYR B CA 1
ATOM 3042 C C . TYR B 1 79 ? -0.351 6.004 -14.375 1 98.88 79 TYR B C 1
ATOM 3044 O O . TYR B 1 79 ? -0.775 6.746 -15.266 1 98.88 79 TYR B O 1
ATOM 3052 N N . GLU B 1 80 ? -0.491 4.707 -14.414 1 98.69 80 GLU B N 1
ATOM 3053 C CA . GLU B 1 80 ? -1.301 4.098 -15.461 1 98.69 80 GLU B CA 1
ATOM 3054 C C . GLU B 1 80 ? -2.756 4.551 -15.375 1 98.69 80 GLU B C 1
ATOM 3056 O O . GLU B 1 80 ? -3.402 4.793 -16.391 1 98.69 80 GLU B O 1
ATOM 3061 N N . MET B 1 81 ? -3.297 4.707 -14.219 1 98.62 81 MET B N 1
ATOM 3062 C CA . MET B 1 81 ? -4.68 5.113 -13.984 1 98.62 81 MET B CA 1
ATOM 3063 C C . MET B 1 81 ? -4.863 6.605 -14.25 1 98.62 81 MET B C 1
ATOM 3065 O O . MET B 1 81 ? -5.945 7.039 -14.648 1 98.62 81 MET B O 1
ATOM 3069 N N . ALA B 1 82 ? -3.863 7.41 -13.977 1 98.56 82 ALA B N 1
ATOM 3070 C CA . ALA B 1 82 ? -3.887 8.867 -14.094 1 98.56 82 ALA B CA 1
ATOM 3071 C C . ALA B 1 82 ? -2.6 9.383 -14.727 1 98.56 82 ALA B C 1
ATOM 3073 O O . ALA B 1 82 ? -1.825 10.094 -14.086 1 98.56 82 ALA B O 1
ATOM 3074 N N . PRO B 1 83 ? -2.416 9.125 -15.992 1 97.75 83 PRO B N 1
ATOM 3075 C CA . PRO B 1 83 ? -1.161 9.461 -16.672 1 97.75 83 PRO B CA 1
ATOM 3076 C C . PRO B 1 83 ? -0.864 10.961 -16.641 1 97.75 83 PRO B C 1
ATOM 3078 O O . PRO B 1 83 ? -1.755 11.773 -16.906 1 97.75 83 PRO B O 1
ATOM 3081 N N . GLN B 1 84 ? 0.299 11.312 -16.25 1 97.44 84 GLN B N 1
ATOM 3082 C CA . GLN B 1 84 ? 0.844 12.664 -16.281 1 97.44 84 GLN B CA 1
ATOM 3083 C C . GLN B 1 84 ? 0.234 13.531 -15.18 1 97.44 84 GLN B C 1
ATOM 3085 O O . GLN B 1 84 ? 0.354 14.758 -15.211 1 97.44 84 GLN B O 1
ATOM 3090 N N . ARG B 1 85 ? -0.444 12.906 -14.234 1 98.44 85 ARG B N 1
ATOM 3091 C CA . ARG B 1 85 ? -1.079 13.648 -13.148 1 98.44 85 ARG B CA 1
ATOM 3092 C C . ARG B 1 85 ? -0.462 13.281 -11.805 1 98.44 85 ARG B C 1
ATOM 3094 O O . ARG B 1 85 ? -0.802 13.875 -10.781 1 98.44 85 ARG B O 1
ATOM 3101 N N . VAL B 1 86 ? 0.473 12.336 -11.844 1 98.81 86 VAL B N 1
ATOM 3102 C CA . VAL B 1 86 ? 0.957 11.766 -10.594 1 98.81 86 VAL B CA 1
ATOM 3103 C C . VAL B 1 86 ? 2.199 12.523 -10.125 1 98.81 86 VAL B C 1
ATOM 3105 O O . VAL B 1 86 ? 3.098 12.805 -10.922 1 98.81 86 VAL B O 1
ATOM 3108 N N . CYS B 1 87 ? 2.268 12.914 -8.859 1 98.56 87 CYS B N 1
ATOM 3109 C CA . CYS B 1 87 ? 3.416 13.445 -8.141 1 98.56 87 CYS B CA 1
ATOM 3110 C C . CYS B 1 87 ? 3.588 12.742 -6.797 1 98.56 87 CYS B C 1
ATOM 3112 O O . CYS B 1 87 ? 2.617 12.258 -6.215 1 98.56 87 CYS B O 1
ATOM 3114 N N . VAL B 1 88 ? 4.82 12.719 -6.367 1 98.69 88 VAL B N 1
ATOM 3115 C CA . VAL B 1 88 ? 5.051 11.961 -5.141 1 98.69 88 VAL B CA 1
ATOM 3116 C C . VAL B 1 88 ? 5.836 12.82 -4.148 1 98.69 88 VAL B C 1
ATOM 3118 O O . VAL B 1 88 ? 6.875 13.383 -4.492 1 98.69 88 VAL B O 1
ATOM 3121 N N . GLY B 1 89 ? 5.34 12.977 -2.961 1 98.44 89 GLY B N 1
ATOM 3122 C CA . GLY B 1 89 ? 6.121 13.508 -1.854 1 98.44 89 GLY B CA 1
ATOM 3123 C C . GLY B 1 89 ? 6.785 12.422 -1.022 1 98.44 89 GLY B C 1
ATOM 3124 O O . GLY B 1 89 ? 6.168 11.406 -0.704 1 98.44 89 GLY B O 1
ATOM 3125 N N . ILE B 1 90 ? 8.008 12.602 -0.727 1 98.44 90 ILE B N 1
ATOM 3126 C CA . ILE B 1 90 ? 8.75 11.672 0.111 1 98.44 90 ILE B CA 1
ATOM 3127 C C . ILE B 1 90 ? 9.5 12.43 1.198 1 98.44 90 ILE B C 1
ATOM 3129 O O . ILE B 1 90 ? 10.18 13.422 0.914 1 98.44 90 ILE B O 1
ATOM 3133 N N . GLY B 1 91 ? 9.32 12.008 2.402 1 96.44 91 GLY B N 1
ATOM 3134 C CA . GLY B 1 91 ? 9.984 12.688 3.504 1 96.44 91 GLY B CA 1
ATOM 3135 C C . GLY B 1 91 ? 10.633 11.734 4.488 1 96.44 91 GLY B C 1
ATOM 3136 O O . GLY B 1 91 ? 10.578 10.516 4.309 1 96.44 91 GLY B O 1
ATOM 3137 N N . SER B 1 92 ? 11.273 12.297 5.504 1 93.25 92 SER B N 1
ATOM 3138 C CA . SER B 1 92 ? 12.008 11.523 6.5 1 93.25 92 SER B CA 1
ATOM 3139 C C . SER B 1 92 ? 11.07 10.93 7.539 1 93.25 92 SER B C 1
ATOM 3141 O O . SER B 1 92 ? 11.453 10.031 8.289 1 93.25 92 SER B O 1
ATOM 3143 N N . GLY B 1 93 ? 9.938 11.336 7.562 1 86.75 93 GLY B N 1
ATOM 3144 C CA . GLY B 1 93 ? 8.945 10.797 8.484 1 86.75 93 GLY B CA 1
ATOM 3145 C C . GLY B 1 93 ? 8.719 11.68 9.695 1 86.75 93 GLY B C 1
ATOM 3146 O O . GLY B 1 93 ? 9.633 11.898 10.492 1 86.75 93 GLY B O 1
ATOM 3147 N N . PHE B 1 94 ? 7.727 12.531 9.852 1 85.94 94 PHE B N 1
ATOM 3148 C CA . PHE B 1 94 ? 7.219 13.211 11.039 1 85.94 94 PHE B CA 1
ATOM 3149 C C . PHE B 1 94 ? 6.004 12.477 11.602 1 85.94 94 PHE B C 1
ATOM 3151 O O . PHE B 1 94 ? 6.148 11.477 12.312 1 85.94 94 PHE B O 1
ATOM 3158 N N . THR B 1 95 ? 4.91 12.727 11.062 1 84 95 THR B N 1
ATOM 3159 C CA . THR B 1 95 ? 3.701 12.086 11.562 1 84 95 THR B CA 1
ATOM 3160 C C . THR B 1 95 ? 3.77 10.57 11.359 1 84 95 THR B C 1
ATOM 3162 O O . THR B 1 95 ? 3.459 9.805 12.273 1 84 95 THR B O 1
ATOM 3165 N N . GLY B 1 96 ? 4.297 10.148 10.305 1 88.06 96 GLY B N 1
ATOM 3166 C CA . GLY B 1 96 ? 4.293 8.734 9.953 1 88.06 96 GLY B CA 1
ATOM 3167 C C . GLY B 1 96 ? 5.184 7.895 10.852 1 88.06 96 GLY B C 1
ATOM 3168 O O . GLY B 1 96 ? 4.98 6.688 10.977 1 88.06 96 GLY B O 1
ATOM 3169 N N . ARG B 1 97 ? 6.152 8.5 11.391 1 93.19 97 ARG B N 1
ATOM 3170 C CA . ARG B 1 97 ? 7.059 7.766 12.273 1 93.19 97 ARG B CA 1
ATOM 3171 C C . ARG B 1 97 ? 6.832 8.148 13.734 1 93.19 97 ARG B C 1
ATOM 3173 O O . ARG B 1 97 ? 6.801 7.285 14.609 1 93.19 97 ARG B O 1
ATOM 3180 N N . HIS B 1 98 ? 6.559 9.469 13.953 1 94.19 98 HIS B N 1
ATOM 3181 C CA . HIS B 1 98 ? 6.402 9.93 15.328 1 94.19 98 HIS B CA 1
ATOM 3182 C C . HIS B 1 98 ? 5.145 9.352 15.961 1 94.19 98 HIS B C 1
ATOM 3184 O O . HIS B 1 98 ? 5.121 9.07 17.172 1 94.19 98 HIS B O 1
ATOM 3190 N N . ALA B 1 99 ? 4.117 9.148 15.172 1 96 99 ALA B N 1
ATOM 3191 C CA . ALA B 1 99 ? 2.885 8.547 15.672 1 96 99 ALA B CA 1
ATOM 3192 C C . ALA B 1 99 ? 3.107 7.09 16.062 1 96 99 ALA B C 1
ATOM 3194 O O . ALA B 1 99 ? 2.264 6.484 16.734 1 96 99 ALA B O 1
ATOM 3195 N N . MET B 1 100 ? 4.246 6.562 15.695 1 97.38 100 MET B N 1
ATOM 3196 C CA . MET B 1 100 ? 4.578 5.176 16.016 1 97.38 100 MET B CA 1
ATOM 3197 C C . MET B 1 100 ? 5.809 5.105 16.906 1 97.38 100 MET B C 1
ATOM 3199 O O . MET B 1 100 ? 6.5 4.086 16.938 1 97.38 100 MET B O 1
ATOM 3203 N N . GLY B 1 101 ? 6.16 6.199 17.484 1 95.75 101 GLY B N 1
ATOM 3204 C CA . GLY B 1 101 ? 7.168 6.219 18.531 1 95.75 101 GLY B CA 1
ATOM 3205 C C . GLY B 1 101 ? 8.586 6.25 18 1 95.75 101 GLY B C 1
ATOM 3206 O O . GLY B 1 101 ? 9.539 5.938 18.719 1 95.75 101 GLY B O 1
ATOM 3207 N N . LYS B 1 102 ? 8.742 6.57 16.719 1 95.81 102 LYS B N 1
ATOM 3208 C CA . LYS B 1 102 ? 10.062 6.621 16.094 1 95.81 102 LYS B CA 1
ATOM 3209 C C . LYS B 1 102 ? 10.445 8.055 15.742 1 95.81 102 LYS B C 1
ATOM 3211 O O . LYS B 1 102 ? 9.578 8.883 15.469 1 95.81 102 LYS B O 1
ATOM 3216 N N . THR B 1 103 ? 11.695 8.289 15.734 1 93.94 103 THR B N 1
ATOM 3217 C CA . THR B 1 103 ? 12.188 9.578 15.266 1 93.94 103 THR B CA 1
ATOM 3218 C C . THR B 1 103 ? 12.312 9.594 13.742 1 93.94 103 THR B C 1
ATOM 3220 O O . THR B 1 103 ? 12.203 8.547 13.102 1 93.94 103 THR B O 1
ATOM 3223 N N . SER B 1 104 ? 12.516 10.734 13.172 1 94.38 104 SER B N 1
ATOM 3224 C CA . SER B 1 104 ? 12.656 10.883 11.727 1 94.38 104 SER B CA 1
ATOM 3225 C C . SER B 1 104 ? 13.875 10.133 11.211 1 94.38 104 SER B C 1
ATOM 3227 O O . SER B 1 104 ? 14.852 9.945 11.938 1 94.38 104 SER B O 1
ATOM 3229 N N . MET B 1 105 ? 13.805 9.711 9.984 1 96.31 105 MET B N 1
ATOM 3230 C CA . MET B 1 105 ? 14.914 9.016 9.336 1 96.31 105 MET B CA 1
ATOM 3231 C C . MET B 1 105 ? 16.062 9.977 9.062 1 96.31 105 MET B C 1
ATOM 3233 O O . MET B 1 105 ? 15.859 11.188 8.961 1 96.31 105 MET B O 1
ATOM 3237 N N . LYS B 1 106 ? 17.312 9.383 8.969 1 96.88 106 LYS B N 1
ATOM 3238 C CA . LYS B 1 106 ? 18.438 10.164 8.477 1 96.88 106 LYS B CA 1
ATOM 3239 C C . LYS B 1 106 ? 18.281 10.508 6.996 1 96.88 106 LYS B C 1
ATOM 3241 O O . LYS B 1 106 ? 17.844 9.664 6.203 1 96.88 106 LYS B O 1
ATOM 3246 N N . TRP B 1 107 ? 18.594 11.75 6.652 1 97 107 TRP B N 1
ATOM 3247 C CA . TRP B 1 107 ? 18.391 12.25 5.297 1 97 107 TRP B CA 1
ATOM 3248 C C . TRP B 1 107 ? 19.188 11.438 4.285 1 97 107 TRP B C 1
ATOM 3250 O O . TRP B 1 107 ? 18.75 11.25 3.148 1 97 107 TRP B O 1
ATOM 3260 N N . ARG B 1 108 ? 20.359 10.914 4.68 1 97.19 108 ARG B N 1
ATOM 3261 C CA . ARG B 1 108 ? 21.141 10.078 3.775 1 97.19 108 ARG B CA 1
ATOM 3262 C C . ARG B 1 108 ? 20.359 8.836 3.355 1 97.19 108 ARG B C 1
ATOM 3264 O O . ARG B 1 108 ? 20.469 8.391 2.211 1 97.19 108 ARG B O 1
ATOM 3271 N N . ASP B 1 109 ? 19.578 8.289 4.27 1 97.69 109 ASP B N 1
ATOM 3272 C CA . ASP B 1 109 ? 18.766 7.113 3.969 1 97.69 109 ASP B CA 1
ATOM 3273 C C . ASP B 1 109 ? 17.594 7.465 3.059 1 97.69 109 ASP B C 1
ATOM 3275 O O . ASP B 1 109 ? 17.234 6.688 2.174 1 97.69 109 ASP B O 1
ATOM 3279 N N . VAL B 1 110 ? 17.031 8.648 3.293 1 98.25 110 VAL B N 1
ATOM 3280 C CA . VAL B 1 110 ? 15.961 9.133 2.422 1 98.25 110 VAL B CA 1
ATOM 3281 C C . VAL B 1 110 ? 16.5 9.32 1.006 1 98.25 110 VAL B C 1
ATOM 3283 O O . VAL B 1 110 ? 15.875 8.891 0.034 1 98.25 110 VAL B O 1
ATOM 3286 N N . GLU B 1 111 ? 17.672 9.961 0.946 1 98.5 111 GLU B N 1
ATOM 3287 C CA . GLU B 1 111 ? 18.281 10.211 -0.352 1 98.5 111 GLU B CA 1
ATOM 3288 C C . GLU B 1 111 ? 18.547 8.898 -1.096 1 98.5 111 GLU B C 1
ATOM 3290 O O . GLU B 1 111 ? 18.25 8.789 -2.283 1 98.5 111 GLU B O 1
ATOM 3295 N N . ARG B 1 112 ? 19.109 7.926 -0.401 1 98.5 112 ARG B N 1
ATOM 3296 C CA . ARG B 1 112 ? 19.375 6.613 -0.99 1 98.5 112 ARG B CA 1
ATOM 3297 C C . ARG B 1 112 ? 18.094 5.98 -1.509 1 98.5 112 ARG B C 1
ATOM 3299 O O . ARG B 1 112 ? 18.062 5.438 -2.613 1 98.5 112 ARG B O 1
ATOM 3306 N N . TYR B 1 113 ? 17.078 6.074 -0.709 1 98.69 113 TYR B N 1
ATOM 3307 C CA . TYR B 1 113 ? 15.781 5.523 -1.069 1 98.69 113 TYR B CA 1
ATOM 3308 C C . TYR B 1 113 ? 15.25 6.16 -2.348 1 98.69 113 TYR B C 1
ATOM 3310 O O . TYR B 1 113 ? 14.805 5.457 -3.26 1 98.69 113 TYR B O 1
ATOM 3318 N N . VAL B 1 114 ? 15.289 7.457 -2.449 1 98.81 114 VAL B N 1
ATOM 3319 C CA . VAL B 1 114 ? 14.758 8.188 -3.594 1 98.81 114 VAL B CA 1
ATOM 3320 C C . VAL B 1 114 ? 15.555 7.848 -4.844 1 98.81 114 VAL B C 1
ATOM 3322 O O . VAL B 1 114 ? 14.992 7.684 -5.93 1 98.81 114 VAL B O 1
ATOM 3325 N N . ARG B 1 115 ? 16.875 7.711 -4.719 1 98.81 115 ARG B N 1
ATOM 3326 C CA . ARG B 1 115 ? 17.703 7.328 -5.855 1 98.81 115 ARG B CA 1
ATOM 3327 C C . ARG B 1 115 ? 17.281 5.965 -6.402 1 98.81 115 ARG B C 1
ATOM 3329 O O . ARG B 1 115 ? 17.172 5.785 -7.617 1 98.81 115 ARG B O 1
ATOM 3336 N N . VAL B 1 116 ? 17.078 5.039 -5.531 1 98.88 116 VAL B N 1
ATOM 3337 C CA . VAL B 1 116 ? 16.672 3.695 -5.926 1 98.88 116 VAL B CA 1
ATOM 3338 C C . VAL B 1 116 ? 15.289 3.744 -6.586 1 98.88 116 VAL B C 1
ATOM 3340 O O . VAL B 1 116 ? 15.078 3.123 -7.629 1 98.88 116 VAL B O 1
ATOM 3343 N N . LEU B 1 117 ? 14.414 4.48 -5.977 1 98.88 117 LEU B N 1
ATOM 33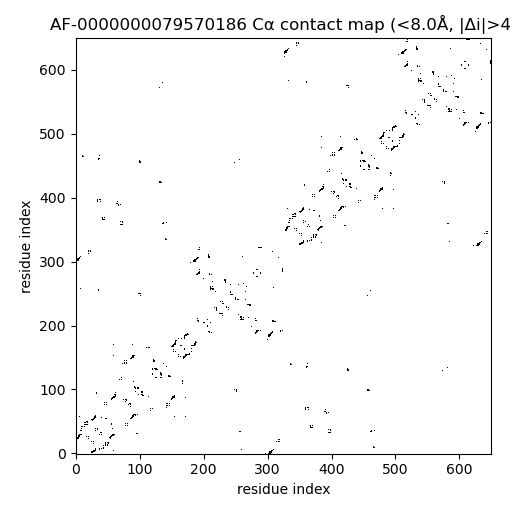44 C CA . LEU B 1 117 ? 13.062 4.625 -6.512 1 98.88 117 LEU B CA 1
ATOM 3345 C C . LEU B 1 117 ? 13.094 5.188 -7.93 1 98.88 117 LEU B C 1
ATOM 3347 O O . LEU B 1 117 ? 12.438 4.656 -8.828 1 98.88 117 LEU B O 1
ATOM 3351 N N . ARG B 1 118 ? 13.859 6.219 -8.156 1 98.81 118 ARG B N 1
ATOM 3352 C CA . ARG B 1 118 ? 13.984 6.828 -9.477 1 98.81 118 ARG B CA 1
ATOM 3353 C C . ARG B 1 118 ? 14.562 5.844 -10.484 1 98.81 118 ARG B C 1
ATOM 3355 O O . ARG B 1 118 ? 14.117 5.781 -11.633 1 98.81 118 ARG B O 1
ATOM 3362 N N . ALA B 1 119 ? 15.555 5.102 -10.039 1 98.81 119 ALA B N 1
ATOM 3363 C CA . ALA B 1 119 ? 16.156 4.109 -10.922 1 98.81 119 ALA B CA 1
ATOM 3364 C C . ALA B 1 119 ? 15.141 3.057 -11.344 1 98.81 119 ALA B C 1
ATOM 3366 O O . ALA B 1 119 ? 15.055 2.703 -12.523 1 98.81 119 ALA B O 1
ATOM 3367 N N . LEU B 1 120 ? 14.359 2.574 -10.414 1 98.88 120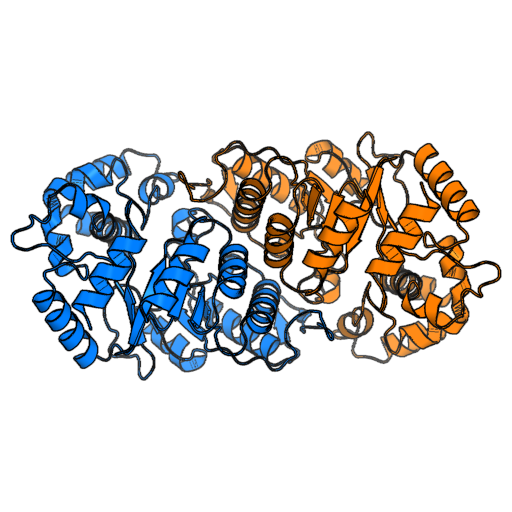 LEU B N 1
ATOM 3368 C CA . LEU B 1 120 ? 13.328 1.59 -10.719 1 98.88 120 LEU B CA 1
ATOM 3369 C C . LEU B 1 120 ? 12.312 2.154 -11.711 1 98.88 120 LEU B C 1
ATOM 3371 O O . LEU B 1 120 ? 11.984 1.501 -12.703 1 98.88 120 LEU B O 1
ATOM 3375 N N . LEU B 1 121 ? 11.875 3.361 -11.477 1 98.75 121 LEU B N 1
ATOM 3376 C CA . LEU B 1 121 ? 10.867 3.986 -12.328 1 98.75 121 LEU B CA 1
ATOM 3377 C C . LEU B 1 121 ? 11.43 4.258 -13.719 1 98.75 121 LEU B C 1
ATOM 3379 O O . LEU B 1 121 ? 10.68 4.266 -14.703 1 98.75 121 LEU B O 1
ATOM 3383 N N . ALA B 1 122 ? 12.719 4.422 -13.812 1 98.56 122 ALA B N 1
ATOM 3384 C CA . ALA B 1 122 ? 13.383 4.645 -15.094 1 98.56 122 ALA B CA 1
ATOM 3385 C C . ALA B 1 122 ? 13.555 3.332 -15.852 1 98.56 122 ALA B C 1
ATOM 3387 O O . ALA B 1 122 ? 13.938 3.336 -17.031 1 98.56 122 ALA B O 1
ATOM 3388 N N . GLY B 1 123 ? 13.336 2.203 -15.219 1 98.06 123 GLY B N 1
ATOM 3389 C CA . GLY B 1 123 ? 13.5 0.903 -15.852 1 98.06 123 GLY B CA 1
ATOM 3390 C C . GLY B 1 123 ? 14.906 0.349 -15.719 1 98.06 123 GLY B C 1
ATOM 3391 O O . GLY B 1 123 ? 15.281 -0.589 -16.422 1 98.06 123 GLY B O 1
ATOM 3392 N N . GLU B 1 124 ? 15.68 0.912 -14.766 1 98.5 124 GLU B N 1
ATOM 3393 C CA . GLU B 1 124 ? 17.062 0.496 -14.578 1 98.5 124 GLU B CA 1
ATOM 3394 C C . GLU B 1 124 ? 17.172 -0.653 -13.578 1 98.5 124 GLU B C 1
ATOM 3396 O O . GLU B 1 124 ? 16.25 -0.866 -12.773 1 98.5 124 GLU B O 1
ATOM 3401 N N . THR B 1 125 ? 18.266 -1.474 -13.688 1 98.44 125 THR B N 1
ATOM 3402 C CA . THR B 1 125 ? 18.672 -2.375 -12.617 1 98.44 125 THR B CA 1
ATOM 3403 C C . THR B 1 125 ? 19.453 -1.622 -11.539 1 98.44 125 THR B C 1
ATOM 3405 O O . THR B 1 125 ? 20.375 -0.857 -11.852 1 98.44 125 THR B O 1
ATOM 3408 N N . THR B 1 126 ? 19.047 -1.729 -10.367 1 98.5 126 THR B N 1
ATOM 3409 C CA . THR B 1 126 ? 19.703 -1.083 -9.234 1 98.5 126 THR B CA 1
ATOM 3410 C C . THR B 1 126 ? 19.875 -2.062 -8.078 1 98.5 126 THR B C 1
ATOM 3412 O O . THR B 1 126 ? 19.656 -3.264 -8.234 1 98.5 126 THR B O 1
ATOM 3415 N N . GLU B 1 127 ? 20.375 -1.556 -6.992 1 98.38 127 GLU B N 1
ATOM 3416 C CA . GLU B 1 127 ? 20.672 -2.434 -5.863 1 98.38 127 GLU B CA 1
ATOM 3417 C C . GLU B 1 127 ? 19.938 -1.969 -4.605 1 98.38 127 GLU B C 1
ATOM 3419 O O . GLU B 1 127 ? 19.891 -0.77 -4.324 1 98.38 127 GLU B O 1
ATOM 3424 N N . TRP B 1 128 ? 19.375 -2.893 -3.924 1 98.31 128 TRP B N 1
ATOM 3425 C CA . TRP B 1 128 ? 18.75 -2.641 -2.627 1 98.31 128 TRP B CA 1
ATOM 3426 C C . TRP B 1 128 ? 19.016 -3.789 -1.662 1 98.31 128 TRP B C 1
ATOM 3428 O O . TRP B 1 128 ? 18.766 -4.953 -1.982 1 98.31 128 TRP B O 1
ATOM 3438 N N . GLU B 1 129 ? 19.562 -3.514 -0.532 1 96.06 129 GLU B N 1
ATOM 3439 C CA . GLU B 1 129 ? 19.859 -4.477 0.525 1 96.06 129 GLU B CA 1
ATOM 3440 C C . GLU B 1 129 ? 20.672 -5.645 -0.008 1 96.06 129 GLU B C 1
ATOM 3442 O O . GLU B 1 129 ? 20.359 -6.809 0.255 1 96.06 129 GLU B O 1
ATOM 3447 N N . GLY B 1 130 ? 21.531 -5.422 -0.9 1 96.75 130 GLY B N 1
ATOM 3448 C CA . GLY B 1 130 ? 22.531 -6.395 -1.321 1 96.75 130 GLY B CA 1
ATOM 3449 C C . GLY B 1 130 ? 22.109 -7.203 -2.533 1 96.75 130 GLY B C 1
ATOM 3450 O O . GLY B 1 130 ? 22.781 -8.148 -2.93 1 96.75 130 GLY B O 1
ATOM 3451 N N . ALA B 1 131 ? 20.984 -6.828 -3.137 1 97.75 131 ALA B N 1
ATOM 3452 C CA . ALA B 1 131 ? 20.5 -7.582 -4.285 1 97.75 131 ALA B CA 1
ATOM 3453 C C . ALA B 1 131 ? 20.141 -6.648 -5.441 1 97.75 131 ALA B C 1
ATOM 3455 O O . ALA B 1 131 ? 19.672 -5.531 -5.227 1 97.75 131 ALA B O 1
ATOM 3456 N N . LYS B 1 132 ? 20.344 -7.129 -6.621 1 98.25 132 LYS B N 1
ATOM 3457 C CA . LYS B 1 132 ? 19.906 -6.395 -7.805 1 98.25 132 LYS B CA 1
ATOM 3458 C C . LYS B 1 132 ? 18.391 -6.504 -7.98 1 98.25 132 LYS B C 1
ATOM 3460 O O . LYS B 1 132 ? 17.828 -7.59 -7.855 1 98.25 132 LYS B O 1
ATOM 3465 N N . ILE B 1 133 ? 17.781 -5.379 -8.195 1 98.62 133 ILE B N 1
ATOM 3466 C CA . ILE B 1 133 ? 16.344 -5.363 -8.391 1 98.62 133 ILE B CA 1
ATOM 3467 C C . ILE B 1 133 ? 15.992 -4.535 -9.625 1 98.62 133 ILE B C 1
ATOM 3469 O O . ILE B 1 133 ? 16.734 -3.633 -10 1 98.62 133 ILE B O 1
ATOM 3473 N N . ARG B 1 134 ? 14.898 -4.859 -10.234 1 98.5 134 ARG B N 1
ATOM 3474 C CA . ARG B 1 134 ? 14.359 -4.199 -11.422 1 98.5 134 ARG B CA 1
ATOM 3475 C C . ARG B 1 134 ? 12.852 -4.41 -11.531 1 98.5 134 ARG B C 1
ATOM 3477 O O . ARG B 1 134 ? 12.336 -5.461 -11.141 1 98.5 134 ARG B O 1
ATOM 3484 N N . MET B 1 135 ? 12.156 -3.395 -11.953 1 98.38 135 MET B N 1
ATOM 3485 C CA . MET B 1 135 ? 10.734 -3.588 -12.234 1 98.38 135 MET B CA 1
ATOM 3486 C C . MET B 1 135 ? 10.539 -4.453 -13.477 1 98.38 135 MET B C 1
ATOM 3488 O O . MET B 1 135 ? 11 -4.102 -14.562 1 98.38 135 MET B O 1
ATOM 3492 N N . LEU B 1 136 ? 9.805 -5.527 -13.344 1 97.81 136 LEU B N 1
ATOM 3493 C CA . LEU B 1 136 ? 9.656 -6.508 -14.406 1 97.81 136 LEU B CA 1
ATOM 3494 C C . LEU B 1 136 ? 8.234 -6.504 -14.961 1 97.81 136 LEU B C 1
ATOM 3496 O O . LEU B 1 136 ? 7.797 -7.484 -15.562 1 97.81 136 LEU B O 1
ATOM 3500 N N . HIS B 1 137 ? 7.512 -5.457 -14.734 1 97.19 137 HIS B N 1
ATOM 3501 C CA . HIS B 1 137 ? 6.125 -5.348 -15.172 1 97.19 137 HIS B CA 1
ATOM 3502 C C . HIS B 1 137 ? 6.016 -5.445 -16.688 1 97.19 137 HIS B C 1
ATOM 3504 O O . HIS B 1 137 ? 6.633 -4.656 -17.406 1 97.19 137 HIS B O 1
ATOM 3510 N N . GLY B 1 138 ? 5.266 -6.367 -17.188 1 94.81 138 GLY B N 1
ATOM 3511 C CA . GLY B 1 138 ? 4.941 -6.434 -18.609 1 94.81 138 GLY B CA 1
ATOM 3512 C C . GLY B 1 138 ? 3.738 -5.59 -18.984 1 94.81 138 GLY B C 1
ATOM 3513 O O . GLY B 1 138 ? 3.227 -4.824 -18.172 1 94.81 138 GLY B O 1
ATOM 3514 N N . PRO B 1 139 ? 3.309 -5.688 -20.266 1 94.31 139 PRO B N 1
ATOM 3515 C CA . PRO B 1 139 ? 2.096 -4.984 -20.688 1 94.31 139 PRO B CA 1
ATOM 3516 C C . PRO B 1 139 ? 0.875 -5.363 -19.859 1 94.31 139 PRO B C 1
ATOM 3518 O O . PRO B 1 139 ? 0.65 -6.543 -19.578 1 94.31 139 PRO B O 1
ATOM 3521 N N . GLY B 1 140 ? 0.124 -4.367 -19.375 1 95.88 140 GLY B N 1
ATOM 3522 C CA . GLY B 1 140 ? -1.078 -4.602 -18.594 1 95.88 140 GLY B CA 1
ATOM 3523 C C . GLY B 1 140 ? -0.807 -4.723 -17.109 1 95.88 140 GLY B C 1
ATOM 3524 O O . GLY B 1 140 ? -1.738 -4.832 -16.312 1 95.88 140 GLY B O 1
ATOM 3525 N N . PHE B 1 141 ? 0.434 -4.699 -16.75 1 97.56 141 PHE B N 1
ATOM 3526 C CA . PHE B 1 141 ? 0.803 -4.879 -15.344 1 97.56 141 PHE B CA 1
ATOM 3527 C C . PHE B 1 141 ? 1.402 -3.602 -14.773 1 97.56 141 PHE B C 1
ATOM 3529 O O . PHE B 1 141 ? 2.371 -3.652 -14.016 1 97.56 141 PHE B O 1
ATOM 3536 N N . GLY B 1 142 ? 0.811 -2.412 -15.102 1 95.88 142 GLY B N 1
ATOM 3537 C CA . GLY B 1 142 ? 1.271 -1.087 -14.711 1 95.88 142 GLY B CA 1
ATOM 3538 C C . GLY B 1 142 ? 1.871 -0.306 -15.867 1 95.88 142 GLY B C 1
ATOM 3539 O O . GLY B 1 142 ? 2.053 -0.845 -16.969 1 95.88 142 GLY B O 1
ATOM 3540 N N . ALA B 1 143 ? 2.18 0.963 -15.648 1 97.88 143 ALA B N 1
ATOM 3541 C CA . ALA B 1 143 ? 2.734 1.835 -16.688 1 97.88 143 ALA B CA 1
ATOM 3542 C C . ALA B 1 143 ? 4.102 1.338 -17.141 1 97.88 143 ALA B C 1
ATOM 3544 O O . ALA B 1 143 ? 4.922 0.908 -16.328 1 97.88 143 ALA B O 1
ATOM 3545 N N . PRO B 1 144 ? 4.328 1.363 -18.438 1 97 144 PRO B N 1
ATOM 3546 C CA . PRO B 1 144 ? 5.652 0.982 -18.922 1 97 144 PRO B CA 1
ATOM 3547 C C . PRO B 1 144 ? 6.742 1.965 -18.5 1 97 144 PRO B C 1
ATOM 3549 O O . PRO B 1 144 ? 6.473 3.154 -18.328 1 97 144 PRO B O 1
ATOM 3552 N N . ARG B 1 145 ? 7.918 1.483 -18.281 1 97.19 145 ARG B N 1
ATOM 3553 C CA . ARG B 1 145 ? 9.07 2.328 -17.969 1 97.19 145 ARG B CA 1
ATOM 3554 C C . ARG B 1 145 ? 9.648 2.945 -19.234 1 97.19 145 ARG B C 1
ATOM 3556 O O . ARG B 1 145 ? 9.586 2.346 -20.312 1 97.19 145 ARG B O 1
ATOM 3563 N N . PRO B 1 146 ? 10.258 4.125 -19.281 1 98 146 PRO B N 1
ATOM 3564 C CA . PRO B 1 146 ? 10.469 4.914 -18.062 1 98 146 PRO B CA 1
ATOM 3565 C C . PRO B 1 146 ? 9.211 5.664 -17.625 1 98 146 PRO B C 1
ATOM 3567 O O . PRO B 1 146 ? 8.398 6.051 -18.469 1 98 146 PRO B O 1
ATOM 3570 N N . ILE B 1 147 ? 9.023 5.73 -16.391 1 98 147 ILE B N 1
ATOM 3571 C CA . ILE B 1 147 ? 7.969 6.539 -15.781 1 98 147 ILE B CA 1
ATOM 3572 C C . ILE B 1 147 ? 8.578 7.785 -15.148 1 98 147 ILE B C 1
ATOM 3574 O O . ILE B 1 147 ? 9.438 7.684 -14.258 1 98 147 ILE B O 1
ATOM 3578 N N . GLU B 1 148 ? 8.18 8.906 -15.578 1 96.5 148 GLU B N 1
ATOM 3579 C CA . GLU B 1 148 ? 8.664 10.172 -15.031 1 96.5 148 GLU B CA 1
ATOM 3580 C C . GLU B 1 148 ? 7.594 10.852 -14.18 1 96.5 148 GLU B C 1
ATOM 3582 O O . GLU B 1 148 ? 6.551 11.258 -14.695 1 96.5 148 GLU B O 1
ATOM 3587 N N . VAL B 1 149 ? 7.84 10.906 -12.953 1 98.06 149 VAL B N 1
ATOM 3588 C CA . VAL B 1 149 ? 6.953 11.617 -12.039 1 98.06 149 VAL B CA 1
ATOM 3589 C C . VAL B 1 149 ? 7.766 12.602 -11.203 1 98.06 149 VAL B C 1
ATOM 3591 O O . VAL B 1 149 ? 8.891 12.305 -10.797 1 98.06 149 VAL B O 1
ATOM 3594 N N . PRO B 1 150 ? 7.254 13.828 -10.984 1 98.44 150 PRO B N 1
ATOM 3595 C CA . PRO B 1 150 ? 7.922 14.703 -10.016 1 98.44 150 PRO B CA 1
ATOM 3596 C C . PRO B 1 150 ? 7.98 14.102 -8.617 1 98.44 150 PRO B C 1
ATOM 3598 O O . PRO B 1 150 ? 7.02 13.461 -8.172 1 98.44 150 PRO B O 1
ATOM 3601 N N . ILE B 1 151 ? 9.102 14.242 -8.016 1 98.56 151 ILE B N 1
ATOM 3602 C CA . ILE B 1 151 ? 9.273 13.836 -6.625 1 98.56 151 ILE B CA 1
ATOM 3603 C C . ILE B 1 151 ? 9.648 15.055 -5.777 1 98.56 151 ILE B C 1
ATOM 3605 O O . ILE B 1 151 ? 10.688 15.68 -6.008 1 98.56 151 ILE B O 1
ATOM 3609 N N . LEU B 1 152 ? 8.781 15.391 -4.859 1 98.38 152 LEU B N 1
ATOM 3610 C CA . LEU B 1 152 ? 9.07 16.453 -3.904 1 98.38 152 LEU B CA 1
ATOM 3611 C C . LEU B 1 152 ? 9.578 15.875 -2.588 1 98.38 152 LEU B C 1
ATOM 3613 O O . LEU B 1 152 ? 9.078 14.844 -2.123 1 98.38 152 LEU B O 1
ATOM 3617 N N . ILE B 1 153 ? 10.539 16.562 -2.049 1 97.44 153 ILE B N 1
ATOM 3618 C CA . ILE B 1 153 ? 11.109 16.141 -0.777 1 97.44 153 ILE B CA 1
ATOM 3619 C C . ILE B 1 153 ? 10.445 16.891 0.37 1 97.44 153 ILE B C 1
ATOM 3621 O O . ILE B 1 153 ? 10.359 18.125 0.342 1 97.44 153 ILE B O 1
ATOM 3625 N N . GLY B 1 154 ? 9.836 16.062 1.312 1 95.38 154 GLY B N 1
ATOM 3626 C CA . GLY B 1 154 ? 9.234 16.656 2.496 1 95.38 154 GLY B CA 1
ATOM 3627 C C . GLY B 1 154 ? 10.258 17.266 3.438 1 95.38 154 GLY B C 1
ATOM 3628 O O . GLY B 1 154 ? 10.586 16.672 4.469 1 95.38 154 GLY B O 1
ATOM 3629 N N . ALA B 1 155 ? 10.719 18.5 3.131 1 89.75 155 ALA B N 1
ATOM 3630 C CA . ALA B 1 155 ? 11.812 19.125 3.875 1 89.75 155 ALA B CA 1
ATOM 3631 C C . ALA B 1 155 ? 11.469 20.562 4.246 1 89.75 155 ALA B C 1
ATOM 3633 O O . ALA B 1 155 ? 10.945 21.312 3.424 1 89.75 155 ALA B O 1
ATOM 3634 N N . GLY B 1 156 ? 11.742 20.906 5.5 1 84.06 156 GLY B N 1
ATOM 3635 C CA . GLY B 1 156 ? 11.594 22.281 5.949 1 84.06 156 GLY B CA 1
ATOM 3636 C C . GLY B 1 156 ? 12.914 22.938 6.301 1 84.06 156 GLY B C 1
ATOM 3637 O O . GLY B 1 156 ? 13.008 24.172 6.355 1 84.06 156 GLY B O 1
ATOM 3638 N N . GLY B 1 157 ? 13.984 22.094 6.426 1 86.31 157 GLY B N 1
ATOM 3639 C CA . GLY B 1 157 ? 15.281 22.594 6.844 1 86.31 157 GLY B CA 1
ATOM 3640 C C . GLY B 1 157 ? 16.328 22.516 5.754 1 86.31 157 GLY B C 1
ATOM 3641 O O . GLY B 1 157 ? 16.062 22.047 4.648 1 86.31 157 GLY B O 1
ATOM 3642 N N . PRO B 1 158 ? 17.469 23.016 6.105 1 89.31 158 PRO B N 1
ATOM 3643 C CA . PRO B 1 158 ? 18.531 23.141 5.102 1 89.31 158 PRO B CA 1
ATOM 3644 C C . PRO B 1 158 ? 19.016 21.781 4.598 1 89.31 158 PRO B C 1
ATOM 3646 O O . PRO B 1 158 ? 19.312 21.641 3.412 1 89.31 158 PRO B O 1
ATOM 3649 N N . VAL B 1 159 ? 19.156 20.828 5.43 1 91.56 159 VAL B N 1
ATOM 3650 C CA . VAL B 1 159 ? 19.672 19.531 5.012 1 91.56 159 VAL B CA 1
ATOM 3651 C C . VAL B 1 159 ? 18.688 18.859 4.055 1 91.56 159 VAL B C 1
ATOM 3653 O O . VAL B 1 159 ? 19.094 18.328 3.021 1 91.56 159 VAL B O 1
ATOM 3656 N N . GLY B 1 160 ? 17.406 18.938 4.387 1 92.38 160 GLY B N 1
ATOM 3657 C CA . GLY B 1 160 ? 16.391 18.406 3.48 1 92.38 160 GLY B CA 1
ATOM 3658 C C . GLY B 1 160 ? 16.359 19.125 2.143 1 92.38 160 GLY B C 1
ATOM 3659 O O . GLY B 1 160 ? 16.125 18.5 1.105 1 92.38 160 GLY B O 1
ATOM 3660 N N . ALA B 1 161 ? 16.672 20.359 2.221 1 93.5 161 ALA B N 1
ATOM 3661 C CA . ALA B 1 161 ? 16.734 21.125 0.984 1 93.5 161 ALA B CA 1
ATOM 3662 C C . ALA B 1 161 ? 17.875 20.656 0.09 1 93.5 161 ALA B C 1
ATOM 3664 O O . ALA B 1 161 ? 17.734 20.625 -1.136 1 93.5 161 ALA B O 1
ATOM 3665 N N . LYS B 1 162 ? 18.938 20.359 0.674 1 95.19 162 LYS B N 1
ATOM 3666 C CA . LYS B 1 162 ? 20.062 19.828 -0.086 1 95.19 162 LYS B CA 1
ATOM 3667 C C . LYS B 1 162 ? 19.719 18.5 -0.744 1 95.19 162 LYS B C 1
ATOM 3669 O O . LYS B 1 162 ? 20.094 18.234 -1.886 1 95.19 162 LYS B O 1
ATOM 3674 N N . VAL B 1 163 ? 18.969 17.656 -0.013 1 96.12 163 VAL B N 1
ATOM 3675 C CA . VAL B 1 163 ? 18.516 16.375 -0.559 1 96.12 163 VAL B CA 1
ATOM 3676 C C . VAL B 1 163 ? 17.578 16.625 -1.741 1 96.12 163 VAL B C 1
ATOM 3678 O O . VAL B 1 163 ? 17.672 15.961 -2.77 1 96.12 163 VAL B O 1
ATOM 3681 N N . SER B 1 164 ? 16.734 17.578 -1.542 1 96.19 164 SER B N 1
ATOM 3682 C CA . SER B 1 164 ? 15.828 17.953 -2.631 1 96.19 164 SER B CA 1
ATOM 3683 C C . SER B 1 164 ? 16.609 18.375 -3.873 1 96.19 164 SER B C 1
ATOM 3685 O O . SER B 1 164 ? 16.297 17.953 -4.984 1 96.19 164 SER B O 1
ATOM 3687 N N . ALA B 1 165 ? 17.594 19.141 -3.709 1 95.81 165 ALA B N 1
ATOM 3688 C CA . ALA B 1 165 ? 18.422 19.609 -4.824 1 95.81 165 ALA B CA 1
ATOM 3689 C C . ALA B 1 165 ? 19.125 18.453 -5.504 1 95.81 165 ALA B C 1
ATOM 3691 O O . ALA B 1 165 ? 19.328 18.469 -6.723 1 95.81 165 ALA B O 1
ATOM 3692 N N . ALA B 1 166 ? 19.469 17.484 -4.746 1 96.62 166 ALA B N 1
ATOM 3693 C CA . ALA B 1 166 ? 20.266 16.375 -5.258 1 96.62 166 ALA B CA 1
ATOM 3694 C C . ALA B 1 166 ? 19.391 15.375 -6.008 1 96.62 166 ALA B C 1
ATOM 3696 O O . ALA B 1 166 ? 19.781 14.859 -7.059 1 96.62 166 ALA B O 1
ATOM 3697 N N . VAL B 1 167 ? 18.125 15.094 -5.484 1 97.06 167 VAL B N 1
ATOM 3698 C CA . VAL B 1 167 ? 17.422 13.938 -6.043 1 97.06 167 VAL B CA 1
ATOM 3699 C C . VAL B 1 167 ? 15.953 14.289 -6.238 1 97.06 167 VAL B C 1
ATOM 3701 O O . VAL B 1 167 ? 15.18 13.469 -6.754 1 97.06 167 VAL B O 1
ATOM 3704 N N . GLY B 1 168 ? 15.508 15.445 -5.801 1 96.69 168 GLY B N 1
ATOM 3705 C CA . GLY B 1 168 ? 14.109 15.82 -5.887 1 96.69 168 GLY B CA 1
ATOM 3706 C C . GLY B 1 168 ? 13.836 16.859 -6.969 1 96.69 168 GLY B C 1
ATOM 3707 O O . GLY B 1 168 ? 14.742 17.266 -7.688 1 96.69 168 GLY B O 1
ATOM 3708 N N . ASP B 1 169 ? 12.562 17.188 -7.117 1 97.44 169 ASP B N 1
ATOM 3709 C CA . ASP B 1 169 ? 12.125 18.203 -8.07 1 97.44 169 ASP B CA 1
ATOM 3710 C C . ASP B 1 169 ? 11.586 19.438 -7.352 1 97.44 169 ASP B C 1
ATOM 3712 O O . ASP B 1 169 ? 11.117 20.391 -7.992 1 97.44 169 ASP B O 1
ATOM 3716 N N . GLY B 1 170 ? 11.695 19.469 -6.07 1 96.69 170 GLY B N 1
ATOM 3717 C CA . GLY B 1 170 ? 11.203 20.516 -5.203 1 96.69 170 GLY B CA 1
ATOM 3718 C C . GLY B 1 170 ? 10.961 20.062 -3.777 1 96.69 170 GLY B C 1
ATOM 3719 O O . GLY B 1 170 ? 11.453 19 -3.371 1 96.69 170 GLY B O 1
ATOM 3720 N N . THR B 1 171 ? 10.281 20.922 -3.023 1 97.06 171 THR B N 1
ATOM 3721 C CA . THR B 1 171 ? 10.023 20.578 -1.629 1 97.06 171 THR B CA 1
ATOM 3722 C C . THR B 1 171 ? 8.523 20.656 -1.324 1 97.06 171 THR B C 1
ATOM 3724 O O . THR B 1 171 ? 7.789 21.391 -1.984 1 97.06 171 THR B O 1
ATOM 3727 N N . PHE B 1 172 ? 8.062 19.812 -0.476 1 96.75 172 PHE B N 1
ATOM 3728 C CA . PHE B 1 172 ? 6.762 19.828 0.174 1 96.75 172 PHE B CA 1
ATOM 3729 C C . PHE B 1 172 ? 6.91 20.031 1.678 1 96.75 172 PHE B C 1
ATOM 3731 O O . PHE B 1 172 ? 7.266 19.094 2.4 1 96.75 172 PHE B O 1
ATOM 3738 N N . ALA B 1 173 ? 6.594 21.203 2.189 1 92.75 173 ALA B N 1
ATOM 3739 C CA . ALA B 1 173 ? 6.969 21.531 3.564 1 92.75 173 ALA B CA 1
ATOM 3740 C C . ALA B 1 173 ? 5.758 21.984 4.371 1 92.75 173 ALA B C 1
ATOM 3742 O O . ALA B 1 173 ? 4.715 22.312 3.805 1 92.75 173 ALA B O 1
ATOM 3743 N N . THR B 1 174 ? 5.984 21.609 5.719 1 84.56 174 THR B N 1
ATOM 3744 C CA . THR B 1 174 ? 5.031 22.125 6.691 1 84.56 174 THR B CA 1
ATOM 3745 C C . THR B 1 174 ? 5.641 23.281 7.477 1 84.56 174 THR B C 1
ATOM 3747 O O . THR B 1 174 ? 6.855 23.484 7.453 1 84.56 174 THR B O 1
ATOM 3750 N N . GLY B 1 175 ? 5.453 24.453 7.539 1 80.69 175 GLY B N 1
ATOM 3751 C CA . GLY B 1 175 ? 5.969 25.609 8.266 1 80.69 175 GLY B CA 1
ATOM 3752 C C . GLY B 1 175 ? 5.969 26.875 7.449 1 80.69 175 GLY B C 1
ATOM 3753 O O . GLY B 1 175 ? 4.91 27.469 7.203 1 80.69 175 GLY B O 1
ATOM 3754 N N . GLY B 1 176 ? 7.16 27.125 7 1 85.88 176 GLY B N 1
ATOM 3755 C CA . GLY B 1 176 ? 7.332 28.312 6.184 1 85.88 176 GLY B CA 1
ATOM 3756 C C . GLY B 1 176 ? 8.234 28.094 4.98 1 85.88 176 GLY B C 1
ATOM 3757 O O . GLY B 1 176 ? 8.773 27 4.805 1 85.88 176 GLY B O 1
ATOM 3758 N N . PRO B 1 177 ? 8.18 29.078 4.215 1 90.12 177 PRO B N 1
ATOM 3759 C CA . PRO B 1 177 ? 9.047 29 3.041 1 90.12 177 PRO B CA 1
ATOM 3760 C C . PRO B 1 177 ? 10.516 28.781 3.404 1 90.12 177 PRO B C 1
ATOM 3762 O O . PRO B 1 177 ? 10.953 29.188 4.484 1 90.12 177 PRO B O 1
ATOM 3765 N N . ASN B 1 178 ? 11.164 28.047 2.637 1 89.69 178 ASN B N 1
ATOM 3766 C CA . ASN B 1 178 ? 12.594 27.797 2.785 1 89.69 178 ASN B CA 1
ATOM 3767 C C . ASN B 1 178 ? 13.414 28.594 1.76 1 89.69 178 ASN B C 1
ATOM 3769 O O . ASN B 1 178 ? 13.352 28.297 0.562 1 89.69 178 ASN B O 1
ATOM 3773 N N . PRO B 1 179 ? 14.188 29.484 2.197 1 86.31 179 PRO B N 1
ATOM 3774 C CA . PRO B 1 179 ? 14.938 30.344 1.265 1 86.31 179 PRO B CA 1
ATOM 3775 C C . PRO B 1 179 ? 15.977 29.562 0.459 1 86.31 179 PRO B C 1
ATOM 3777 O O . PRO B 1 179 ? 16.5 30.062 -0.536 1 86.31 179 PRO B O 1
ATOM 3780 N N . ASN B 1 180 ? 16.297 28.359 0.895 1 85.06 180 ASN B N 1
ATOM 3781 C CA . ASN B 1 180 ? 17.312 27.562 0.219 1 85.06 180 ASN B CA 1
ATOM 3782 C C . ASN B 1 180 ? 16.734 26.734 -0.926 1 85.06 180 ASN B C 1
ATOM 3784 O O . ASN B 1 180 ? 17.453 26.016 -1.611 1 85.06 180 ASN B O 1
ATOM 3788 N N . VAL B 1 181 ? 15.461 26.75 -1.049 1 86.88 181 VAL B N 1
ATOM 3789 C CA . VAL B 1 181 ? 14.805 25.984 -2.1 1 86.88 181 VAL B CA 1
ATOM 3790 C C . VAL B 1 181 ? 14.531 26.875 -3.305 1 86.88 181 VAL B C 1
ATOM 3792 O O . VAL B 1 181 ? 13.93 27.953 -3.168 1 86.88 181 VAL B O 1
ATOM 3795 N N . THR B 1 182 ? 15.156 26.453 -4.434 1 82.25 182 THR B N 1
ATOM 3796 C CA . THR B 1 182 ? 14.875 27.125 -5.695 1 82.25 182 THR B CA 1
ATOM 3797 C C . THR B 1 182 ? 13.961 26.266 -6.57 1 82.25 182 THR B C 1
ATOM 3799 O O . THR B 1 182 ? 14.047 25.031 -6.543 1 82.25 182 THR B O 1
ATOM 3802 N N . GLY B 1 183 ? 12.891 26.875 -7.16 1 89.31 183 GLY B N 1
ATOM 3803 C CA . GLY B 1 183 ? 11.984 26.141 -8.023 1 89.31 183 GLY B CA 1
ATOM 3804 C C . GLY B 1 183 ? 10.641 25.859 -7.383 1 89.31 183 GLY B C 1
ATOM 3805 O O . GLY B 1 183 ? 9.992 26.766 -6.867 1 89.31 183 GLY B O 1
ATOM 3806 N N . TRP B 1 184 ? 10.305 24.469 -7.391 1 96.81 184 TRP B N 1
ATOM 3807 C CA . TRP B 1 184 ? 9 24.062 -6.883 1 96.81 184 TRP B CA 1
ATOM 3808 C C . TRP B 1 184 ? 9.008 23.984 -5.359 1 96.81 184 TRP B C 1
ATOM 3810 O O . TRP B 1 184 ? 9.656 23.109 -4.785 1 96.81 184 TRP B O 1
ATOM 3820 N N . GLN B 1 185 ? 8.328 24.891 -4.758 1 97.12 185 GLN B N 1
ATOM 3821 C CA . GLN B 1 185 ? 8.156 24.922 -3.311 1 97.12 185 GLN B CA 1
ATOM 3822 C C . GLN B 1 185 ? 6.68 24.859 -2.93 1 97.12 185 GLN B C 1
ATOM 3824 O O . GLN B 1 185 ? 5.984 25.891 -2.959 1 97.12 185 GLN B O 1
ATOM 3829 N N . ALA B 1 186 ? 6.254 23.688 -2.574 1 97.69 186 ALA B N 1
ATOM 3830 C CA . ALA B 1 186 ? 4.891 23.484 -2.09 1 97.69 186 ALA B CA 1
ATOM 3831 C C . ALA B 1 186 ? 4.82 23.641 -0.574 1 97.69 186 ALA B C 1
ATOM 3833 O O . ALA B 1 186 ? 5.605 23.031 0.159 1 97.69 186 ALA B O 1
ATOM 3834 N N . LEU B 1 187 ? 3.904 24.5 -0.168 1 97.12 187 LEU B N 1
ATOM 3835 C CA . LEU B 1 187 ? 3.75 24.75 1.26 1 97.12 187 LEU B CA 1
ATOM 3836 C C . LEU B 1 187 ? 2.373 24.312 1.745 1 97.12 187 LEU B C 1
ATOM 3838 O O . LEU B 1 187 ? 1.353 24.734 1.188 1 97.12 187 LEU B O 1
ATOM 3842 N N . LEU B 1 188 ? 2.342 23.469 2.721 1 97.06 188 LEU B N 1
ATOM 3843 C CA . LEU B 1 188 ? 1.116 22.984 3.346 1 97.06 188 LEU B CA 1
ATOM 3844 C C . LEU B 1 188 ? 0.632 23.953 4.414 1 97.06 188 LEU B C 1
ATOM 3846 O O . LEU B 1 188 ? 1.404 24.359 5.285 1 97.06 188 LEU B O 1
ATOM 3850 N N . LYS B 1 189 ? -0.613 24.328 4.34 1 96.56 189 LYS B N 1
ATOM 3851 C CA . LYS B 1 189 ? -1.202 25.188 5.363 1 96.56 189 LYS B CA 1
ATOM 3852 C C . LYS B 1 189 ? -2.631 24.766 5.684 1 96.56 189 LYS B C 1
ATOM 3854 O O . LYS B 1 189 ? -3.441 24.547 4.777 1 96.56 189 LYS B O 1
ATOM 3859 N N . GLN B 1 190 ? -2.889 24.703 6.961 1 96.44 190 GLN B N 1
ATOM 3860 C CA . GLN B 1 190 ? -4.25 24.5 7.457 1 96.44 190 GLN B CA 1
ATOM 3861 C C . GLN B 1 190 ? -4.957 25.844 7.648 1 96.44 190 GLN B C 1
ATOM 3863 O O . GLN B 1 190 ? -4.316 26.891 7.672 1 96.44 190 GLN B O 1
ATOM 3868 N N . GLY B 1 191 ? -6.316 25.766 7.832 1 96.75 191 GLY B N 1
ATOM 3869 C CA . GLY B 1 191 ? -7.031 26.984 8.164 1 96.75 191 GLY B CA 1
ATOM 3870 C C . GLY B 1 191 ? -8.477 26.969 7.711 1 96.75 191 GLY B C 1
ATOM 3871 O O . GLY B 1 191 ? -9.031 25.906 7.418 1 96.75 191 GLY B O 1
ATOM 3872 N N . THR B 1 192 ? -9.07 28.109 7.766 1 98.06 192 THR B N 1
ATOM 3873 C CA . THR B 1 192 ? -10.453 28.297 7.324 1 98.06 192 THR B CA 1
ATOM 3874 C C . THR B 1 192 ? -10.711 29.766 6.996 1 98.06 192 THR B C 1
ATOM 3876 O O . THR B 1 192 ? -9.961 30.641 7.418 1 98.06 192 THR B O 1
ATOM 3879 N N . VAL B 1 193 ? -11.727 30 6.156 1 98.19 193 VAL B N 1
ATOM 3880 C CA . VAL B 1 193 ? -12.172 31.344 5.828 1 98.19 193 VAL B CA 1
ATOM 3881 C C . VAL B 1 193 ? -13.156 31.828 6.891 1 98.19 193 VAL B C 1
ATOM 3883 O O . VAL B 1 193 ? -14.172 31.188 7.152 1 98.19 193 VAL B O 1
ATOM 3886 N N . LEU B 1 194 ? -12.867 33 7.461 1 97.38 194 LEU B N 1
ATOM 3887 C CA . LEU B 1 194 ? -13.742 33.562 8.484 1 97.38 194 LEU B CA 1
ATOM 3888 C C . LEU B 1 194 ? -14.859 34.375 7.848 1 97.38 194 LEU B C 1
ATOM 3890 O O . LEU B 1 194 ? -14.633 35.125 6.883 1 97.38 194 LEU B O 1
ATOM 3894 N N . ALA B 1 195 ? -16 34.156 8.359 1 94.38 195 ALA B N 1
ATOM 3895 C CA . ALA B 1 195 ? -17.094 35.094 8.031 1 94.38 195 ALA B CA 1
ATOM 3896 C C . ALA B 1 195 ? -16.859 36.438 8.656 1 94.38 195 ALA B C 1
ATOM 3898 O O . ALA B 1 195 ? -16.047 36.594 9.562 1 94.38 195 ALA B O 1
ATOM 3899 N N . ASP B 1 196 ? -17.609 37.438 8.055 1 91.94 196 ASP B N 1
ATOM 3900 C CA . ASP B 1 196 ? -17.469 38.781 8.602 1 91.94 196 ASP B CA 1
ATOM 3901 C C . ASP B 1 196 ? -17.812 38.812 10.094 1 91.94 196 ASP B C 1
ATOM 3903 O O . ASP B 1 196 ? -18.891 38.375 10.492 1 91.94 196 ASP B O 1
ATOM 3907 N N . GLY B 1 197 ? -16.828 39.188 10.883 1 92.88 197 GLY B N 1
ATOM 3908 C CA . GLY B 1 197 ? -17.016 39.344 12.32 1 92.88 197 GLY B CA 1
ATOM 3909 C C . GLY B 1 197 ? -16.969 38.031 13.062 1 92.88 197 GLY B C 1
ATOM 3910 O O . GLY B 1 197 ? -17.219 37.969 14.266 1 92.88 197 GLY B O 1
ATOM 3911 N N . GLU B 1 198 ? -16.625 36.969 12.422 1 95 198 GLU B N 1
ATOM 3912 C CA . GLU B 1 198 ? -16.594 35.656 13.086 1 95 198 GLU B CA 1
ATOM 3913 C C . GLU B 1 198 ? -15.43 35.562 14.055 1 95 198 GLU B C 1
ATOM 3915 O O . GLU B 1 198 ? -14.305 35.938 13.719 1 95 198 GLU B O 1
ATOM 3920 N N . ASP B 1 199 ? -15.781 35.031 15.234 1 93.31 199 ASP B N 1
ATOM 3921 C CA . ASP B 1 199 ? -14.773 34.844 16.266 1 93.31 199 ASP B CA 1
ATOM 3922 C C . ASP B 1 199 ? -13.961 33.594 16.016 1 93.31 199 ASP B C 1
ATOM 3924 O O . ASP B 1 199 ? -14.508 32.562 15.633 1 93.31 199 ASP B O 1
ATOM 3928 N N . VAL B 1 200 ? -12.641 33.625 16.234 1 90.62 200 VAL B N 1
ATOM 3929 C CA . VAL B 1 200 ? -11.742 32.5 16 1 90.62 200 VAL B CA 1
ATOM 3930 C C . VAL B 1 200 ? -12.078 31.359 16.969 1 90.62 200 VAL B C 1
ATOM 3932 O O . VAL B 1 200 ? -11.68 30.219 16.766 1 90.62 200 VAL B O 1
ATOM 3935 N N . ARG B 1 201 ? -12.797 31.672 18.078 1 91.56 201 ARG B N 1
ATOM 3936 C CA . ARG B 1 201 ? -13.141 30.672 19.094 1 91.56 201 ARG B CA 1
ATOM 3937 C C . ARG B 1 201 ? -14.523 30.078 18.828 1 91.56 201 ARG B C 1
ATOM 3939 O O . ARG B 1 201 ? -15.008 29.25 19.594 1 91.56 201 ARG B O 1
ATOM 3946 N N . SER B 1 202 ? -15.133 30.562 17.703 1 93.38 202 SER B N 1
ATOM 3947 C CA . SER B 1 202 ? -16.438 29.984 17.406 1 93.38 202 SER B CA 1
ATOM 3948 C C . SER B 1 202 ? -16.328 28.484 17.188 1 93.38 202 SER B C 1
ATOM 3950 O O . SER B 1 202 ? -15.289 27.984 16.766 1 93.38 202 SER B O 1
ATOM 3952 N N . PRO B 1 203 ? -17.438 27.719 17.469 1 93.5 203 PRO B N 1
ATOM 3953 C CA . PRO B 1 203 ? -17.422 26.266 17.281 1 93.5 203 PRO B CA 1
ATOM 3954 C C . PRO B 1 203 ? -17.078 25.844 15.859 1 93.5 203 PRO B C 1
ATOM 3956 O O . PRO B 1 203 ? -16.359 24.875 15.648 1 93.5 203 PRO B O 1
ATOM 3959 N N . ARG B 1 204 ? -17.562 26.562 14.93 1 95.06 204 ARG B N 1
ATOM 3960 C CA . ARG B 1 204 ? -17.297 26.234 13.531 1 95.06 204 ARG B CA 1
ATOM 3961 C C . ARG B 1 204 ? -15.805 26.359 13.219 1 95.06 204 ARG B C 1
ATOM 3963 O O . ARG B 1 204 ? -15.234 25.484 12.562 1 95.06 204 ARG B O 1
ATOM 3970 N N . VAL B 1 205 ? -15.203 27.422 13.664 1 95.69 205 VAL B N 1
ATOM 3971 C CA . VAL B 1 205 ? -13.789 27.672 13.383 1 95.69 205 VAL B CA 1
ATOM 3972 C C . VAL B 1 205 ? -12.938 26.641 14.117 1 95.69 205 VAL B C 1
ATOM 3974 O O . VAL B 1 205 ? -11.961 26.125 13.562 1 95.69 205 VAL B O 1
ATOM 3977 N N . ALA B 1 206 ? -13.32 26.312 15.352 1 94.44 206 ALA B N 1
ATOM 3978 C CA . ALA B 1 206 ? -12.609 25.297 16.109 1 94.44 206 ALA B CA 1
ATOM 3979 C C . ALA B 1 206 ? -12.617 23.953 15.375 1 94.44 206 ALA B C 1
ATOM 3981 O O . ALA B 1 206 ? -11.602 23.266 15.32 1 94.44 206 ALA B O 1
ATOM 3982 N N . GLN B 1 207 ? -13.727 23.625 14.789 1 94.25 207 GLN B N 1
ATOM 3983 C CA . GLN B 1 207 ? -13.867 22.375 14.055 1 94.25 207 GLN B CA 1
ATOM 3984 C C . GLN B 1 207 ? -13.094 22.422 12.742 1 94.25 207 GLN B C 1
ATOM 3986 O O . GLN B 1 207 ? -12.484 21.422 12.352 1 94.25 207 GLN B O 1
ATOM 3991 N N . ALA B 1 208 ? -13.016 23.531 12.148 1 95.88 208 ALA B N 1
ATOM 3992 C CA . ALA B 1 208 ? -12.477 23.656 10.797 1 95.88 208 ALA B CA 1
ATOM 3993 C C . ALA B 1 208 ? -10.961 23.844 10.828 1 95.88 208 ALA B C 1
ATOM 3995 O O . ALA B 1 208 ? -10.258 23.422 9.906 1 95.88 208 ALA B O 1
ATOM 3996 N N . ALA B 1 209 ? -10.453 24.438 11.93 1 95.5 209 ALA B N 1
ATOM 3997 C CA . ALA B 1 209 ? -9.055 24.859 11.828 1 95.5 209 ALA B CA 1
ATOM 3998 C C . ALA B 1 209 ? -8.344 24.688 13.172 1 95.5 209 ALA B C 1
ATOM 4000 O O . ALA B 1 209 ? -7.133 24.906 13.266 1 95.5 209 ALA B O 1
ATOM 4001 N N . GLY B 1 210 ? -9.086 24.297 14.219 1 94.25 210 GLY B N 1
ATOM 4002 C CA . GLY B 1 210 ? -8.492 24.188 15.547 1 94.25 210 GLY B CA 1
ATOM 4003 C C . GLY B 1 210 ? -7.328 23.219 15.594 1 94.25 210 GLY B C 1
ATOM 4004 O O . GLY B 1 210 ? -6.379 23.422 16.359 1 94.25 210 GLY B O 1
ATOM 4005 N N . HIS B 1 211 ? -7.387 22.172 14.773 1 93.88 211 HIS B N 1
ATOM 4006 C CA . HIS B 1 211 ? -6.32 21.172 14.727 1 93.88 211 HIS B CA 1
ATOM 4007 C C . HIS B 1 211 ? -4.988 21.812 14.344 1 93.88 211 HIS B C 1
ATOM 4009 O O . HIS B 1 211 ? -3.926 21.297 14.703 1 93.88 211 HIS B O 1
ATOM 4015 N N . GLY B 1 212 ? -4.996 22.922 13.633 1 93.75 212 GLY B N 1
ATOM 4016 C CA . GLY B 1 212 ? -3.775 23.625 13.273 1 93.75 212 GLY B CA 1
ATOM 4017 C C . GLY B 1 212 ? -2.99 24.109 14.477 1 93.75 212 GLY B C 1
ATOM 4018 O O . GLY B 1 212 ? -1.759 24.109 14.461 1 93.75 212 GLY B O 1
ATOM 4019 N N . VAL B 1 213 ? -3.715 24.531 15.5 1 93.5 213 VAL B N 1
ATOM 4020 C CA . VAL B 1 213 ? -3.078 24.969 16.734 1 93.5 213 VAL B CA 1
ATOM 4021 C C . VAL B 1 213 ? -2.51 23.75 17.469 1 93.5 213 VAL B C 1
ATOM 4023 O O . VAL B 1 213 ? -1.388 23.797 17.984 1 93.5 213 VAL B O 1
ATOM 4026 N N . ALA B 1 214 ? -3.273 22.688 17.484 1 93.88 214 ALA B N 1
ATOM 4027 C CA . ALA B 1 214 ? -2.812 21.469 18.125 1 93.88 214 ALA B CA 1
ATOM 4028 C C . ALA B 1 214 ? -1.498 20.984 17.516 1 93.88 214 ALA B C 1
ATOM 4030 O O . ALA B 1 214 ? -0.579 20.594 18.234 1 93.88 214 ALA B O 1
ATOM 4031 N N . VAL B 1 215 ? -1.399 21.047 16.234 1 93.12 215 VAL B N 1
ATOM 4032 C CA . VAL B 1 215 ? -0.225 20.578 15.508 1 93.12 215 VAL B CA 1
ATOM 4033 C C . VAL B 1 215 ? 0.997 21.391 15.906 1 93.12 215 VAL B C 1
ATOM 4035 O O . VAL B 1 215 ? 2.107 20.875 15.992 1 93.12 215 VAL B O 1
ATOM 4038 N N . VAL B 1 216 ? 0.801 22.672 16.188 1 92.38 216 VAL B N 1
ATOM 4039 C CA . VAL B 1 216 ? 1.896 23.516 16.656 1 92.38 216 VAL B CA 1
ATOM 4040 C C . VAL B 1 216 ? 2.447 22.953 17.969 1 92.38 216 VAL B C 1
ATOM 4042 O O . VAL B 1 216 ? 3.658 22.781 18.109 1 92.38 216 VAL B O 1
ATOM 4045 N N . PHE B 1 217 ? 1.591 22.609 18.875 1 94.31 217 PHE B N 1
ATOM 4046 C CA . PHE B 1 217 ? 2.008 22.078 20.172 1 94.31 217 PHE B CA 1
ATOM 4047 C C . PHE B 1 217 ? 2.711 20.734 19.984 1 94.31 217 PHE B C 1
ATOM 4049 O O . PHE B 1 217 ? 3.736 20.469 20.625 1 94.31 217 PHE B O 1
ATOM 4056 N N . HIS B 1 218 ? 2.121 19.859 19.109 1 94.94 218 HIS B N 1
ATOM 4057 C CA . HIS B 1 218 ? 2.738 18.562 18.844 1 94.94 218 HIS B CA 1
ATOM 4058 C C . HIS B 1 218 ? 4.16 18.734 18.312 1 94.94 218 HIS B C 1
ATOM 4060 O O . HIS B 1 218 ? 5.094 18.109 18.828 1 94.94 218 HIS B O 1
ATOM 4066 N N . LYS B 1 219 ? 4.281 19.625 17.375 1 90.62 219 LYS B N 1
ATOM 4067 C CA . LYS B 1 219 ? 5.57 19.875 16.734 1 90.62 219 LYS B CA 1
ATOM 4068 C C . LYS B 1 219 ? 6.57 20.469 17.719 1 90.62 219 LYS B C 1
ATOM 4070 O O . LYS B 1 219 ? 7.73 20.047 17.766 1 90.62 219 LYS B O 1
ATOM 4075 N N . LEU B 1 220 ? 6.16 21.453 18.516 1 92.62 220 LEU B N 1
ATOM 4076 C CA . LEU B 1 220 ? 7.039 22.094 19.5 1 92.62 220 LEU B CA 1
ATOM 4077 C C . LEU B 1 220 ? 7.531 21.062 20.516 1 92.62 220 LEU B C 1
ATOM 4079 O O . LEU B 1 220 ? 8.727 21.016 20.828 1 92.62 220 LEU B O 1
ATOM 4083 N N . TYR B 1 221 ? 6.629 20.234 20.969 1 94.75 221 TYR B N 1
ATOM 4084 C CA . TYR B 1 221 ? 6.984 19.25 21.984 1 94.75 221 TYR B CA 1
ATOM 4085 C C . TYR B 1 221 ? 7.98 18.234 21.438 1 94.75 221 TYR B C 1
ATOM 4087 O O . TYR B 1 221 ? 8.977 17.922 22.078 1 94.75 221 TYR B O 1
ATOM 4095 N N . GLU B 1 222 ? 7.742 17.828 20.219 1 90.25 222 GLU B N 1
ATOM 4096 C CA . GLU B 1 222 ? 8.523 16.75 19.641 1 90.25 222 GLU B CA 1
ATOM 4097 C C . GLU B 1 222 ? 9.844 17.25 19.078 1 90.25 222 GLU B C 1
ATOM 4099 O O . GLU B 1 222 ? 10.844 16.531 19.078 1 90.25 222 GLU B O 1
ATOM 4104 N N . ARG B 1 223 ? 9.891 18.531 18.656 1 86.94 223 ARG B N 1
ATOM 4105 C CA . ARG B 1 223 ? 11.07 19 17.938 1 86.94 223 ARG B CA 1
ATOM 4106 C C . ARG B 1 223 ? 11.852 20.016 18.766 1 86.94 223 ARG B C 1
ATOM 4108 O O . ARG B 1 223 ? 13.055 20.188 18.578 1 86.94 223 ARG B O 1
ATOM 4115 N N . ALA B 1 224 ? 11.133 20.75 19.672 1 89.88 224 ALA B N 1
ATOM 4116 C CA . ALA B 1 224 ? 11.789 21.844 20.375 1 89.88 224 ALA B CA 1
ATOM 4117 C C . ALA B 1 224 ? 11.852 21.578 21.875 1 89.88 224 ALA B C 1
ATOM 4119 O O . ALA B 1 224 ? 12.57 22.25 22.609 1 89.88 224 ALA B O 1
ATOM 4120 N N . GLY B 1 225 ? 11.125 20.656 22.359 1 92.38 225 GLY B N 1
ATOM 4121 C CA . GLY B 1 225 ? 11.203 20.25 23.75 1 92.38 225 GLY B CA 1
ATOM 4122 C C . GLY B 1 225 ? 10.125 20.875 24.609 1 92.38 225 GLY B C 1
ATOM 4123 O O . GLY B 1 225 ? 9.453 21.812 24.188 1 92.38 225 GLY B O 1
ATOM 4124 N N . ARG B 1 226 ? 10.016 20.391 25.797 1 94.5 226 ARG B N 1
ATOM 4125 C CA . ARG B 1 226 ? 8.922 20.719 26.703 1 94.5 226 ARG B CA 1
ATOM 4126 C C . ARG B 1 226 ? 8.961 22.188 27.109 1 94.5 226 ARG B C 1
ATOM 4128 O O . ARG B 1 226 ? 7.918 22.812 27.266 1 94.5 226 ARG B O 1
ATOM 4135 N N . GLU B 1 227 ? 10.164 22.812 27.25 1 96.44 227 GLU B N 1
ATOM 4136 C CA . GLU B 1 227 ? 10.266 24.188 27.734 1 96.44 227 GLU B CA 1
ATOM 4137 C C . GLU B 1 227 ? 9.656 25.172 26.719 1 96.44 227 GLU B C 1
ATOM 4139 O O . GLU B 1 227 ? 9.047 26.172 27.109 1 96.44 227 GLU B O 1
ATOM 4144 N N . THR B 1 228 ? 9.812 24.812 25.469 1 95.75 228 THR B N 1
ATOM 4145 C CA . THR B 1 228 ? 9.242 25.656 24.422 1 95.75 228 THR B CA 1
ATOM 4146 C C . THR B 1 228 ? 7.719 25.609 24.453 1 95.75 228 THR B C 1
ATOM 4148 O O . THR B 1 228 ? 7.055 26.609 24.203 1 95.75 228 THR B O 1
ATOM 4151 N N . VAL B 1 229 ? 7.176 24.516 24.781 1 95.88 229 VAL B N 1
ATOM 4152 C CA . VAL B 1 229 ? 5.727 24.344 24.859 1 95.88 229 VAL B CA 1
ATOM 4153 C C . VAL B 1 229 ? 5.188 25.094 26.094 1 95.88 229 VAL B C 1
ATOM 4155 O O . VAL B 1 229 ? 4.18 25.797 26 1 95.88 229 VAL B O 1
ATOM 4158 N N . ILE B 1 230 ? 5.891 25.016 27.172 1 96.44 230 ILE B N 1
ATOM 4159 C CA . ILE B 1 230 ? 5.477 25.625 28.438 1 96.44 230 ILE B CA 1
ATOM 4160 C C . ILE B 1 230 ? 5.363 27.141 28.266 1 96.44 230 ILE B C 1
ATOM 4162 O O . ILE B 1 230 ? 4.508 27.781 28.875 1 96.44 230 ILE B O 1
ATOM 4166 N N . ALA B 1 231 ? 6.191 27.688 27.359 1 94.88 231 ALA B N 1
ATOM 4167 C CA . ALA B 1 231 ? 6.234 29.125 27.125 1 94.88 231 ALA B CA 1
ATOM 4168 C C . ALA B 1 231 ? 4.988 29.609 26.391 1 94.88 231 ALA B C 1
ATOM 4170 O O . ALA B 1 231 ? 4.711 30.812 26.328 1 94.88 231 ALA B O 1
ATOM 4171 N N . GLN B 1 232 ? 4.23 28.734 25.766 1 93.81 232 GLN B N 1
ATOM 4172 C CA . GLN B 1 232 ? 3.002 29.094 25.078 1 93.81 232 GLN B CA 1
ATOM 4173 C C . GLN B 1 232 ? 1.825 29.188 26.047 1 93.81 232 GLN B C 1
ATOM 4175 O O . GLN B 1 232 ? 1.823 28.531 27.078 1 93.81 232 GLN B O 1
ATOM 4180 N N . PRO B 1 233 ? 0.807 30.047 25.703 1 93.38 233 PRO B N 1
ATOM 4181 C CA . PRO B 1 233 ? -0.397 30.047 26.531 1 93.38 233 PRO B CA 1
ATOM 4182 C C . PRO B 1 233 ? -1.029 28.656 26.641 1 93.38 233 PRO B C 1
ATOM 4184 O O . PRO B 1 233 ? -1.303 28.016 25.625 1 93.38 233 PRO B O 1
ATOM 4187 N N . GLY B 1 234 ? -1.241 28.203 27.891 1 93.44 234 GLY B N 1
ATOM 4188 C CA . GLY B 1 234 ? -1.822 26.906 28.141 1 93.44 234 GLY B CA 1
ATOM 4189 C C . GLY B 1 234 ? -0.818 25.766 28.031 1 93.44 234 GLY B C 1
ATOM 4190 O O . GLY B 1 234 ? -1.149 24.609 28.281 1 93.44 234 GLY B O 1
ATOM 4191 N N . GLY B 1 235 ? 0.425 26.094 27.625 1 96 235 GLY B N 1
ATOM 4192 C CA . GLY B 1 235 ? 1.445 25.094 27.359 1 96 235 GLY B CA 1
ATOM 4193 C C . GLY B 1 235 ? 1.843 24.297 28.594 1 96 235 GLY B C 1
ATOM 4194 O O . GLY B 1 235 ? 2.094 23.094 28.5 1 96 235 GLY B O 1
ATOM 4195 N N . ALA B 1 236 ? 1.893 24.984 29.75 1 96.56 236 ALA B N 1
ATOM 4196 C CA . ALA B 1 236 ? 2.283 24.312 31 1 96.56 236 ALA B CA 1
ATOM 4197 C C . ALA B 1 236 ? 1.303 23.203 31.344 1 96.56 236 ALA B C 1
ATOM 4199 O O . ALA B 1 236 ? 1.713 22.094 31.672 1 96.56 236 ALA B O 1
ATOM 4200 N N . GLU B 1 237 ? 0.049 23.484 31.266 1 95.5 237 GLU B N 1
ATOM 4201 C CA . GLU B 1 237 ? -0.975 22.484 31.562 1 95.5 237 GLU B CA 1
ATOM 4202 C C . GLU B 1 237 ? -0.933 21.328 30.562 1 95.5 237 GLU B C 1
ATOM 4204 O O . GLU B 1 237 ? -1.082 20.172 30.938 1 95.5 237 GLU B O 1
ATOM 4209 N N . TRP B 1 238 ? -0.763 21.656 29.281 1 96.69 238 TRP B N 1
ATOM 4210 C CA . TRP B 1 238 ? -0.686 20.656 28.234 1 96.69 238 TRP B CA 1
ATOM 4211 C C . TRP B 1 238 ? 0.465 19.688 28.484 1 96.69 238 TRP B C 1
ATOM 4213 O O . TRP B 1 238 ? 0.277 18.469 28.469 1 96.69 238 TRP B O 1
ATOM 4223 N N . VAL B 1 239 ? 1.616 20.188 28.859 1 97.62 239 VAL B N 1
ATOM 4224 C CA . VAL B 1 239 ? 2.807 19.391 29.125 1 97.62 239 VAL B CA 1
ATOM 4225 C C . VAL B 1 239 ? 2.572 18.5 30.344 1 97.62 239 VAL B C 1
ATOM 4227 O O . VAL B 1 239 ? 2.926 17.328 30.344 1 97.62 239 VAL B O 1
ATOM 4230 N N . GLU B 1 240 ? 1.996 19.109 31.359 1 96.88 240 GLU B N 1
ATOM 4231 C CA . GLU B 1 240 ? 1.722 18.359 32.594 1 96.88 240 GLU B CA 1
ATOM 4232 C C . GLU B 1 240 ? 0.833 17.156 32.281 1 96.88 240 GLU B C 1
ATOM 4234 O O . GLU B 1 240 ? 1.099 16.047 32.781 1 96.88 240 GLU B O 1
ATOM 4239 N N . ARG B 1 241 ? -0.155 17.344 31.516 1 96.06 241 ARG B N 1
ATOM 4240 C CA . ARG B 1 241 ? -1.079 16.266 31.188 1 96.06 241 ARG B CA 1
ATOM 4241 C C . ARG B 1 241 ? -0.391 15.188 30.359 1 96.06 241 ARG B C 1
ATOM 4243 O O . ARG B 1 241 ? -0.534 13.992 30.641 1 96.06 241 ARG B O 1
ATOM 4250 N N . ILE B 1 242 ? 0.344 15.539 29.328 1 97 242 ILE B N 1
ATOM 4251 C CA . ILE B 1 242 ? 1.032 14.594 28.453 1 97 242 ILE B CA 1
ATOM 4252 C C . ILE B 1 242 ? 2.068 13.812 29.266 1 97 242 ILE B C 1
ATOM 4254 O O . ILE B 1 242 ? 2.158 12.586 29.156 1 97 242 ILE B O 1
ATOM 4258 N N . GLU B 1 243 ? 2.77 14.516 30.125 1 97.56 243 GLU B N 1
ATOM 4259 C CA . GLU B 1 243 ? 3.883 13.891 30.844 1 97.56 243 GLU B CA 1
ATOM 4260 C C . GLU B 1 243 ? 3.396 13.125 32.062 1 97.56 243 GLU B C 1
ATOM 4262 O O . GLU B 1 243 ? 4.184 12.461 32.75 1 97.56 243 GLU B O 1
ATOM 4267 N N . SER B 1 244 ? 2.1 13.234 32.375 1 97.19 244 SER B N 1
ATOM 4268 C CA . SER B 1 244 ? 1.511 12.352 33.375 1 97.19 244 SER B CA 1
ATOM 4269 C C . SER B 1 244 ? 1.347 10.938 32.844 1 97.19 244 SER B C 1
ATOM 4271 O O . SER B 1 244 ? 1.146 9.992 33.625 1 97.19 244 SER B O 1
ATOM 4273 N N . LEU B 1 245 ? 1.407 10.766 31.531 1 96.75 245 LEU B N 1
ATOM 4274 C CA . LEU B 1 245 ? 1.312 9.469 30.875 1 96.75 245 LEU B CA 1
ATOM 4275 C C . LEU B 1 245 ? 2.672 8.773 30.844 1 96.75 245 LEU B C 1
ATOM 4277 O O . LEU B 1 245 ? 3.709 9.438 30.906 1 96.75 245 LEU B O 1
ATOM 4281 N N . PRO B 1 246 ? 2.648 7.367 30.734 1 97.19 246 PRO B N 1
ATOM 4282 C CA . PRO B 1 246 ? 3.932 6.688 30.531 1 97.19 246 PRO B CA 1
ATOM 4283 C C . PRO B 1 246 ? 4.691 7.215 29.312 1 97.19 246 PRO B C 1
ATOM 4285 O O . PRO B 1 246 ? 4.09 7.488 28.266 1 97.19 246 PRO B O 1
ATOM 4288 N N . GLU B 1 247 ? 5.992 7.359 29.484 1 96.19 247 GLU B N 1
ATOM 4289 C CA . GLU B 1 247 ? 6.832 7.965 28.469 1 96.19 247 GLU B CA 1
ATOM 4290 C C . GLU B 1 247 ? 6.656 7.258 27.125 1 96.19 247 GLU B C 1
ATOM 4292 O O . GLU B 1 247 ? 6.566 7.91 26.078 1 96.19 247 GLU B O 1
ATOM 4297 N N . ASP B 1 248 ? 6.586 5.98 27.125 1 96.75 248 ASP B N 1
ATOM 4298 C CA . ASP B 1 248 ? 6.562 5.188 25.891 1 96.75 248 ASP B CA 1
ATOM 4299 C C . ASP B 1 248 ? 5.156 5.133 25.312 1 96.75 248 ASP B C 1
ATOM 4301 O O . ASP B 1 248 ? 4.914 4.41 24.344 1 96.75 248 ASP B O 1
ATOM 4305 N N . GLU B 1 249 ? 4.219 5.938 25.844 1 96.81 249 GLU B N 1
ATOM 4306 C CA . GLU B 1 249 ? 2.865 5.973 25.297 1 96.81 249 GLU B CA 1
ATOM 4307 C C . GLU B 1 249 ? 2.434 7.406 24.984 1 96.81 249 GLU B C 1
ATOM 4309 O O . GLU B 1 249 ? 1.344 7.629 24.453 1 96.81 249 GLU B O 1
ATOM 4314 N N . ARG B 1 250 ? 3.27 8.328 25.297 1 97 250 ARG B N 1
ATOM 4315 C CA . ARG B 1 250 ? 2.922 9.734 25.125 1 97 250 ARG B CA 1
ATOM 4316 C C . ARG B 1 250 ? 2.619 10.047 23.672 1 97 250 ARG B C 1
ATOM 4318 O O . ARG B 1 250 ? 1.696 10.812 23.375 1 97 250 ARG B O 1
ATOM 4325 N N . HIS B 1 251 ? 3.453 9.477 22.734 1 96.75 251 HIS B N 1
ATOM 4326 C CA . HIS B 1 251 ? 3.254 9.766 21.328 1 96.75 251 HIS B CA 1
ATOM 4327 C C . HIS B 1 251 ? 1.88 9.305 20.859 1 96.75 251 HIS B C 1
ATOM 4329 O O . HIS B 1 251 ? 1.29 9.906 19.953 1 96.75 251 HIS B O 1
ATOM 4335 N N . LEU B 1 252 ? 1.34 8.234 21.453 1 97.31 252 LEU B N 1
ATOM 4336 C CA . LEU B 1 252 ? 0.006 7.758 21.094 1 97.31 252 LEU B CA 1
ATOM 4337 C C . LEU B 1 252 ? -1.053 8.789 21.469 1 97.31 252 LEU B C 1
ATOM 4339 O O . LEU B 1 252 ? -1.936 9.094 20.656 1 97.31 252 LEU B O 1
ATOM 4343 N N . ALA B 1 253 ? -0.906 9.367 22.625 1 96.06 253 ALA B N 1
ATOM 4344 C CA . ALA B 1 253 ? -1.847 10.375 23.109 1 96.06 253 ALA B CA 1
ATOM 4345 C C . ALA B 1 253 ? -1.729 11.656 22.297 1 96.06 253 ALA B C 1
ATOM 4347 O O . ALA B 1 253 ? -2.74 12.258 21.922 1 96.06 253 ALA B O 1
ATOM 4348 N N . ILE B 1 254 ? -0.554 12.047 22 1 96.31 254 ILE B N 1
ATOM 4349 C CA . ILE B 1 254 ? -0.26 13.281 21.281 1 96.31 254 ILE B CA 1
ATOM 4350 C C . ILE B 1 254 ? -0.852 13.211 19.875 1 96.31 254 ILE B C 1
ATOM 4352 O O . ILE B 1 254 ? -1.43 14.188 19.391 1 96.31 254 ILE B O 1
ATOM 4356 N N . HIS B 1 255 ? -0.788 12.039 19.266 1 96.38 255 HIS B N 1
ATOM 4357 C CA . HIS B 1 255 ? -1.086 11.984 17.828 1 96.38 255 HIS B CA 1
ATOM 4358 C C . HIS B 1 255 ? -2.512 11.508 17.594 1 96.38 255 HIS B C 1
ATOM 4360 O O . HIS B 1 255 ? -2.951 11.422 16.438 1 96.38 255 HIS B O 1
ATOM 4366 N N . GLU B 1 256 ? -3.238 11.195 18.656 1 94.75 256 GLU B N 1
ATOM 4367 C CA . GLU B 1 256 ? -4.66 10.922 18.469 1 94.75 256 GLU B CA 1
ATOM 4368 C C . GLU B 1 256 ? -5.383 12.133 17.891 1 94.75 256 GLU B C 1
ATOM 4370 O O . GLU B 1 256 ? -5.383 13.211 18.5 1 94.75 256 GLU B O 1
ATOM 4375 N N . GLY B 1 257 ? -5.902 11.984 16.719 1 93.25 257 GLY B N 1
ATOM 4376 C CA . GLY B 1 257 ? -6.625 13.078 16.094 1 93.25 257 GLY B CA 1
ATOM 4377 C C . GLY B 1 257 ? -5.711 14.07 15.391 1 93.25 257 GLY B C 1
ATOM 4378 O O . GLY B 1 257 ? -6.172 15.102 14.898 1 93.25 257 GLY B O 1
ATOM 4379 N N . HIS B 1 258 ? -4.402 13.75 15.336 1 93.69 258 HIS B N 1
ATOM 4380 C CA . HIS B 1 258 ? -3.398 14.625 14.742 1 93.69 258 HIS B CA 1
ATOM 4381 C C . HIS B 1 258 ? -3.779 15.023 13.32 1 93.69 258 HIS B C 1
ATOM 4383 O O . HIS B 1 258 ? -4.113 14.164 12.508 1 93.69 258 HIS B O 1
ATOM 4389 N N . LEU B 1 259 ? -3.805 16.344 13.008 1 92.94 259 LEU B N 1
ATOM 4390 C CA . LEU B 1 259 ? -4.07 16.969 11.711 1 92.94 259 LEU B CA 1
ATOM 4391 C C . LEU B 1 259 ? -5.543 16.859 11.344 1 92.94 259 LEU B C 1
ATOM 4393 O O . LEU B 1 259 ? -5.945 17.234 10.242 1 92.94 259 LEU B O 1
ATOM 4397 N N . VAL B 1 260 ? -6.375 16.344 12.242 1 94.62 260 VAL B N 1
ATOM 4398 C CA . VAL B 1 260 ? -7.773 16.078 11.914 1 94.62 260 VAL B CA 1
ATOM 4399 C C . VAL B 1 260 ? -8.688 16.828 12.875 1 94.62 260 VAL B C 1
ATOM 4401 O O . VAL B 1 260 ? -9.594 17.547 12.453 1 94.62 260 VAL B O 1
ATOM 4404 N N . ALA B 1 261 ? -8.438 16.656 14.164 1 93.69 261 ALA B N 1
ATOM 4405 C CA . ALA B 1 261 ? -9.336 17.172 15.195 1 93.69 261 ALA B CA 1
ATOM 4406 C C . ALA B 1 261 ? -8.57 17.469 16.484 1 93.69 261 ALA B C 1
ATOM 4408 O O . ALA B 1 261 ? -7.418 17.062 16.641 1 93.69 261 ALA B O 1
ATOM 4409 N N . LEU B 1 262 ? -9.242 18.219 17.297 1 94.06 262 LEU B N 1
ATOM 4410 C CA . LEU B 1 262 ? -8.734 18.422 18.641 1 94.06 262 LEU B CA 1
ATOM 4411 C C . LEU B 1 262 ? -9.055 17.219 19.531 1 94.06 262 LEU B C 1
ATOM 4413 O O . LEU B 1 262 ? -10.219 16.828 19.656 1 94.06 262 LEU B O 1
ATOM 4417 N N . ASN B 1 263 ? -8.031 16.609 20.047 1 92.94 263 ASN B N 1
ATOM 4418 C CA . ASN B 1 263 ? -8.305 15.57 21.047 1 92.94 263 ASN B CA 1
ATOM 4419 C C . ASN B 1 263 ? -8.523 16.172 22.438 1 92.94 263 ASN B C 1
ATOM 4421 O O . ASN B 1 263 ? -8.562 17.391 22.594 1 92.94 263 ASN B O 1
ATOM 4425 N N . GLU B 1 264 ? -8.68 15.344 23.438 1 90.12 264 GLU B N 1
ATOM 4426 C CA . GLU B 1 264 ? -9.047 15.805 24.781 1 90.12 264 GLU B CA 1
ATOM 4427 C C . GLU B 1 264 ? -7.961 16.703 25.359 1 90.12 264 GLU B C 1
ATOM 4429 O O . GLU B 1 264 ? -8.266 17.656 26.094 1 90.12 264 GLU B O 1
ATOM 4434 N N . HIS B 1 265 ? -6.727 16.438 25.016 1 91.44 265 HIS B N 1
ATOM 4435 C CA . HIS B 1 265 ? -5.621 17.25 25.516 1 91.44 265 HIS B CA 1
ATOM 4436 C C . HIS B 1 265 ? -5.527 18.578 24.781 1 91.44 265 HIS B C 1
ATOM 4438 O O . HIS B 1 265 ? -5.27 19.625 25.375 1 91.44 265 HIS B O 1
ATOM 4444 N N . ASP B 1 266 ? -5.824 18.562 23.516 1 94.38 266 ASP B N 1
ATOM 4445 C CA . ASP B 1 266 ? -5.676 19.719 22.656 1 94.38 266 ASP B CA 1
ATOM 4446 C C . ASP B 1 266 ? -6.828 20.703 22.859 1 94.38 266 ASP B C 1
ATOM 4448 O O . ASP B 1 266 ? -6.641 21.922 22.75 1 94.38 266 ASP B O 1
ATOM 4452 N N . GLU B 1 267 ? -8.039 20.203 23.156 1 91.62 267 GLU B N 1
ATOM 4453 C CA . GLU B 1 267 ? -9.211 21.047 23.344 1 91.62 267 GLU B CA 1
ATOM 4454 C C . GLU B 1 267 ? -9 22.062 24.453 1 91.62 267 GLU B C 1
ATOM 4456 O O . GLU B 1 267 ? -9.375 23.234 24.328 1 91.62 267 GLU B O 1
ATOM 4461 N N . ARG B 1 268 ? -8.359 21.641 25.469 1 87.56 268 ARG B N 1
ATOM 4462 C CA . ARG B 1 268 ? -8.148 22.484 26.625 1 87.56 268 ARG B CA 1
ATOM 4463 C C . ARG B 1 268 ? -7.188 23.625 26.312 1 87.56 268 ARG B C 1
ATOM 4465 O O . ARG B 1 268 ? -7.379 24.75 26.781 1 87.56 268 ARG B O 1
ATOM 4472 N N . VAL B 1 269 ? -6.191 23.297 25.516 1 90.19 269 VAL B N 1
ATOM 4473 C CA . VAL B 1 269 ? -5.168 24.297 25.25 1 90.19 269 VAL B CA 1
ATOM 4474 C C . VAL B 1 269 ? -5.629 25.219 24.125 1 90.19 269 VAL B C 1
ATOM 4476 O O . VAL B 1 269 ? -5.293 26.406 24.109 1 90.19 269 VAL B O 1
ATOM 4479 N N . TYR B 1 270 ? -6.418 24.688 23.281 1 91.56 270 TYR B N 1
ATOM 4480 C CA . TYR B 1 270 ? -6.934 25.484 22.188 1 91.56 270 TYR B CA 1
ATOM 4481 C C . TYR B 1 270 ? -7.695 26.703 22.703 1 91.56 270 TYR B C 1
ATOM 4483 O O . TYR B 1 270 ? -7.547 27.812 22.172 1 91.56 270 TYR B O 1
ATOM 4491 N N . ALA B 1 271 ? -8.469 26.578 23.719 1 88 271 ALA B N 1
ATOM 4492 C CA . ALA B 1 271 ? -9.266 27.672 24.281 1 88 271 ALA B CA 1
ATOM 4493 C C . ALA B 1 271 ? -8.367 28.828 24.719 1 88 271 ALA B C 1
ATOM 4495 O O . ALA B 1 271 ? -8.766 30 24.625 1 88 271 ALA B O 1
ATOM 4496 N N . GLN B 1 272 ? -7.16 28.531 25.078 1 91.75 272 GLN B N 1
ATOM 4497 C CA . GLN B 1 272 ? -6.238 29.531 25.609 1 91.75 272 GLN B CA 1
ATOM 4498 C C . GLN B 1 272 ? -5.305 30.047 24.516 1 91.75 272 GLN B C 1
ATOM 4500 O O . GLN B 1 272 ? -4.68 31.109 24.672 1 91.75 272 GLN B O 1
ATOM 4505 N N . SER B 1 273 ? -5.238 29.344 23.406 1 92.75 273 SER B N 1
ATOM 4506 C CA . SER B 1 273 ? -4.211 29.672 22.422 1 92.75 273 SER B CA 1
ATOM 4507 C C . SER B 1 273 ? -4.809 29.828 21.031 1 92.75 273 SER B C 1
ATOM 4509 O O . SER B 1 273 ? -4.09 29.812 20.031 1 92.75 273 SER B O 1
ATOM 4511 N N . ALA B 1 274 ? -6.086 30.031 20.938 1 91.25 274 ALA B N 1
ATOM 4512 C CA . ALA B 1 274 ? -6.805 30.062 19.672 1 91.25 274 ALA B CA 1
ATOM 4513 C C . ALA B 1 274 ? -6.246 31.141 18.75 1 91.25 274 ALA B C 1
ATOM 4515 O O . ALA B 1 274 ? -6.27 31 17.531 1 91.25 274 ALA B O 1
ATOM 4516 N N . GLU B 1 275 ? -5.73 32.156 19.359 1 89.62 275 GLU B N 1
ATOM 4517 C CA . GLU B 1 275 ? -5.234 33.25 18.562 1 89.62 275 GLU B CA 1
ATOM 4518 C C . GLU B 1 275 ? -4.008 32.875 17.75 1 89.62 275 GLU B C 1
ATOM 4520 O O . GLU B 1 275 ? -3.68 33.5 16.75 1 89.62 275 GLU B O 1
ATOM 4525 N N . LEU B 1 276 ? -3.309 31.797 18.203 1 90.5 276 LEU B N 1
ATOM 4526 C CA . LEU B 1 276 ? -2.168 31.281 17.438 1 90.5 276 LEU B CA 1
ATOM 4527 C C . LEU B 1 276 ? -2.594 30.844 16.047 1 90.5 276 LEU B C 1
ATOM 4529 O O . LEU B 1 276 ? -1.765 30.766 15.133 1 90.5 276 LEU B O 1
ATOM 4533 N N . MET B 1 277 ? -3.898 30.547 15.906 1 91.19 277 MET B N 1
ATOM 4534 C CA . MET B 1 277 ? -4.445 30.109 14.625 1 91.19 277 MET B CA 1
ATOM 4535 C C . MET B 1 277 ? -4.23 31.156 13.547 1 91.19 277 MET B C 1
ATOM 4537 O O . MET B 1 277 ? -3.959 30.812 12.391 1 91.19 277 MET B O 1
ATOM 4541 N N . LEU B 1 278 ? -4.371 32.375 13.891 1 90.62 278 LEU B N 1
ATOM 4542 C CA . LEU B 1 278 ? -4.285 33.5 12.938 1 90.62 278 LEU B CA 1
ATOM 4543 C C . LEU B 1 278 ? -2.863 33.625 12.406 1 90.62 278 LEU B C 1
ATOM 4545 O O . LEU B 1 278 ? -2.664 34.062 11.258 1 90.62 278 LEU B O 1
ATOM 4549 N N . GLU B 1 279 ? -1.884 33.219 13.172 1 88.06 279 GLU B N 1
ATOM 4550 C CA . GLU B 1 279 ? -0.485 33.344 12.781 1 88.06 279 GLU B CA 1
ATOM 4551 C C . GLU B 1 279 ? 0.044 32.062 12.156 1 88.06 279 GLU B C 1
ATOM 4553 O O . GLU B 1 279 ? 0.883 32.094 11.258 1 88.06 279 GLU B O 1
ATOM 4558 N N . SER B 1 280 ? -0.467 30.984 12.617 1 90.69 280 SER B N 1
ATOM 4559 C CA . SER B 1 280 ? 0.158 29.703 12.273 1 90.69 280 SER B CA 1
ATOM 4560 C C . SER B 1 280 ? -0.548 29.047 11.102 1 90.69 280 SER B C 1
ATOM 4562 O O . SER B 1 280 ? -0.018 28.109 10.5 1 90.69 280 SER B O 1
ATOM 4564 N N . THR B 1 281 ? -1.739 29.5 10.742 1 94.94 281 THR B N 1
ATOM 4565 C CA . THR B 1 281 ? -2.525 28.906 9.672 1 94.94 281 THR B CA 1
ATOM 4566 C C . THR B 1 281 ? -2.893 29.953 8.625 1 94.94 281 THR B C 1
ATOM 4568 O O . THR B 1 281 ? -2.473 31.109 8.711 1 94.94 281 THR B O 1
ATOM 4571 N N . ILE B 1 282 ? -3.598 29.516 7.605 1 96.38 282 ILE B N 1
ATOM 4572 C CA . ILE B 1 282 ? -4.148 30.422 6.602 1 96.38 282 ILE B CA 1
ATOM 4573 C C . ILE B 1 282 ? -5.609 30.719 6.922 1 96.38 282 ILE B C 1
ATOM 4575 O O . ILE B 1 282 ? -6.484 30.562 6.062 1 96.38 282 ILE B O 1
ATOM 4579 N N . THR B 1 283 ? -5.848 31.125 8.172 1 97.19 283 THR B N 1
ATOM 4580 C CA . THR B 1 283 ? -7.172 31.5 8.656 1 97.19 283 THR B CA 1
ATOM 4581 C C . THR B 1 283 ? -7.363 33 8.594 1 97.19 283 THR B C 1
ATOM 4583 O O . THR B 1 283 ? -6.465 33.781 8.961 1 97.19 283 THR B O 1
ATOM 4586 N N . GLY B 1 284 ? -8.469 33.5 8.141 1 96.81 284 GLY B N 1
ATOM 4587 C CA . GLY B 1 284 ? -8.781 34.906 8.055 1 96.81 284 GLY B CA 1
ATOM 4588 C C . GLY B 1 284 ? -9.93 35.188 7.105 1 96.81 284 GLY B C 1
ATOM 4589 O O . GLY B 1 284 ? -10.531 34.281 6.543 1 96.81 284 GLY B O 1
ATOM 4590 N N . THR B 1 285 ? -10.234 36.469 7.02 1 96.25 285 THR B N 1
ATOM 4591 C CA . THR B 1 285 ? -11.18 36.906 5.996 1 96.25 285 THR B CA 1
ATOM 4592 C C . THR B 1 285 ? -10.602 36.688 4.602 1 96.25 285 THR B C 1
ATOM 4594 O O . THR B 1 285 ? -9.391 36.5 4.445 1 96.25 285 THR B O 1
ATOM 4597 N N . PRO B 1 286 ? -11.484 36.781 3.588 1 97.44 286 PRO B N 1
ATOM 4598 C CA . PRO B 1 286 ? -10.977 36.594 2.227 1 97.44 286 PRO B CA 1
ATOM 4599 C C . PRO B 1 286 ? -9.828 37.531 1.894 1 97.44 286 PRO B C 1
ATOM 4601 O O . PRO B 1 286 ? -8.805 37.125 1.348 1 97.44 286 PRO B O 1
ATOM 4604 N N . GLN B 1 287 ? -9.969 38.75 2.264 1 96.75 287 GLN B N 1
ATOM 4605 C CA . GLN B 1 287 ? -8.914 39.719 1.97 1 96.75 287 GLN B CA 1
ATOM 4606 C C . GLN B 1 287 ? -7.633 39.375 2.727 1 96.75 287 GLN B C 1
ATOM 4608 O O . GLN B 1 287 ? -6.539 39.438 2.162 1 96.75 287 GLN B O 1
ATOM 4613 N N . GLN B 1 288 ? -7.738 39.031 4.004 1 96.12 288 GLN B N 1
ATOM 4614 C CA . GLN B 1 288 ? -6.578 38.656 4.805 1 96.12 288 GLN B CA 1
ATOM 4615 C C . GLN B 1 288 ? -5.863 37.469 4.211 1 96.12 288 GLN B C 1
ATOM 4617 O O . GLN B 1 288 ? -4.633 37.406 4.215 1 96.12 288 GLN B O 1
ATOM 4622 N N . ILE B 1 289 ? -6.609 36.5 3.766 1 97.69 289 ILE B N 1
ATOM 4623 C CA . ILE B 1 289 ? -6.051 35.312 3.164 1 97.69 289 ILE B CA 1
ATOM 4624 C C . ILE B 1 289 ? -5.289 35.656 1.891 1 97.69 289 ILE B C 1
ATOM 4626 O O . ILE B 1 289 ? -4.164 35.219 1.679 1 97.69 289 ILE B O 1
ATOM 4630 N N . ARG B 1 290 ? -5.852 36.5 1.035 1 97.75 290 ARG B N 1
ATOM 4631 C CA . ARG B 1 290 ? -5.164 36.938 -0.178 1 97.75 290 ARG B CA 1
ATOM 4632 C C . ARG B 1 290 ? -3.859 37.625 0.155 1 97.75 290 ARG B C 1
ATOM 4634 O O . ARG B 1 290 ? -2.844 37.438 -0.513 1 97.75 290 ARG B O 1
ATOM 4641 N N . ASP B 1 291 ? -3.928 38.469 1.182 1 97.12 291 ASP B N 1
ATOM 4642 C CA . ASP B 1 291 ? -2.717 39.156 1.615 1 97.12 291 ASP B CA 1
ATOM 4643 C C . ASP B 1 291 ? -1.641 38.156 2.043 1 97.12 291 ASP B C 1
ATOM 4645 O O . ASP B 1 291 ? -0.47 38.312 1.689 1 97.12 291 ASP B O 1
ATOM 4649 N N . LYS B 1 292 ? -2.023 37.156 2.822 1 96.62 292 LYS B N 1
ATOM 4650 C CA . LYS B 1 292 ? -1.094 36.094 3.254 1 96.62 292 LYS B CA 1
ATOM 4651 C C . LYS B 1 292 ? -0.49 35.375 2.059 1 96.62 292 LYS B C 1
ATOM 4653 O O . LYS B 1 292 ? 0.708 35.094 2.043 1 96.62 292 LYS B O 1
ATOM 4658 N N . LEU B 1 293 ? -1.293 35.062 1.101 1 97.38 293 LEU B N 1
ATOM 4659 C CA . LEU B 1 293 ? -0.835 34.344 -0.08 1 97.38 293 LEU B CA 1
ATOM 4660 C C . LEU B 1 293 ? 0.158 35.188 -0.88 1 97.38 293 LEU B C 1
ATOM 4662 O O . LEU B 1 293 ? 1.131 34.656 -1.421 1 97.38 293 LEU B O 1
ATOM 4666 N N . ASP B 1 294 ? -0.122 36.5 -0.982 1 97.25 294 ASP B N 1
ATOM 4667 C CA . ASP B 1 294 ? 0.8 37.375 -1.672 1 97.25 294 ASP B CA 1
ATOM 4668 C C . ASP B 1 294 ? 2.178 37.375 -1.015 1 97.25 294 ASP B C 1
ATOM 4670 O O . ASP B 1 294 ? 3.199 37.312 -1.702 1 97.25 294 ASP B O 1
ATOM 4674 N N . VAL B 1 295 ? 2.174 37.406 0.266 1 96.44 295 VAL B N 1
ATOM 4675 C CA . VAL B 1 295 ? 3.426 37.406 1.017 1 96.44 295 VAL B CA 1
ATOM 4676 C C . VAL B 1 295 ? 4.16 36.094 0.768 1 96.44 295 VAL B C 1
ATOM 4678 O O . VAL B 1 295 ? 5.371 36.062 0.534 1 96.44 295 VAL B O 1
ATOM 4681 N N . LEU B 1 296 ? 3.457 34.938 0.839 1 96.19 296 LEU B N 1
ATOM 4682 C CA . LEU B 1 296 ? 4.055 33.625 0.609 1 96.19 296 LEU B CA 1
ATOM 4683 C C . LEU B 1 296 ? 4.629 33.531 -0.801 1 96.19 296 LEU B C 1
ATOM 4685 O O . LEU B 1 296 ? 5.715 32.969 -0.997 1 96.19 296 LEU B O 1
ATOM 4689 N N . ALA B 1 297 ? 3.922 34.062 -1.747 1 96.31 297 ALA B N 1
ATOM 4690 C CA . ALA B 1 297 ? 4.398 34.062 -3.127 1 96.31 297 ALA B CA 1
ATOM 4691 C C . ALA B 1 297 ? 5.695 34.875 -3.258 1 96.31 297 ALA B C 1
ATOM 4693 O O . ALA B 1 297 ? 6.629 34.438 -3.938 1 96.31 297 ALA B O 1
ATOM 4694 N N . GLU B 1 298 ? 5.719 36 -2.617 1 95.75 298 GLU B N 1
ATOM 4695 C CA . GLU B 1 298 ? 6.91 36.844 -2.641 1 95.75 298 GLU B CA 1
ATOM 4696 C C . GLU B 1 298 ? 8.102 36.125 -2.016 1 95.75 298 GLU B C 1
ATOM 4698 O O . GLU B 1 298 ? 9.25 36.344 -2.404 1 95.75 298 GLU B O 1
ATOM 4703 N N . GLN B 1 299 ? 7.785 35.219 -1.131 1 94.75 299 GLN B N 1
ATOM 4704 C CA . GLN B 1 299 ? 8.828 34.5 -0.424 1 94.75 299 GLN B CA 1
ATOM 4705 C C . GLN B 1 299 ? 9.242 33.25 -1.195 1 94.75 299 GLN B C 1
ATOM 4707 O O . GLN B 1 299 ? 10.086 32.469 -0.733 1 94.75 299 GLN B O 1
ATOM 4712 N N . GLY B 1 300 ? 8.609 33 -2.297 1 94.62 300 GLY B N 1
ATOM 4713 C CA . GLY B 1 300 ? 9.102 31.953 -3.18 1 94.62 300 GLY B CA 1
ATOM 4714 C C . GLY B 1 300 ? 8.211 30.719 -3.203 1 94.62 300 GLY B C 1
ATOM 4715 O O . GLY B 1 300 ? 8.508 29.75 -3.906 1 94.62 300 GLY B O 1
ATOM 4716 N N . VAL B 1 301 ? 7.133 30.734 -2.455 1 96.81 301 VAL B N 1
ATOM 4717 C CA . VAL B 1 301 ? 6.188 29.625 -2.498 1 96.81 301 VAL B CA 1
ATOM 4718 C C . VAL B 1 301 ? 5.523 29.562 -3.871 1 96.81 301 VAL B C 1
ATOM 4720 O O . VAL B 1 301 ? 4.973 30.562 -4.344 1 96.81 301 VAL B O 1
ATOM 4723 N N . THR B 1 302 ? 5.641 28.406 -4.504 1 97.81 302 THR B N 1
ATOM 4724 C CA . THR B 1 302 ? 5.094 28.281 -5.848 1 97.81 302 THR B CA 1
ATOM 4725 C C . THR B 1 302 ? 3.758 27.531 -5.824 1 97.81 302 THR B C 1
ATOM 4727 O O . THR B 1 302 ? 3.004 27.578 -6.797 1 97.81 302 THR B O 1
ATOM 4730 N N . GLU B 1 303 ? 3.457 26.828 -4.746 1 98.25 303 GLU B N 1
ATOM 4731 C CA . GLU B 1 303 ? 2.221 26.062 -4.574 1 98.25 303 GLU B CA 1
ATOM 4732 C C . GLU B 1 303 ? 1.759 26.094 -3.119 1 98.25 303 GLU B C 1
ATOM 4734 O O . GLU B 1 303 ? 2.531 25.766 -2.213 1 98.25 303 GLU B O 1
ATOM 4739 N N . LEU B 1 304 ? 0.528 26.531 -2.936 1 98.25 304 LEU B N 1
ATOM 4740 C CA . LEU B 1 304 ? -0.085 26.391 -1.617 1 98.25 304 LEU B CA 1
ATOM 4741 C C . LEU B 1 304 ? -0.988 25.172 -1.559 1 98.25 304 LEU B C 1
ATOM 4743 O O . LEU B 1 304 ? -1.93 25.047 -2.346 1 98.25 304 LEU B O 1
ATOM 4747 N N . ALA B 1 305 ? -0.702 24.266 -0.704 1 98.5 305 ALA B N 1
ATOM 4748 C CA . ALA B 1 305 ? -1.555 23.109 -0.447 1 98.5 305 ALA B CA 1
ATOM 4749 C C . ALA B 1 305 ? -2.445 23.344 0.77 1 98.5 305 ALA B C 1
ATOM 4751 O O . ALA B 1 305 ? -2.006 23.188 1.91 1 98.5 305 ALA B O 1
ATOM 4752 N N . TYR B 1 306 ? -3.695 23.688 0.502 1 98.5 306 TYR B N 1
ATOM 4753 C CA . TYR B 1 306 ? -4.664 24.016 1.542 1 98.5 306 TYR B CA 1
ATOM 4754 C C . TYR B 1 306 ? -5.25 22.734 2.154 1 98.5 306 TYR B C 1
ATOM 4756 O O . TYR B 1 306 ? -5.793 21.891 1.443 1 98.5 306 TYR B O 1
ATOM 4764 N N . GLN B 1 307 ? -5.156 22.594 3.434 1 98.06 307 GLN B N 1
ATOM 4765 C CA . GLN B 1 307 ? -5.723 21.438 4.133 1 98.06 307 GLN B CA 1
ATOM 4766 C C . GLN B 1 307 ? -6.992 21.828 4.887 1 98.06 307 GLN B C 1
ATOM 4768 O O . GLN B 1 307 ? -6.922 22.422 5.965 1 98.06 307 GLN B O 1
ATOM 4773 N N . PRO B 1 308 ? -8.102 21.438 4.383 1 97.75 308 PRO B N 1
ATOM 4774 C CA . PRO B 1 308 ? -9.359 21.609 5.117 1 97.75 308 PRO B CA 1
ATOM 4775 C C . PRO B 1 308 ? -9.562 20.531 6.188 1 97.75 308 PRO B C 1
ATOM 4777 O O . PRO B 1 308 ? -8.922 19.484 6.145 1 97.75 308 PRO B O 1
ATOM 4780 N N . ALA B 1 309 ? -10.398 20.766 7.125 1 96.62 309 ALA B N 1
ATOM 4781 C CA . ALA B 1 309 ? -10.797 19.797 8.148 1 96.62 309 ALA B CA 1
ATOM 4782 C C . ALA B 1 309 ? -12.203 20.094 8.656 1 96.62 309 ALA B C 1
ATOM 4784 O O . ALA B 1 309 ? -12.891 20.969 8.133 1 96.62 309 ALA B O 1
ATOM 4785 N N . GLY B 1 310 ? -12.633 19.281 9.555 1 94.06 310 GLY B N 1
ATOM 4786 C CA . GLY B 1 310 ? -13.953 19.453 10.141 1 94.06 310 GLY B CA 1
ATOM 4787 C C . GLY B 1 310 ? -15.039 18.688 9.422 1 94.06 310 GLY B C 1
ATOM 4788 O O . GLY B 1 310 ? -14.75 17.781 8.641 1 94.06 310 GLY B O 1
ATOM 4789 N N . ASP B 1 311 ? -16.281 19.047 9.734 1 92.44 311 ASP B N 1
ATOM 4790 C CA . ASP B 1 311 ? -17.438 18.25 9.305 1 92.44 311 ASP B CA 1
ATOM 4791 C C . ASP B 1 311 ? -17.859 18.625 7.887 1 92.44 311 ASP B C 1
ATOM 4793 O O . ASP B 1 311 ? -18.625 17.906 7.246 1 92.44 311 ASP B O 1
ATOM 4797 N N . ASP B 1 312 ? -17.359 19.75 7.422 1 97.25 312 ASP B N 1
ATOM 4798 C CA . ASP B 1 312 ? -17.797 20.25 6.125 1 97.25 312 ASP B CA 1
ATOM 4799 C C . ASP B 1 312 ? -16.609 20.531 5.207 1 97.25 312 ASP B C 1
ATOM 4801 O O . ASP B 1 312 ? -16.453 21.641 4.707 1 97.25 312 ASP B O 1
ATOM 4805 N N . ILE B 1 313 ? -15.891 19.484 4.863 1 98.25 313 ILE B N 1
ATOM 4806 C CA . ILE B 1 313 ? -14.688 19.609 4.051 1 98.25 313 ILE B CA 1
ATOM 4807 C C . ILE B 1 313 ? -15.055 20.156 2.67 1 98.25 313 ILE B C 1
ATOM 4809 O O . ILE B 1 313 ? -14.406 21.078 2.174 1 98.25 313 ILE B O 1
ATOM 4813 N N . PRO B 1 314 ? -16.141 19.703 1.99 1 98.69 314 PRO B N 1
ATOM 4814 C CA . PRO B 1 314 ? -16.531 20.328 0.72 1 98.69 314 PRO B CA 1
ATOM 4815 C C . PRO B 1 314 ? -16.781 21.828 0.849 1 98.69 314 PRO B C 1
ATOM 4817 O O . PRO B 1 314 ? -16.328 22.609 0.007 1 98.69 314 PRO B O 1
ATOM 4820 N N . GLY B 1 315 ? -17.484 22.188 1.903 1 98.44 315 GLY B N 1
ATOM 4821 C CA . GLY B 1 315 ? -17.719 23.609 2.121 1 98.44 315 GLY B CA 1
ATOM 4822 C C . GLY B 1 315 ? -16.453 24.406 2.346 1 98.44 315 GLY B C 1
ATOM 4823 O O . GLY B 1 315 ? -16.328 25.531 1.861 1 98.44 315 GLY B O 1
ATOM 4824 N N . GLU B 1 316 ? -15.516 23.828 3.115 1 98.56 316 GLU B N 1
ATOM 4825 C CA . GLU B 1 316 ? -14.227 24.469 3.344 1 98.56 316 GLU B CA 1
ATOM 4826 C C . GLU B 1 316 ? -13.469 24.672 2.035 1 98.56 316 GLU B C 1
ATOM 4828 O O . GLU B 1 316 ? -12.883 25.734 1.809 1 98.56 316 GLU B O 1
ATOM 4833 N N . LEU B 1 317 ? -13.445 23.656 1.159 1 98.81 317 LEU B N 1
ATOM 4834 C CA . LEU B 1 317 ? -12.789 23.75 -0.14 1 98.81 317 LEU B CA 1
ATOM 4835 C C . LEU B 1 317 ? -13.406 24.875 -0.976 1 98.81 317 LEU B C 1
ATOM 4837 O O . LEU B 1 317 ? -12.688 25.672 -1.59 1 98.81 317 LEU B O 1
ATOM 4841 N N . GLU B 1 318 ? -14.695 24.922 -0.996 1 98.75 318 GLU B N 1
ATOM 4842 C CA . GLU B 1 318 ? -15.414 25.922 -1.782 1 98.75 318 GLU B CA 1
ATOM 4843 C C . GLU B 1 318 ? -15.117 27.328 -1.281 1 98.75 318 GLU B C 1
ATOM 4845 O O . GLU B 1 318 ? -14.797 28.219 -2.07 1 98.75 318 GLU B O 1
ATOM 4850 N N . ARG B 1 319 ? -15.219 27.531 0.049 1 98.19 319 ARG B N 1
ATOM 4851 C CA . ARG B 1 319 ? -15 28.844 0.635 1 98.19 319 ARG B CA 1
ATOM 4852 C C . ARG B 1 319 ? -13.57 29.328 0.401 1 98.19 319 ARG B C 1
ATOM 4854 O O . ARG B 1 319 ? -13.344 30.5 0.115 1 98.19 319 ARG B O 1
ATOM 4861 N N . PHE B 1 320 ? -12.633 28.422 0.496 1 98.75 320 PHE B N 1
ATOM 4862 C CA . PHE B 1 320 ? -11.242 28.797 0.317 1 98.75 320 PHE B CA 1
ATOM 4863 C C . PHE B 1 320 ? -10.969 29.203 -1.128 1 98.75 320 PHE B C 1
ATOM 4865 O O . PHE B 1 320 ? -10.359 30.234 -1.385 1 98.75 320 PHE B O 1
ATOM 4872 N N . MET B 1 321 ? -11.414 28.391 -2.057 1 98.62 321 MET B N 1
ATOM 4873 C CA . MET B 1 321 ? -11.211 28.703 -3.467 1 98.62 321 MET B CA 1
ATOM 4874 C C . MET B 1 321 ? -11.875 30.031 -3.826 1 98.62 321 MET B C 1
ATOM 4876 O O . MET B 1 321 ? -11.305 30.828 -4.574 1 98.62 321 MET B O 1
ATOM 4880 N N . ALA B 1 322 ? -13.062 30.297 -3.277 1 97.88 322 ALA B N 1
ATOM 4881 C CA . ALA B 1 322 ? -13.766 31.547 -3.512 1 97.88 322 ALA B CA 1
ATOM 4882 C C . ALA B 1 322 ? -12.961 32.719 -2.977 1 97.88 322 ALA B C 1
ATOM 4884 O O . ALA B 1 322 ? -12.953 33.812 -3.574 1 97.88 322 ALA B O 1
ATOM 4885 N N . ALA B 1 323 ? -12.289 32.5 -1.879 1 97.5 323 ALA B N 1
ATOM 4886 C CA . ALA B 1 323 ? -11.531 33.562 -1.226 1 97.5 323 ALA B CA 1
ATOM 4887 C C . ALA B 1 323 ? -10.273 33.906 -2.021 1 97.5 323 ALA B C 1
ATOM 4889 O O . ALA B 1 323 ? -9.828 35.031 -2.016 1 97.5 323 ALA B O 1
ATOM 4890 N N . VAL B 1 324 ? -9.695 32.938 -2.711 1 96.12 324 VAL B N 1
ATOM 4891 C CA . VAL B 1 324 ? -8.391 33.188 -3.316 1 96.12 324 VAL B CA 1
ATOM 4892 C C . VAL B 1 324 ? -8.562 33.469 -4.809 1 96.12 324 VAL B C 1
ATOM 4894 O O . VAL B 1 324 ? -7.598 33.844 -5.484 1 96.12 324 VAL B O 1
ATOM 4897 N N . SER B 1 325 ? -9.711 33.156 -5.402 1 86.25 325 SER B N 1
ATOM 4898 C CA . SER B 1 325 ? -10.016 33.5 -6.789 1 86.25 325 SER B CA 1
ATOM 4899 C C . SER B 1 325 ? -10.398 34.969 -6.922 1 86.25 325 SER B C 1
ATOM 4901 O O . SER B 1 325 ? -10.984 35.562 -6.004 1 86.25 325 SER B O 1
#

Foldseek 3Di:
DAEAAEEAAEPCVLVLLLLLVVLPHQAYEYEDQVVAHPDQLVSQLSNLVNDAGHAYEHPADAPVVDPLVVVLLSQQASCVSHPPRYAYEYEQDDNNALLVVHDGHDLVVSLVSLVVNQCQLQQHFDDDPHDTDHDPQDPPSGHDPNDDHFYAYADDDDVSQVSCVVRGQWHEYEFADDLSTDHAYEYEFEEFADDVPRDLPDPVNQQKGVLLVLLVLLCCCVPVHLVSQCPAFVSVVLSVVLVVDPPSCSSNVSCVCHLAHQDPSSVRRCVGHSVVSLVRGLYYHLVSSLVVVVVRVVSPHPYYHYYTYGDCSSVRSNRNSVSND/DAEAAEEAAEPCVLVLLLLLVVLPHQAYEYEDQVVAHPDQLVSQLSNLVNDAGHAYEHPADAPVVDPLVVVLLSQQASCVSHPPRYAYEYEQDDNNALLVVHDGHDLVVSLVSLVVNQCQLQQHFDDDPHDTDHDPADPPSGHDPNDDHFYAYADDDDVSQVSCVVRGQWHEYEFADDLSTAHAYEYEFEEFADDVPRDLPDPVNQQKGVLLVLLVLLCCCVPVHLVSQCPAFCSVVLSVVLVVDPPSCSSNVSCVCHLAHQDPSSVRRCVGHSVVSLVRGLYYHLVSSLVVVVVRVVSPHPYYHYYTYGDCSSVRSNRNSVSND

Organism: NCBI:txid1891644

Radius of gyration: 26.09 Å; Cα contacts (8 Å, |Δi|>4): 1453; chains: 2; bounding box: 46×76×62 Å

InterPro domains:
  IPR011251 Luciferase-like domain [PF00296] (13-302)
  IPR036661 Luciferase-like domain superfamily [G3DSA:3.20.20.30] (4-325)
  IPR036661 Luciferase-like domain superfamily [SSF51679] (14-324)
  IPR050564 F420-dependent glucose-6-phosphate dehydrogenase/mer [PTHR43244] (15-324)

Nearest PDB structures (foldseek):
  8qq8-assembly1_A-2  TM=7.163E-01  e=6.637E-17  Methanocaldococcus jannaschii
  8qpm-assembly2_D  TM=7.344E-01  e=1.478E-16  Methanocaldococcus jannaschii
  1f07-assembly1_A  TM=7.186E-01  e=5.205E-16  Methanothermobacter thermautotrophicus
  8qpl-assembly1_B  TM=6.746E-01  e=2.055E-15  Methanocaldococcus jannaschii
  1z69-assembly1_C  TM=6.725E-01  e=3.247E-15  Methanosarcina barkeri

Sequence (650 aa):
MEISCAFATSMDTPEHIRIAESLGYVRAWAYDSPALYPDVWMMLGQAAERTSEIGLGPGVLVPSLRHPMTNAAAIATLYEMAPQRVCVGIGSGFTGRHAMGKTSMKWRDVERYVRVLRALLAGETTEWEGAKIRMLHGPGFGAPRPIEVPILIGAGGPVGAKVSAAVGDGTFATGGPNPNVTGWQALLKQGTVLADGEDVRSPRVAQAAGHGVAVVFHKLYERAGRETVIAQPGGAEWVERIESLPEDERHLAIHEGHLVALNEHDERVYAQSAELMLESTITGTPQQIRDKLDVLAEQGVTELAYQPAGDDIPGELERFMAAVSMEISCAFATSMDTPEHIRIAESLGYVRAWAYDSPALYPDVWMMLGQAAERTSEIGLGPGVLVPSLRHPMTNAAAIATLYEMAPQRVCVGIGSGFTGRHAMGKTSMKWRDVERYVRVLRALLAGETTEWEGAKIRMLHGPGFGAPRPIEVPILIGAGGPVGAKVSAAVGDGTFATGGPNPNVTGWQALLKQGTVLADGEDVRSPRVAQAAGHGVAVVFHKLYERAGRETVIAQPGGAEWVERIESLPEDERHLAIHEGHLVALNEHDERVYAQSAELMLESTITGTPQQIRDKLDVLAEQGVTELAYQPAGDDIPGELERFMAAVS